Protein 3MWC (pdb70)

Sequence (388 aa):
LTESSARIDGVVSLYEIVIPMKIPFQISSGTCYTRRRSLVVEIREGDLFGYGESAPFEEPFYLGETLETTKVILKNHLLPMILGKEPLSIEEFNHLIKKNGIRGNHFARRCGVENAYWDLIAKKNKKISLKAMMIEKKMKNLGVKQEYLASNNYIESGAALGIPEDGRIETLIHQVEESLQEGYRRIIKIKIKPGWDVEPLQETRRAVGDHFPLWTDANSSFELDQWETFKAMDAAKCLFHEQPLHYEALLDLKELGERIETPICLDESLISSRVAEFVAKLGISNIWNIIKIQRVGGLLEAIKIYKIATDNGIKLWGGTMPESGLGARFLISLASFRRGFVFPADVAASEKWYGKGNDLVENTMTDGKIYVPDDEPGASFDMTLSHLEALGKKIWESQ

Structure (mmCIF, N/CA/C/O backbone):
data_3MWC
#
_entry.id   3MWC
#
_cell.length_a   138.171
_cell.length_b   53.233
_cell.length_c   59.386
_cell.angle_alpha   90.00
_cell.angle_beta   113.40
_cell.angle_gamma   90.00
#
_symmetry.space_group_name_H-M   'C 1 2 1'
#
loop_
_entity.id
_entity.type
_entity.pdbx_description
1 polymer 'Mandelate racemase/muconate lactonizing protein'
2 non-polymer 'MAGNESIUM ION'
3 non-polymer 'PHOSPHATE ION'
4 water water
#
loop_
_atom_site.group_PDB
_atom_site.id
_atom_site.type_symbol
_atom_site.label_atom_id
_atom_site.label_alt_id
_atom_site.label_comp_id
_atom_site.label_asym_id
_atom_site.label_entity_id
_atom_site.label_seq_id
_atom_site.pdbx_PDB_ins_code
_atom_site.Cartn_x
_atom_site.Cartn_y
_atom_site.Cartn_z
_atom_site.occupancy
_atom_site.B_iso_or_equiv
_atom_site.auth_seq_id
_atom_site.auth_comp_id
_atom_site.auth_asym_id
_atom_site.auth_atom_id
_atom_site.pdbx_PDB_model_num
ATOM 1 N N . LEU A 1 3 ? 21.540 -14.991 28.518 1.00 62.82 2 LEU A N 1
ATOM 2 C CA . LEU A 1 3 ? 21.098 -14.152 27.363 1.00 63.80 2 LEU A CA 1
ATOM 3 C C . LEU A 1 3 ? 19.626 -13.717 27.466 1.00 61.91 2 LEU A C 1
ATOM 4 O O . LEU A 1 3 ? 18.713 -14.536 27.337 1.00 61.24 2 LEU A O 1
ATOM 6 N N . THR A 1 4 ? 19.402 -12.424 27.687 1.00 57.30 3 THR A N 1
ATOM 7 C CA . THR A 1 4 ? 18.049 -11.890 27.728 1.00 57.22 3 THR A CA 1
ATOM 8 C C . THR A 1 4 ? 17.550 -11.625 26.311 1.00 55.67 3 THR A C 1
ATOM 9 O O . THR A 1 4 ? 18.311 -11.200 25.444 1.00 55.10 3 THR A O 1
ATOM 13 N N . GLU A 1 5 ? 16.269 -11.882 26.075 1.00 52.70 4 GLU A N 1
ATOM 14 C CA . GLU A 1 5 ? 15.693 -11.660 24.758 1.00 47.61 4 GLU A CA 1
ATOM 15 C C . GLU A 1 5 ? 14.628 -10.586 24.821 1.00 42.80 4 GLU A C 1
ATOM 16 O O . GLU A 1 5 ? 13.828 -10.434 23.896 1.00 42.35 4 GLU A O 1
ATOM 22 N N . SER A 1 6 ? 14.620 -9.832 25.913 1.00 35.73 5 SER A N 1
ATOM 23 C CA A SER A 1 6 ? 13.593 -8.823 26.129 0.50 35.65 5 SER A CA 1
ATOM 24 C CA B SER A 1 6 ? 13.594 -8.820 26.136 0.50 37.87 5 SER A CA 1
ATOM 25 C C . SER A 1 6 ? 14.150 -7.418 25.977 1.00 37.34 5 SER A C 1
ATOM 26 O O . SER A 1 6 ? 15.310 -7.158 26.307 1.00 43.87 5 SER A O 1
ATOM 31 N N . ALA A 1 7 ? 13.315 -6.520 25.477 1.00 34.57 6 ALA A N 1
ATOM 32 C CA . ALA A 1 7 ? 13.679 -5.128 25.320 1.00 42.21 6 ALA A CA 1
ATOM 33 C C . ALA A 1 7 ? 12.406 -4.303 25.177 1.00 43.49 6 ALA A C 1
ATOM 34 O O . ALA A 1 7 ? 11.390 -4.802 24.704 1.00 48.63 6 ALA A O 1
ATOM 36 N N . ARG A 1 8 ? 12.452 -3.046 25.602 1.00 40.85 7 ARG A N 1
ATOM 37 C CA . ARG A 1 8 ? 11.307 -2.160 25.446 1.00 40.38 7 ARG A CA 1
ATOM 38 C C . ARG A 1 8 ? 11.542 -1.263 24.242 1.00 43.49 7 ARG A C 1
ATOM 39 O O . ARG A 1 8 ? 12.633 -0.703 24.080 1.00 43.84 7 ARG A O 1
ATOM 47 N N . ILE A 1 9 ? 10.519 -1.145 23.398 1.00 38.56 8 ILE A N 1
ATOM 48 C CA . ILE A 1 9 ? 10.612 -0.389 22.163 1.00 37.88 8 ILE A CA 1
ATOM 49 C C . ILE A 1 9 ? 10.279 1.067 22.459 1.00 35.39 8 ILE A C 1
ATOM 50 O O . ILE A 1 9 ? 9.108 1.463 22.476 1.00 36.01 8 ILE A O 1
ATOM 55 N N . ASP A 1 10 ? 11.321 1.842 22.748 1.00 38.31 9 ASP A N 1
ATOM 56 C CA . ASP A 1 10 ? 11.143 3.224 23.177 1.00 37.79 9 ASP A CA 1
ATOM 57 C C . ASP A 1 10 ? 10.895 4.087 21.956 1.00 41.60 9 ASP A C 1
ATOM 58 O O . ASP A 1 10 ? 10.158 5.066 22.024 1.00 42.26 9 ASP A O 1
ATOM 63 N N . GLY A 1 11 ? 11.495 3.705 20.827 1.00 35.88 10 GLY A N 1
ATOM 64 C CA . GLY A 1 11 ? 11.383 4.516 19.622 1.00 38.63 10 GLY A CA 1
ATOM 65 C C . GLY A 1 11 ? 11.536 3.695 18.361 1.00 37.92 10 GLY A C 1
ATOM 66 O O . GLY A 1 11 ? 12.248 2.692 18.338 1.00 35.08 10 GLY A O 1
ATOM 67 N N . VAL A 1 12 ? 10.863 4.122 17.308 1.00 36.08 11 VAL A N 1
ATOM 68 C CA A VAL A 1 12 ? 10.982 3.438 16.028 0.50 36.94 11 VAL A CA 1
ATOM 69 C CA B VAL A 1 12 ? 10.939 3.432 16.023 0.50 37.47 11 VAL A CA 1
ATOM 70 C C . VAL A 1 12 ? 11.102 4.448 14.906 1.00 36.86 11 VAL A C 1
ATOM 71 O O . VAL A 1 12 ? 10.454 5.503 14.925 1.00 36.66 11 VAL A O 1
ATOM 78 N N . SER A 1 13 ? 11.957 4.136 13.936 1.00 33.59 12 SER A N 1
ATOM 79 C CA . SER A 1 13 ? 12.125 5.017 12.795 1.00 32.63 12 SER A CA 1
ATOM 80 C C . SER A 1 13 ? 12.219 4.190 11.531 1.00 36.93 12 SER A C 1
ATOM 81 O O . SER A 1 13 ? 12.540 3.007 11.576 1.00 30.00 12 SER A O 1
ATOM 84 N N . LEU A 1 14 ? 11.947 4.823 10.405 1.00 30.27 13 LEU A N 1
ATOM 85 C CA . LEU A 1 14 ? 12.020 4.160 9.128 1.00 33.01 13 LEU A CA 1
ATOM 86 C C . LEU A 1 14 ? 12.861 5.012 8.189 1.00 40.04 13 LEU A C 1
ATOM 87 O O . LEU A 1 14 ? 12.602 6.208 8.034 1.00 34.01 13 LEU A O 1
ATOM 92 N N . TYR A 1 15 ? 13.881 4.397 7.591 1.00 35.83 14 TYR A N 1
ATOM 93 C CA . TYR A 1 15 ? 14.714 5.067 6.605 1.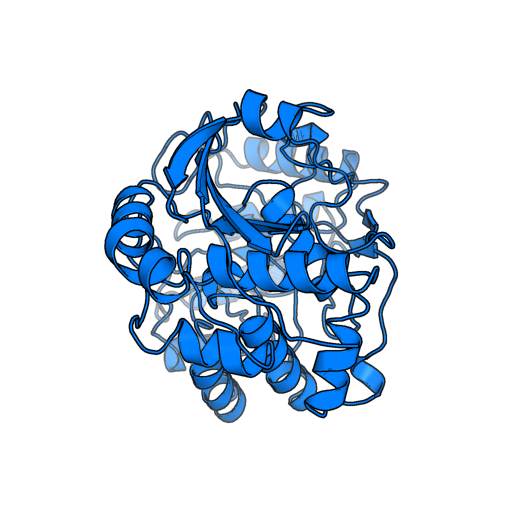00 34.02 14 TYR A CA 1
ATOM 94 C C . TYR A 1 15 ? 14.423 4.457 5.256 1.00 33.53 14 TYR A C 1
ATOM 95 O O . TYR A 1 15 ? 14.174 3.259 5.165 1.00 30.15 14 TYR A O 1
ATOM 104 N N . GLU A 1 16 ? 14.427 5.282 4.211 1.00 33.77 15 GLU A N 1
ATOM 105 C CA . GLU A 1 16 ? 14.509 4.756 2.851 1.00 34.53 15 GLU A CA 1
ATOM 106 C C . GLU A 1 16 ? 15.957 4.917 2.390 1.00 35.13 15 GLU A C 1
ATOM 107 O O . GLU A 1 16 ? 16.474 6.017 2.349 1.00 35.54 15 GLU A O 1
ATOM 113 N N . ILE A 1 17 ? 16.637 3.821 2.081 1.00 29.43 16 ILE A N 1
ATOM 114 C CA . ILE A 1 17 ? 17.997 3.939 1.578 1.00 27.64 16 ILE A CA 1
ATOM 115 C C . ILE A 1 17 ? 18.002 3.751 0.062 1.00 29.20 16 ILE A C 1
ATOM 116 O O . ILE A 1 17 ? 17.179 3.012 -0.499 1.00 35.45 16 ILE A O 1
ATOM 121 N N . VAL A 1 18 ? 18.945 4.418 -0.588 1.00 32.94 17 VAL A N 1
ATOM 122 C CA . VAL A 1 18 ? 19.112 4.348 -2.036 1.00 36.08 17 VAL A CA 1
ATOM 123 C C . VAL A 1 18 ? 20.594 4.204 -2.374 1.00 38.51 17 VAL A C 1
ATOM 124 O O . VAL A 1 18 ? 21.388 5.089 -2.079 1.00 37.11 17 VAL A O 1
ATOM 128 N N . ILE A 1 19 ? 20.964 3.093 -3.000 1.00 38.01 18 ILE A N 1
ATOM 129 C CA . ILE A 1 19 ? 22.358 2.837 -3.329 1.00 36.46 18 ILE A CA 1
ATOM 130 C C . ILE A 1 19 ? 22.537 2.573 -4.827 1.00 41.99 18 ILE A C 1
ATOM 131 O O . ILE A 1 19 ? 21.995 1.596 -5.356 1.00 42.01 18 ILE A O 1
ATOM 136 N N . PRO A 1 20 ? 23.297 3.441 -5.513 1.00 45.97 19 PRO A N 1
ATOM 137 C CA . PRO A 1 20 ? 23.568 3.284 -6.948 1.00 44.31 19 PRO A CA 1
ATOM 138 C C . PRO A 1 20 ? 24.300 1.968 -7.231 1.00 48.96 19 PRO A C 1
ATOM 139 O O . PRO A 1 20 ? 25.329 1.696 -6.612 1.00 44.41 19 PRO A O 1
ATOM 143 N N . MET A 1 21 ? 23.761 1.156 -8.139 1.00 49.53 20 MET A N 1
ATOM 144 C CA . MET A 1 21 ? 24.388 -0.107 -8.494 1.00 54.76 20 MET A CA 1
ATOM 145 C C . MET A 1 21 ? 25.530 0.202 -9.439 1.00 59.97 20 MET A C 1
ATOM 146 O O . MET A 1 21 ? 25.357 0.935 -10.422 1.00 59.39 20 MET A O 1
ATOM 151 N N . LYS A 1 22 ? 26.696 -0.355 -9.144 1.00 62.81 21 LYS A N 1
ATOM 152 C CA . LYS A 1 22 ? 27.820 -0.261 -10.049 1.00 68.23 21 LYS A CA 1
ATOM 153 C C . LYS A 1 22 ? 27.525 -1.157 -11.251 1.00 68.74 21 LYS A C 1
ATOM 154 O O . LYS A 1 22 ? 27.942 -0.872 -12.369 1.00 65.90 21 LYS A O 1
ATOM 160 N N . ILE A 1 23 ? 26.778 -2.230 -11.013 1.00 72.02 22 ILE A N 1
ATOM 161 C CA . ILE A 1 23 ? 26.419 -3.159 -12.077 1.00 78.78 22 ILE A CA 1
ATOM 162 C C . ILE A 1 23 ? 24.910 -3.259 -12.236 1.00 83.08 22 ILE A C 1
ATOM 163 O O . ILE A 1 23 ? 24.285 -4.155 -11.667 1.00 84.15 22 ILE A O 1
ATOM 168 N N . PRO A 1 24 ? 24.312 -2.337 -13.005 1.00 87.42 23 PRO A N 1
ATOM 169 C CA . PRO A 1 24 ? 22.888 -2.490 -13.260 1.00 90.93 23 PRO A CA 1
ATOM 170 C C . PRO A 1 24 ? 22.648 -3.873 -13.849 1.00 94.96 23 PRO A C 1
ATOM 171 O O . PRO A 1 24 ? 23.291 -4.239 -14.832 1.00 93.49 23 PRO A O 1
ATOM 175 N N . PHE A 1 25 ? 21.750 -4.645 -13.247 1.00 100.12 24 PHE A N 1
ATOM 176 C CA . PHE A 1 25 ? 21.490 -5.995 -13.738 1.00 105.68 24 PHE A CA 1
ATOM 177 C C . PHE A 1 25 ? 20.064 -6.178 -14.257 1.00 108.83 24 PHE A C 1
ATOM 178 O O . PHE A 1 25 ? 19.171 -5.377 -13.971 1.00 108.22 24 PHE A O 1
ATOM 186 N N . GLN A 1 26 ? 19.876 -7.238 -15.038 1.00 113.17 25 GLN A N 1
ATOM 187 C CA . GLN A 1 26 ? 18.580 -7.567 -15.618 1.00 116.65 25 GLN A CA 1
ATOM 188 C C . GLN A 1 26 ? 17.624 -8.109 -14.556 1.00 118.20 25 GLN A C 1
ATOM 189 O O . GLN A 1 26 ? 17.617 -9.306 -14.270 1.00 118.40 25 GLN A O 1
ATOM 195 N N . ILE A 1 27 ? 16.825 -7.222 -13.966 1.00 120.13 26 ILE A N 1
ATOM 196 C CA . ILE A 1 27 ? 15.830 -7.638 -12.979 1.00 120.61 26 ILE A CA 1
ATOM 197 C C . ILE A 1 27 ? 14.607 -8.237 -13.670 1.00 120.63 26 ILE A C 1
ATOM 198 O O . ILE A 1 27 ? 14.558 -8.324 -14.898 1.00 121.94 26 ILE A O 1
ATOM 203 N N . SER A 1 28 ? 13.621 -8.647 -12.881 1.00 119.06 27 SER A N 1
ATOM 204 C CA . SER A 1 28 ? 12.461 -9.346 -13.420 1.00 117.59 27 SER A CA 1
ATOM 205 C C . SER A 1 28 ? 11.438 -8.405 -14.070 1.00 116.91 27 SER A C 1
ATOM 206 O O . SER A 1 28 ? 10.463 -8.863 -14.666 1.00 116.22 27 SER A O 1
ATOM 209 N N . SER A 1 29 ? 11.662 -7.097 -13.960 1.00 116.79 28 SER A N 1
ATOM 210 C CA . SER A 1 29 ? 10.767 -6.113 -14.577 1.00 114.87 28 SER A CA 1
ATOM 211 C C . SER A 1 29 ? 11.522 -5.010 -15.329 1.00 114.38 28 SER A C 1
ATOM 212 O O . SER A 1 29 ? 11.043 -3.880 -15.430 1.00 113.39 28 SER A O 1
ATOM 215 N N . GLY A 1 30 ? 12.698 -5.345 -15.856 1.00 114.24 29 GLY A N 1
ATOM 216 C CA . GLY A 1 30 ? 13.466 -4.411 -16.682 1.00 113.93 29 GLY A CA 1
ATOM 217 C C . GLY A 1 30 ? 14.814 -3.991 -16.118 1.00 113.25 29 GLY A C 1
ATOM 218 O O . GLY A 1 30 ? 15.616 -4.828 -15.696 1.00 111.97 29 GLY A O 1
ATOM 219 N N . THR A 1 31 ? 15.065 -2.684 -16.123 1.00 112.28 30 THR A N 1
ATOM 220 C CA . THR A 1 31 ? 16.322 -2.130 -15.624 1.00 111.03 30 THR A CA 1
ATOM 221 C C . THR A 1 31 ? 16.372 -2.141 -14.099 1.00 109.12 30 THR A C 1
ATOM 222 O O . THR A 1 31 ? 15.436 -2.592 -13.435 1.00 109.35 30 THR A O 1
ATOM 226 N N . CYS A 1 32 ? 17.472 -1.635 -13.551 1.00 105.69 31 CYS A N 1
ATOM 227 C CA . CYS A 1 32 ? 17.666 -1.607 -12.109 1.00 101.89 31 CYS A CA 1
ATOM 228 C C . CYS A 1 32 ? 19.016 -0.984 -11.781 1.00 97.51 31 CYS A C 1
ATOM 229 O O . CYS A 1 32 ? 19.961 -1.682 -11.418 1.00 97.56 31 CYS A O 1
ATOM 232 N N . TYR A 1 33 ? 19.100 0.335 -11.919 1.00 93.71 32 TYR A N 1
ATOM 233 C CA . TYR A 1 33 ? 20.341 1.059 -11.664 1.00 89.80 32 TYR A CA 1
ATOM 234 C C . TYR A 1 33 ? 20.656 1.216 -10.171 1.00 82.91 32 TYR A C 1
ATOM 235 O O . TYR A 1 33 ? 21.810 1.423 -9.796 1.00 79.45 32 TYR A O 1
ATOM 244 N N . THR A 1 34 ? 19.636 1.115 -9.321 1.00 76.10 33 THR A N 1
ATOM 245 C CA . THR A 1 34 ? 19.808 1.443 -7.906 1.00 68.43 33 THR A CA 1
ATOM 246 C C . THR A 1 34 ? 19.062 0.511 -6.948 1.00 60.92 33 THR A C 1
ATOM 247 O O . THR A 1 34 ? 17.921 0.127 -7.204 1.00 59.11 33 THR A O 1
ATOM 251 N N . ARG A 1 35 ? 19.718 0.153 -5.844 1.00 57.38 34 ARG A N 1
ATOM 252 C CA A ARG A 1 35 ? 19.084 -0.614 -4.768 0.50 50.81 34 ARG A CA 1
ATOM 253 C CA B ARG A 1 35 ? 19.083 -0.613 -4.776 0.50 51.13 34 ARG A CA 1
ATOM 254 C C . ARG A 1 35 ? 18.310 0.338 -3.864 1.00 48.75 34 ARG A C 1
ATOM 255 O O . ARG A 1 35 ? 18.896 1.227 -3.242 1.00 46.00 34 ARG A O 1
ATOM 270 N N . ARG A 1 36 ? 16.996 0.147 -3.796 1.00 41.01 35 ARG A N 1
ATOM 271 C CA . ARG A 1 36 ? 16.118 0.997 -2.986 1.00 36.28 35 ARG A CA 1
ATOM 272 C C . ARG A 1 36 ? 15.433 0.140 -1.932 1.00 36.05 35 ARG A C 1
ATOM 273 O O . ARG A 1 36 ? 14.707 -0.797 -2.261 1.00 34.35 35 ARG A O 1
ATOM 281 N N . SER A 1 37 ? 15.671 0.453 -0.665 1.00 32.74 36 SER A N 1
ATOM 282 C CA . SER A 1 37 ? 15.279 -0.432 0.409 1.00 31.64 36 SER A CA 1
ATOM 283 C C . SER A 1 37 ? 14.799 0.343 1.598 1.00 31.30 36 SER A C 1
ATOM 284 O O . SER A 1 37 ? 15.007 1.544 1.688 1.00 33.43 36 SER A O 1
ATOM 287 N N . LEU A 1 38 ? 14.239 -0.374 2.562 1.00 33.20 37 LEU A N 1
ATOM 288 C CA . LEU A 1 38 ? 13.820 0.263 3.795 1.00 28.28 37 LEU A CA 1
ATOM 289 C C . LEU A 1 38 ? 14.614 -0.263 4.964 1.00 35.32 37 LEU A C 1
ATOM 290 O O . LEU A 1 38 ? 14.937 -1.453 5.027 1.00 33.46 37 LEU A O 1
ATOM 295 N N . VAL A 1 39 ? 14.928 0.629 5.896 1.00 27.27 38 VAL A N 1
ATOM 296 C CA . VAL A 1 39 ? 15.679 0.219 7.062 1.00 32.36 38 VAL A CA 1
ATOM 297 C C . VAL A 1 39 ? 14.882 0.606 8.297 1.00 32.73 38 VAL A C 1
ATOM 298 O O . VAL A 1 39 ? 14.539 1.775 8.494 1.00 29.84 38 VAL A O 1
ATOM 302 N N . VAL A 1 40 ? 14.560 -0.396 9.104 1.00 29.85 39 VAL A N 1
ATOM 303 C CA . VAL A 1 40 ? 13.815 -0.195 10.337 1.00 34.53 39 VAL A CA 1
ATOM 304 C C . VAL A 1 40 ? 14.783 -0.044 11.492 1.00 32.01 39 VAL A C 1
ATOM 305 O O . VAL A 1 40 ? 15.657 -0.896 11.714 1.00 30.38 39 VAL A O 1
ATOM 309 N N . GLU A 1 41 ? 14.625 1.055 12.223 1.00 29.53 40 GLU A N 1
ATOM 310 C CA . GLU A 1 41 ? 15.430 1.322 13.399 1.00 29.24 40 GLU A CA 1
ATOM 311 C C . GLU A 1 41 ? 14.568 1.222 14.646 1.00 27.19 40 GLU A C 1
ATOM 312 O O . GLU A 1 41 ? 13.553 1.900 14.751 1.00 30.15 40 GLU A O 1
ATOM 318 N N . ILE A 1 42 ? 14.976 0.364 15.581 1.00 28.71 41 ILE A N 1
ATOM 319 C CA . ILE A 1 42 ? 14.259 0.174 16.838 1.00 28.96 41 ILE A CA 1
ATOM 320 C C . ILE A 1 42 ? 15.188 0.673 17.947 1.00 29.63 41 ILE A C 1
ATOM 321 O O . ILE A 1 42 ? 16.373 0.330 17.954 1.00 34.21 41 ILE A O 1
ATOM 326 N N . ARG A 1 43 ? 14.670 1.483 18.865 1.00 29.81 42 ARG A N 1
ATOM 327 C CA . ARG A 1 43 ? 15.497 2.056 19.923 1.00 35.41 42 ARG A CA 1
ATOM 328 C C . ARG A 1 43 ? 15.085 1.582 21.308 1.00 35.36 42 ARG A C 1
ATOM 329 O O . ARG A 1 43 ? 13.922 1.678 21.652 1.00 37.94 42 ARG A O 1
ATOM 337 N N . GLU A 1 44 ? 16.030 1.037 22.076 1.00 35.68 43 GLU A N 1
ATOM 338 C CA . GLU A 1 44 ? 15.845 0.918 23.528 1.00 36.47 43 GLU A CA 1
ATOM 339 C C . GLU A 1 44 ? 16.897 1.749 24.256 1.00 36.34 43 GLU A C 1
ATOM 340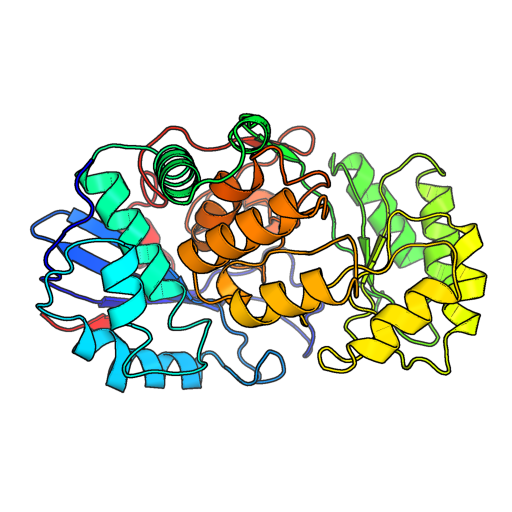 O O . GLU A 1 44 ? 18.088 1.470 24.161 1.00 39.93 43 GLU A O 1
ATOM 346 N N . GLY A 1 45 ? 16.447 2.750 25.003 1.00 41.47 44 GLY A N 1
ATOM 347 C CA . GLY A 1 45 ? 17.366 3.675 25.646 1.00 45.99 44 GLY A CA 1
ATOM 348 C C . GLY A 1 45 ? 18.311 4.299 24.636 1.00 41.36 44 GLY A C 1
ATOM 349 O O . GLY A 1 45 ? 17.895 5.083 23.787 1.00 43.17 44 GLY A O 1
ATOM 350 N N . ASP A 1 46 ? 19.587 3.944 24.739 1.00 42.42 45 ASP A N 1
ATOM 351 C CA . ASP A 1 46 ? 20.626 4.430 23.831 1.00 48.15 45 ASP A CA 1
ATOM 352 C C . ASP A 1 46 ? 21.059 3.370 22.818 1.00 50.10 45 ASP A C 1
ATOM 353 O O . ASP A 1 46 ? 21.980 3.602 22.031 1.00 51.64 45 ASP A O 1
ATOM 358 N N . LEU A 1 47 ? 20.426 2.199 22.856 1.00 46.25 46 LEU A N 1
ATOM 359 C CA . LEU A 1 47 ? 20.776 1.115 21.927 1.00 44.81 46 LEU A CA 1
ATOM 360 C C . LEU A 1 47 ? 19.867 1.140 20.696 1.00 40.50 46 LEU A C 1
ATOM 361 O O . LEU A 1 47 ? 18.697 1.527 20.785 1.00 39.96 46 LEU A O 1
ATOM 366 N N . PHE A 1 48 ? 20.407 0.735 19.548 1.00 37.08 47 PHE A N 1
ATOM 367 C CA . PHE A 1 48 ? 19.634 0.709 18.306 1.00 35.53 47 PHE A CA 1
ATOM 368 C C . PHE A 1 48 ? 19.819 -0.609 17.569 1.00 31.65 47 PHE A C 1
ATOM 369 O O . PHE A 1 48 ? 20.950 -1.054 17.373 1.00 35.14 47 PHE A O 1
ATOM 377 N N . GLY A 1 49 ? 18.705 -1.213 17.156 1.00 33.59 48 GLY A N 1
ATOM 378 C CA . GLY A 1 49 ? 18.734 -2.378 16.250 1.00 27.95 48 GLY A CA 1
ATOM 379 C C . GLY A 1 49 ? 18.267 -1.960 14.858 1.00 24.55 48 GLY A C 1
ATOM 380 O O . GLY A 1 49 ? 17.347 -1.176 14.727 1.00 36.10 48 GLY A O 1
ATOM 381 N N . TYR A 1 50 ? 18.882 -2.515 13.821 1.00 29.49 49 TYR A N 1
ATOM 382 C CA . TYR A 1 50 ? 18.503 -2.209 12.444 1.00 27.48 49 TYR A CA 1
ATOM 383 C C . TYR A 1 50 ? 18.189 -3.464 11.652 1.00 28.21 49 TYR A C 1
ATOM 384 O O . TYR A 1 50 ? 18.865 -4.492 11.797 1.00 28.96 49 TYR A O 1
ATOM 393 N N . GLY A 1 51 ? 17.166 -3.363 10.814 1.00 30.37 50 GLY A N 1
ATOM 394 C CA . GLY A 1 51 ? 16.756 -4.444 9.950 1.00 30.63 50 GLY A CA 1
ATOM 395 C C . GLY A 1 51 ? 16.352 -3.928 8.589 1.00 33.02 50 GLY A C 1
ATOM 396 O O . GLY A 1 51 ? 15.968 -2.768 8.440 1.00 27.97 50 GLY A O 1
ATOM 397 N N . GLU A 1 52 ? 16.418 -4.780 7.574 1.00 26.30 51 GLU A N 1
ATOM 398 C CA . GLU A 1 52 ? 16.076 -4.290 6.245 1.00 29.73 51 GLU A CA 1
ATOM 399 C C . GLU A 1 52 ? 14.802 -4.946 5.685 1.00 29.49 51 GLU A C 1
ATOM 400 O O . GLU A 1 52 ? 14.621 -6.160 5.788 1.00 30.68 51 GLU A O 1
ATOM 406 N N . SER A 1 53 ? 13.896 -4.153 5.120 1.00 28.23 52 SER A N 1
ATOM 407 C CA . SER A 1 53 ? 12.871 -4.747 4.259 1.00 28.16 52 SER A CA 1
ATOM 408 C C . SER A 1 53 ? 13.257 -4.396 2.828 1.00 31.05 52 SER A C 1
ATOM 409 O O . SER A 1 53 ? 13.479 -3.235 2.520 1.00 28.14 52 SER A O 1
ATOM 412 N N . ALA A 1 54 ? 13.319 -5.390 1.950 1.00 27.43 53 ALA A N 1
ATOM 413 C CA . ALA A 1 54 ? 13.757 -5.154 0.568 1.00 25.80 53 ALA A CA 1
ATOM 414 C C . ALA A 1 54 ? 12.755 -5.649 -0.466 1.00 32.83 53 ALA A C 1
ATOM 415 O O . ALA A 1 54 ? 13.053 -6.565 -1.221 1.00 35.23 53 ALA A O 1
ATOM 417 N N . PRO A 1 55 ? 11.537 -5.065 -0.490 1.00 31.20 54 PRO A N 1
ATOM 418 C CA . PRO A 1 55 ? 10.593 -5.497 -1.511 1.00 33.28 54 PRO A CA 1
ATOM 419 C C . PRO A 1 55 ? 10.992 -4.911 -2.864 1.00 32.68 54 PRO A C 1
ATOM 420 O O . PRO A 1 55 ? 11.824 -4.003 -2.919 1.00 32.14 54 PRO A O 1
ATOM 424 N N . PHE A 1 56 ? 10.427 -5.436 -3.947 1.00 37.23 55 PHE A N 1
ATOM 425 C CA . PHE A 1 56 ? 10.614 -4.831 -5.260 1.00 37.92 55 PHE A CA 1
ATOM 426 C C . PHE A 1 56 ? 9.675 -3.646 -5.423 1.00 39.10 55 PHE A C 1
ATOM 427 O O . PHE A 1 56 ? 8.762 -3.447 -4.616 1.00 33.20 55 PHE A O 1
ATOM 435 N N . GLU A 1 57 ? 9.896 -2.837 -6.452 1.00 37.37 56 GLU A N 1
ATOM 436 C CA . GLU A 1 57 ? 8.991 -1.715 -6.663 1.00 38.83 56 GLU A CA 1
ATOM 437 C C . GLU A 1 57 ? 7.730 -2.134 -7.406 1.00 38.47 56 GLU A C 1
ATOM 438 O O . GLU A 1 57 ? 6.699 -1.463 -7.316 1.00 41.29 56 GLU A O 1
ATOM 444 N N . GLU A 1 58 ? 7.815 -3.273 -8.092 1.00 40.05 57 GLU A N 1
ATOM 445 C CA . GLU A 1 58 ? 6.684 -3.872 -8.810 1.00 43.00 57 GLU A CA 1
ATOM 446 C C . GLU A 1 58 ? 6.195 -5.138 -8.101 1.00 42.50 57 GLU A C 1
ATOM 447 O O . GLU A 1 58 ? 6.982 -5.847 -7.486 1.00 42.21 57 GLU A O 1
ATOM 453 N N . PRO A 1 59 ? 4.895 -5.439 -8.206 1.00 44.87 58 PRO A N 1
ATOM 454 C CA . PRO A 1 59 ? 4.263 -6.488 -7.395 1.00 48.03 58 PRO A CA 1
ATOM 455 C C . PRO A 1 59 ? 4.398 -7.921 -7.913 1.00 48.78 58 PRO A C 1
ATOM 456 O O . PRO A 1 59 ? 3.494 -8.727 -7.709 1.00 51.00 58 PRO A O 1
ATOM 460 N N . PHE A 1 60 ? 5.514 -8.250 -8.551 1.00 49.01 59 PHE A N 1
ATOM 461 C CA . PHE A 1 60 ? 5.676 -9.584 -9.131 1.00 52.15 59 PHE A CA 1
ATOM 462 C C . PHE A 1 60 ? 6.191 -10.640 -8.137 1.00 52.54 59 PHE A C 1
ATOM 463 O O . PHE A 1 60 ? 6.307 -11.822 -8.480 1.00 55.32 59 PHE A O 1
ATOM 471 N N . TYR A 1 61 ? 6.504 -10.219 -6.916 1.00 53.37 60 TYR A N 1
ATOM 472 C CA . TYR A 1 61 ? 6.997 -11.150 -5.899 1.00 57.22 60 TYR A CA 1
ATOM 473 C C . TYR A 1 61 ? 6.151 -11.111 -4.625 1.00 57.67 60 TYR A C 1
ATOM 474 O O . TYR A 1 61 ? 6.337 -10.242 -3.760 1.00 55.83 60 TYR A O 1
ATOM 483 N N . LEU A 1 62 ? 5.235 -12.072 -4.520 1.00 59.11 61 LEU A N 1
ATOM 484 C CA . LEU A 1 62 ? 4.292 -12.171 -3.401 1.00 59.45 61 LEU A CA 1
ATOM 485 C C . LEU A 1 62 ? 3.274 -11.034 -3.355 1.00 54.48 61 LEU A C 1
ATOM 486 O O . LEU A 1 62 ? 2.402 -11.007 -2.482 1.00 58.25 61 LEU A O 1
ATOM 491 N N . GLY A 1 63 ? 3.393 -10.092 -4.284 1.00 49.34 62 GLY A N 1
ATOM 492 C CA . GLY A 1 63 ? 2.417 -9.012 -4.403 1.00 41.19 62 GLY A CA 1
ATOM 493 C C . GLY A 1 63 ? 2.785 -7.795 -3.583 1.00 39.48 62 GLY A C 1
ATOM 494 O O . GLY A 1 63 ? 2.090 -6.781 -3.607 1.00 39.38 62 GLY A O 1
ATOM 495 N N . GLU A 1 64 ? 3.879 -7.883 -2.842 1.00 36.66 63 GLU A N 1
ATOM 496 C CA . GLU A 1 64 ? 4.271 -6.751 -2.008 1.00 31.57 63 GLU A CA 1
ATOM 497 C C . GLU A 1 64 ? 5.202 -5.810 -2.765 1.00 32.22 63 GLU A C 1
ATOM 498 O O . GLU A 1 64 ? 6.073 -6.246 -3.510 1.00 35.93 63 GLU A O 1
ATOM 504 N N . THR A 1 65 ? 5.022 -4.515 -2.567 1.00 33.86 64 THR A N 1
ATOM 505 C CA . THR A 1 65 ? 5.903 -3.560 -3.195 1.00 35.65 64 THR A CA 1
ATOM 506 C C . THR A 1 65 ? 6.496 -2.654 -2.133 1.00 32.83 64 THR A C 1
ATOM 507 O O . THR A 1 65 ? 6.097 -2.696 -0.977 1.00 36.81 64 THR A O 1
ATOM 511 N N . LEU A 1 66 ? 7.481 -1.869 -2.536 1.00 34.88 65 LEU A N 1
ATOM 512 C CA . LEU A 1 66 ? 8.043 -0.841 -1.677 1.00 40.13 65 LEU A CA 1
ATOM 513 C C . LEU A 1 66 ? 6.928 0.033 -1.114 1.00 35.55 65 LEU A C 1
ATOM 514 O O . LEU A 1 66 ? 6.907 0.336 0.074 1.00 33.36 65 LEU A O 1
ATOM 519 N N . GLU A 1 67 ? 6.002 0.452 -1.967 1.00 36.34 66 GLU A N 1
ATOM 520 C CA . GLU A 1 67 ? 4.919 1.316 -1.497 1.00 35.07 66 GLU A CA 1
ATOM 521 C C . GLU A 1 67 ? 3.960 0.639 -0.505 1.00 36.26 66 GLU A C 1
ATOM 522 O O . GLU A 1 67 ? 3.652 1.208 0.543 1.00 33.12 66 GLU A O 1
ATOM 528 N N . THR A 1 68 ? 3.512 -0.576 -0.797 1.00 32.22 67 THR A N 1
ATOM 529 C CA . THR A 1 68 ? 2.597 -1.236 0.127 1.00 32.21 67 THR A CA 1
ATOM 530 C C . THR A 1 68 ? 3.340 -1.550 1.416 1.00 33.37 67 THR A C 1
ATOM 531 O O . THR A 1 68 ? 2.762 -1.498 2.509 1.00 31.62 67 THR A O 1
ATOM 535 N N . THR A 1 69 ? 4.627 -1.862 1.295 1.00 34.02 68 THR A N 1
ATOM 536 C CA . THR A 1 69 ? 5.438 -2.132 2.477 1.00 34.27 68 THR A CA 1
ATOM 537 C C . THR A 1 69 ? 5.532 -0.889 3.350 1.00 31.29 68 THR A C 1
ATOM 538 O O . THR A 1 69 ? 5.388 -0.971 4.570 1.00 28.43 68 THR A O 1
ATOM 542 N N . LYS A 1 70 ? 5.730 0.275 2.739 1.00 35.59 69 LYS A N 1
ATOM 543 C CA . LYS A 1 70 ? 5.684 1.524 3.521 1.00 35.11 69 LYS A CA 1
ATOM 544 C C . LYS A 1 70 ? 4.345 1.696 4.259 1.00 36.82 69 LYS A C 1
ATOM 545 O O . LYS A 1 70 ? 4.295 2.058 5.449 1.00 36.43 69 LYS A O 1
ATOM 551 N N . VAL A 1 71 ? 3.257 1.450 3.551 1.00 34.63 70 VAL A N 1
ATOM 552 C CA . VAL A 1 71 ? 1.923 1.615 4.127 1.00 33.39 70 VAL A CA 1
ATOM 553 C C . VAL A 1 71 ? 1.751 0.725 5.352 1.00 37.80 70 VAL A C 1
ATOM 554 O O . VAL A 1 71 ? 1.389 1.186 6.449 1.00 35.71 70 VAL A O 1
ATOM 558 N N . ILE A 1 72 ? 2.031 -0.556 5.159 1.00 34.40 71 ILE A N 1
ATOM 559 C CA . ILE A 1 72 ? 1.906 -1.528 6.214 1.00 34.92 71 ILE A CA 1
ATOM 560 C C . ILE A 1 72 ? 2.748 -1.156 7.421 1.00 40.27 71 ILE A C 1
ATOM 561 O O . ILE A 1 72 ? 2.307 -1.332 8.562 1.00 39.44 71 ILE A O 1
ATOM 566 N N . LEU A 1 73 ? 3.959 -0.653 7.166 1.00 36.44 72 LEU A N 1
ATOM 567 C CA . LEU A 1 73 ? 4.914 -0.382 8.223 1.00 32.07 72 LEU A CA 1
ATOM 568 C C . LEU A 1 73 ? 4.511 0.846 9.004 1.00 36.04 72 LEU A C 1
ATOM 569 O O . LEU A 1 73 ? 4.453 0.806 10.240 1.00 36.40 72 LEU A O 1
ATOM 574 N N . LYS A 1 74 ? 4.235 1.933 8.274 1.00 38.14 73 LYS A N 1
ATOM 575 C CA . LYS A 1 74 ? 3.854 3.219 8.865 1.00 40.68 73 LYS A CA 1
ATOM 576 C C . LYS A 1 74 ? 2.529 3.194 9.605 1.00 40.69 73 LYS A C 1
ATOM 577 O O . LYS A 1 74 ? 2.397 3.804 10.666 1.00 42.34 73 LYS A O 1
ATOM 583 N N . ASN A 1 75 ? 1.526 2.608 8.983 1.00 33.88 74 ASN A N 1
ATOM 584 C CA . ASN A 1 75 ? 0.168 2.642 9.468 1.00 33.00 74 ASN A CA 1
ATOM 585 C C . ASN A 1 75 ? -0.236 1.488 10.342 1.00 37.25 74 ASN A C 1
ATOM 586 O O . ASN A 1 75 ? -1.210 1.553 11.003 1.00 36.07 74 ASN A O 1
ATOM 591 N N . HIS A 1 76 ? 0.506 0.412 10.318 1.00 34.84 75 HIS A N 1
ATOM 592 C CA . HIS A 1 76 ? 0.147 -0.701 11.152 1.00 36.37 75 HIS A CA 1
ATOM 593 C C . HIS A 1 76 ? 1.239 -1.280 12.015 1.00 38.64 75 HIS A C 1
ATOM 594 O O . HIS A 1 76 ? 1.142 -1.261 13.192 1.00 37.24 75 HIS A O 1
ATOM 601 N N . LEU A 1 77 ? 2.254 -1.850 11.400 1.00 39.71 76 LEU A N 1
ATOM 602 C CA . LEU A 1 77 ? 3.273 -2.546 12.153 1.00 38.19 76 LEU A CA 1
ATOM 603 C C . LEU A 1 77 ? 4.146 -1.738 13.099 1.00 34.95 76 LEU A C 1
ATOM 604 O O . LEU A 1 77 ? 4.264 -2.112 14.227 1.00 39.50 76 LEU A O 1
ATOM 609 N N . LEU A 1 78 ? 4.697 -0.617 12.660 1.00 35.10 77 LEU A N 1
ATOM 610 C CA . LEU A 1 78 ? 5.567 0.201 13.518 1.00 33.73 77 LEU A CA 1
ATOM 611 C C . LEU A 1 78 ? 4.850 0.843 14.712 1.00 35.16 77 LEU A C 1
ATOM 612 O O . LEU A 1 78 ? 5.395 0.850 15.804 1.00 31.53 77 LEU A O 1
ATOM 617 N N . PRO A 1 79 ? 3.638 1.392 14.504 1.00 38.36 78 PRO A N 1
ATOM 618 C CA . PRO A 1 79 ? 2.822 1.857 15.639 1.00 39.13 78 PRO A CA 1
ATOM 619 C C . PRO A 1 79 ? 2.472 0.731 16.611 1.00 41.85 78 PRO A C 1
ATOM 620 O O . PRO A 1 79 ? 2.508 0.934 17.820 1.00 38.81 78 PRO A O 1
ATOM 624 N N . MET A 1 80 ? 2.129 -0.446 16.094 1.00 37.36 79 MET A N 1
ATOM 625 C CA . MET A 1 80 ? 1.805 -1.573 16.981 1.00 44.61 79 MET A CA 1
ATOM 626 C C . MET A 1 80 ? 2.930 -1.927 17.969 1.00 44.07 79 MET A C 1
ATOM 627 O O . MET A 1 80 ? 2.665 -2.199 19.139 1.00 46.21 79 MET A O 1
ATOM 632 N N . ILE A 1 81 ? 4.181 -1.922 17.513 1.00 40.77 80 ILE A N 1
ATOM 633 C CA . ILE A 1 81 ? 5.298 -2.316 18.392 1.00 40.64 80 ILE A CA 1
ATOM 634 C C . ILE A 1 81 ? 5.794 -1.194 19.338 1.00 36.70 80 ILE A C 1
ATOM 635 O O . ILE A 1 81 ? 6.463 -1.466 20.331 1.00 36.94 80 ILE A O 1
ATOM 640 N N . LEU A 1 82 ? 5.451 0.054 19.040 1.00 34.62 81 LEU A N 1
ATOM 641 C CA . LEU A 1 82 ? 5.950 1.176 19.837 1.00 34.18 81 LEU A CA 1
ATOM 642 C C . LEU A 1 82 ? 5.501 1.031 21.292 1.00 34.62 81 LEU A C 1
ATOM 643 O O . LEU A 1 82 ? 4.317 0.816 21.570 1.00 38.81 81 LEU A O 1
ATOM 648 N N . GLY A 1 83 ? 6.456 1.114 22.208 1.00 40.31 82 GLY A N 1
ATOM 649 C CA . GLY A 1 83 ? 6.168 1.060 23.639 1.00 42.20 82 GLY A CA 1
ATOM 650 C C . GLY A 1 83 ? 6.055 -0.349 24.172 1.00 45.58 82 GLY A C 1
ATOM 651 O O . GLY A 1 83 ? 5.987 -0.555 25.384 1.00 48.06 82 GLY A O 1
ATOM 652 N N . LYS A 1 84 ? 6.028 -1.331 23.277 1.00 41.43 83 LYS A N 1
ATOM 653 C CA . LYS A 1 84 ? 5.890 -2.713 23.714 1.00 40.44 83 LYS A CA 1
ATOM 654 C C . LYS A 1 84 ? 7.158 -3.213 24.394 1.00 41.96 83 LYS A C 1
ATOM 655 O O . LYS A 1 84 ? 8.261 -2.743 24.109 1.00 44.42 83 LYS A O 1
ATOM 661 N N . GLU A 1 85 ? 7.009 -4.178 25.292 1.00 41.92 84 GLU A N 1
ATOM 662 C CA . GLU A 1 85 ? 8.176 -4.814 25.888 1.00 42.11 84 GLU A CA 1
ATOM 663 C C . GLU A 1 85 ? 8.098 -6.329 25.815 1.00 40.15 84 GLU A C 1
ATOM 664 O O . GLU A 1 85 ? 7.838 -7.006 26.815 1.00 40.52 84 GLU A O 1
ATOM 670 N N . PRO A 1 86 ? 8.353 -6.872 24.622 1.00 37.88 85 PRO A N 1
ATOM 671 C CA . PRO A 1 86 ? 8.320 -8.312 24.415 1.00 35.44 85 PRO A CA 1
ATOM 672 C C . PRO A 1 86 ? 9.299 -9.060 25.308 1.00 33.17 85 PRO A C 1
ATOM 673 O O . PRO A 1 86 ? 10.412 -8.598 25.537 1.00 38.32 85 PRO A O 1
ATOM 677 N N . LEU A 1 87 ? 8.892 -10.239 25.762 1.00 38.12 86 LEU A N 1
ATOM 678 C CA . LEU A 1 87 ? 9.708 -11.058 26.654 1.00 41.00 86 LEU A CA 1
ATOM 679 C C . LEU A 1 87 ? 10.724 -11.936 25.928 1.00 40.27 86 LEU A C 1
ATOM 680 O O . LEU A 1 87 ? 11.669 -12.426 26.532 1.00 39.28 86 LEU A O 1
ATOM 685 N N . SER A 1 88 ? 10.520 -12.152 24.633 1.00 40.56 87 SER A N 1
ATOM 686 C CA . SER A 1 88 ? 11.407 -13.013 23.868 1.00 36.09 87 SER A CA 1
ATOM 687 C C . SER A 1 88 ? 11.266 -12.735 22.383 1.00 36.98 87 SER A C 1
ATOM 688 O O . SER A 1 88 ? 10.382 -11.988 21.956 1.00 33.16 87 SER A O 1
ATOM 691 N N . ILE A 1 89 ? 12.169 -13.332 21.618 1.00 40.00 88 ILE A N 1
ATOM 692 C CA . ILE A 1 89 ? 12.133 -13.290 20.164 1.00 38.37 88 ILE A CA 1
ATOM 693 C C . ILE A 1 89 ? 10.876 -13.984 19.652 1.00 38.12 88 ILE A C 1
ATOM 694 O O . ILE A 1 89 ? 10.234 -13.516 18.713 1.00 35.11 88 ILE A O 1
ATOM 699 N N . GLU A 1 90 ? 10.520 -15.098 20.281 1.00 33.42 89 GLU A N 1
ATOM 700 C CA . GLU A 1 90 ? 9.311 -15.810 19.918 1.00 35.88 89 GLU A CA 1
ATOM 701 C C . GLU A 1 90 ? 8.071 -14.974 20.228 1.00 36.24 89 GLU A C 1
ATOM 702 O O . GLU A 1 90 ? 7.134 -14.956 19.448 1.00 32.99 89 GLU A O 1
ATOM 708 N N . GLU A 1 91 ? 8.061 -14.249 21.352 1.00 31.40 90 GLU A N 1
ATOM 709 C CA . GLU A 1 91 ? 6.905 -13.427 21.657 1.00 30.87 90 GLU A CA 1
ATOM 710 C C . GLU A 1 91 ? 6.811 -12.224 20.710 1.00 28.57 90 GLU A C 1
ATOM 711 O O . GLU A 1 91 ? 5.726 -11.845 20.299 1.00 32.61 90 GLU A O 1
ATOM 717 N N . PHE A 1 92 ? 7.946 -11.632 20.368 1.00 31.66 91 PHE A N 1
ATOM 718 C CA . PHE A 1 92 ? 7.944 -10.546 19.387 1.00 30.24 91 PHE A CA 1
ATOM 719 C C . PHE A 1 92 ? 7.458 -11.040 18.014 1.00 27.45 91 PHE A C 1
ATOM 720 O O . PHE A 1 92 ? 6.712 -10.343 17.325 1.00 34.30 91 PHE A O 1
ATOM 728 N N . ASN A 1 93 ? 7.869 -12.240 17.619 1.00 29.16 92 ASN A N 1
ATOM 729 C CA . ASN A 1 93 ? 7.328 -12.825 16.399 1.00 34.63 92 ASN A CA 1
ATOM 730 C C . ASN A 1 93 ? 5.814 -12.959 16.447 1.00 39.84 92 ASN A C 1
ATOM 731 O O . ASN A 1 93 ? 5.122 -12.635 15.484 1.00 34.38 92 ASN A O 1
ATOM 736 N N . HIS A 1 94 ? 5.285 -13.427 17.571 1.00 35.29 93 HIS A N 1
ATOM 737 C CA . HIS A 1 94 ? 3.840 -13.526 17.680 1.00 36.37 93 HIS A CA 1
ATOM 738 C C . HIS A 1 94 ? 3.211 -12.144 17.577 1.00 37.83 93 HIS A C 1
ATOM 739 O O . HIS A 1 94 ? 2.217 -11.967 16.887 1.00 38.46 93 HIS A O 1
ATOM 746 N N . LEU A 1 95 ? 3.807 -11.165 18.255 1.00 39.07 94 LEU A N 1
ATOM 747 C CA . LEU A 1 95 ? 3.297 -9.804 18.265 1.00 35.21 94 LEU A CA 1
ATOM 748 C C . LEU A 1 95 ? 3.130 -9.217 16.858 1.00 39.38 94 LEU A C 1
ATOM 749 O O . LEU A 1 95 ? 2.111 -8.594 16.557 1.00 39.91 94 LEU A O 1
ATOM 754 N N . ILE A 1 96 ? 4.134 -9.413 16.006 1.00 36.52 95 ILE A N 1
ATOM 755 C CA . ILE A 1 96 ? 4.169 -8.775 14.677 1.00 39.36 95 ILE A CA 1
ATOM 756 C C . ILE A 1 96 ? 3.275 -9.493 13.671 1.00 45.19 95 ILE A C 1
ATOM 757 O O . ILE A 1 96 ? 2.904 -8.921 12.654 1.00 45.74 95 ILE A O 1
ATOM 762 N N . LYS A 1 97 ? 2.965 -10.733 13.941 1.00 44.55 96 LYS A N 1
ATOM 763 C CA A LYS A 1 97 ? 2.106 -11.478 13.085 0.50 51.92 96 LYS A CA 1
ATOM 764 C CA B LYS A 1 97 ? 2.066 -11.534 13.101 0.50 51.29 96 LYS A CA 1
ATOM 765 C C . LYS A 1 97 ? 0.680 -11.242 13.491 1.00 55.66 96 LYS A C 1
ATOM 766 O O . LYS A 1 97 ? -0.190 -11.617 12.761 1.00 56.71 96 LYS A O 1
ATOM 777 N N . ASN A 1 98 ? 0.431 -10.662 14.649 1.00 58.62 97 ASN A N 1
ATOM 778 C CA . ASN A 1 98 ? -0.912 -10.736 15.129 1.00 64.12 97 ASN A CA 1
ATOM 779 C C . ASN A 1 98 ? -1.809 -9.848 14.323 1.00 65.68 97 ASN A C 1
ATOM 780 O O . ASN A 1 98 ? -2.779 -10.277 13.721 1.00 61.44 97 ASN A O 1
ATOM 785 N N . GLY A 1 99 ? -1.367 -8.621 14.193 1.00 64.46 98 GLY A N 1
ATOM 786 C CA . GLY A 1 99 ? -2.137 -7.612 13.532 1.00 69.35 98 GLY A CA 1
ATOM 787 C C . GLY A 1 99 ? -1.851 -7.581 12.052 1.00 69.53 98 GLY A C 1
ATOM 788 O O . GLY A 1 99 ? -2.359 -6.731 11.336 1.00 71.18 98 GLY A O 1
ATOM 789 N N . ILE A 1 100 ? -0.990 -8.468 11.596 1.00 63.93 99 ILE A N 1
ATOM 790 C CA . ILE A 1 100 ? -0.645 -8.432 10.207 1.00 56.77 99 ILE A CA 1
ATOM 791 C C . ILE A 1 100 ? -0.326 -9.746 9.578 1.00 53.30 99 ILE A C 1
ATOM 792 O O . ILE A 1 100 ? 0.764 -10.209 9.745 1.00 50.24 99 ILE A O 1
ATOM 797 N N . ARG A 1 101 ? -1.233 -10.310 8.806 1.00 47.64 100 ARG A N 1
ATOM 798 C CA . ARG A 1 101 ? -0.926 -11.478 8.010 1.00 49.39 100 ARG A CA 1
ATOM 799 C C . ARG A 1 101 ? -0.261 -11.125 6.664 1.00 41.52 100 ARG A C 1
ATOM 800 O O . ARG A 1 101 ? -0.286 -10.000 6.285 1.00 45.25 100 ARG A O 1
ATOM 808 N N . GLY A 1 102 ? 0.369 -12.071 5.984 1.00 42.06 101 GLY A N 1
ATOM 809 C CA . GLY A 1 102 ? 1.133 -11.797 4.753 1.00 37.59 101 GLY A CA 1
ATOM 810 C C . GLY A 1 102 ? 2.218 -10.757 4.994 1.00 40.85 101 GLY A C 1
ATOM 811 O O . GLY A 1 102 ? 2.775 -10.684 6.088 1.00 34.36 101 GLY A O 1
ATOM 812 N N . ASN A 1 103 ? 2.522 -9.953 3.977 1.00 35.60 102 ASN A N 1
ATOM 813 C CA . ASN A 1 103 ? 3.450 -8.835 4.136 1.00 34.92 102 ASN A CA 1
ATOM 814 C C . ASN A 1 103 ? 4.776 -9.224 4.774 1.00 33.97 102 ASN A C 1
ATOM 815 O O . ASN A 1 103 ? 5.228 -8.590 5.732 1.00 32.72 102 ASN A O 1
ATOM 820 N N . HIS A 1 104 ? 5.392 -10.266 4.241 1.00 30.17 103 HIS A N 1
ATOM 821 C CA . HIS A 1 104 ? 6.616 -10.821 4.791 1.00 32.84 103 HIS A CA 1
ATOM 822 C C . HIS A 1 104 ? 7.839 -9.897 4.753 1.00 36.51 103 HIS A C 1
ATOM 823 O O . HIS A 1 104 ? 8.689 -9.969 5.648 1.00 31.91 103 HIS A O 1
ATOM 830 N N . PHE A 1 105 ? 7.929 -9.026 3.746 1.00 32.97 104 PHE A N 1
ATOM 831 C CA . PHE A 1 105 ? 9.046 -8.074 3.696 1.00 33.44 104 PHE A CA 1
ATOM 832 C C . PHE A 1 105 ? 8.959 -7.076 4.856 1.00 27.04 104 PHE A C 1
ATOM 833 O O . PHE A 1 105 ? 9.967 -6.732 5.471 1.00 30.34 104 PHE A O 1
ATOM 841 N N . ALA A 1 106 ? 7.759 -6.577 5.128 1.00 30.95 105 ALA A N 1
ATOM 842 C CA . ALA A 1 106 ? 7.580 -5.626 6.236 1.00 32.48 105 ALA A CA 1
ATOM 843 C C . ALA A 1 106 ? 7.918 -6.301 7.570 1.00 34.64 105 ALA A C 1
ATOM 844 O O . ALA A 1 106 ? 8.656 -5.767 8.408 1.00 31.60 105 ALA A O 1
ATOM 846 N N . ARG A 1 107 ? 7.380 -7.493 7.754 1.00 30.70 106 ARG A N 1
ATOM 847 C CA A ARG A 1 107 ? 7.610 -8.232 8.987 0.50 32.45 106 ARG A CA 1
ATOM 848 C CA B ARG A 1 107 ? 7.604 -8.268 8.973 0.50 32.83 106 ARG A CA 1
ATOM 849 C C . ARG A 1 107 ? 9.082 -8.584 9.138 1.00 31.81 106 ARG A C 1
ATOM 850 O O . ARG A 1 107 ? 9.629 -8.519 10.237 1.00 31.45 106 ARG A O 1
ATOM 865 N N . CYS A 1 108 ? 9.732 -8.944 8.039 1.00 27.18 107 CYS A N 1
ATOM 866 C CA . CYS A 1 108 ? 11.136 -9.294 8.111 1.00 23.68 107 CYS A CA 1
ATOM 867 C C . CYS A 1 108 ? 12.017 -8.131 8.590 1.00 28.25 107 CYS A C 1
ATOM 868 O O . CYS A 1 108 ? 12.932 -8.322 9.405 1.00 27.94 107 CYS A O 1
ATOM 871 N N . GLY A 1 109 ? 11.776 -6.934 8.066 1.00 28.90 108 GLY A N 1
ATOM 872 C CA . GLY A 1 109 ? 12.631 -5.797 8.442 1.00 28.19 108 GLY A CA 1
ATOM 873 C C . GLY A 1 109 ? 12.515 -5.514 9.939 1.00 25.33 108 GLY A C 1
ATOM 874 O O . GLY A 1 109 ? 13.501 -5.196 10.601 1.00 27.46 108 GLY A O 1
ATOM 875 N N . VAL A 1 110 ? 11.298 -5.603 10.455 1.00 26.70 109 VAL A N 1
ATOM 876 C CA . VAL A 1 110 ? 11.027 -5.368 11.878 1.00 26.08 109 VAL A CA 1
ATOM 877 C C . VAL A 1 110 ? 11.563 -6.510 12.732 1.00 30.76 109 VAL A C 1
ATOM 878 O O . VAL A 1 110 ? 12.186 -6.297 13.764 1.00 28.12 109 VAL A O 1
ATOM 882 N N . GLU A 1 111 ? 11.346 -7.733 12.282 1.00 27.93 110 GLU A N 1
ATOM 883 C CA . GLU A 1 111 ? 11.794 -8.886 13.065 1.00 27.45 110 GLU A CA 1
ATOM 884 C C . GLU A 1 111 ? 13.320 -8.906 13.175 1.00 24.46 110 GLU A C 1
ATOM 885 O O . GLU A 1 111 ? 13.869 -9.103 14.265 1.00 30.74 110 GLU A O 1
ATOM 891 N N . ASN A 1 112 ? 14.007 -8.684 12.058 1.00 23.16 111 ASN A N 1
ATOM 892 C CA . ASN A 1 112 ? 15.474 -8.678 12.008 1.00 21.93 111 ASN A CA 1
ATOM 893 C C . ASN A 1 112 ? 16.033 -7.536 12.871 1.00 24.90 111 ASN A C 1
ATOM 894 O O . ASN A 1 112 ? 17.037 -7.702 13.534 1.00 25.28 111 ASN A O 1
ATOM 899 N N . ALA A 1 113 ? 15.396 -6.371 12.822 1.00 27.56 112 ALA A N 1
ATOM 900 C CA . ALA A 1 113 ? 15.887 -5.239 13.628 1.00 25.12 112 ALA A CA 1
ATOM 901 C C . ALA A 1 113 ? 15.870 -5.644 15.107 1.00 31.35 112 ALA A C 1
ATOM 902 O O . ALA A 1 113 ? 16.750 -5.236 15.882 1.00 33.27 112 ALA A O 1
ATOM 904 N N . TYR A 1 114 ? 14.876 -6.444 15.497 1.00 29.57 113 TYR A N 1
ATOM 905 C CA . TYR A 1 114 ? 14.778 -6.873 16.905 1.00 29.70 113 TYR A CA 1
ATOM 906 C C . TYR A 1 114 ? 15.919 -7.820 17.265 1.00 30.02 113 TYR A C 1
ATOM 907 O O . TYR A 1 114 ? 16.488 -7.715 18.349 1.00 29.72 113 TYR A O 1
ATOM 916 N N . TRP A 1 115 ? 16.274 -8.737 16.367 1.00 30.22 114 TRP A N 1
ATOM 917 C CA . TRP A 1 115 ? 17.441 -9.586 16.611 1.00 29.45 114 TRP A CA 1
ATOM 918 C C . TRP A 1 115 ? 18.693 -8.719 16.769 1.00 36.74 114 TRP A C 1
ATOM 919 O O . TRP A 1 115 ? 19.521 -8.975 17.647 1.00 33.40 114 TRP A O 1
ATOM 930 N N . ASP A 1 116 ? 18.838 -7.700 15.916 1.00 31.02 115 ASP A N 1
ATOM 931 C CA . ASP A 1 116 ? 20.024 -6.839 15.951 1.00 28.80 115 ASP A CA 1
ATOM 932 C C . ASP A 1 116 ? 20.072 -6.140 17.302 1.00 29.14 115 ASP A C 1
ATOM 933 O O . ASP A 1 116 ? 21.124 -6.067 17.929 1.00 34.66 115 ASP A O 1
ATOM 938 N N . LEU A 1 117 ? 18.931 -5.629 17.747 1.00 30.60 116 LEU A N 1
ATOM 939 C CA . LEU A 1 117 ? 18.887 -4.887 19.015 1.00 37.16 116 LEU A CA 1
ATOM 940 C C . LEU A 1 117 ? 19.275 -5.805 20.180 1.00 37.64 116 LEU A C 1
ATOM 941 O O . LEU A 1 117 ? 20.103 -5.447 21.030 1.00 36.05 116 LEU A O 1
ATOM 946 N N . ILE A 1 118 ? 18.722 -7.009 20.184 1.00 32.41 117 ILE A N 1
ATOM 947 C CA . ILE A 1 118 ? 18.982 -7.975 21.259 1.00 36.50 117 ILE A CA 1
ATOM 948 C C . ILE A 1 118 ? 20.430 -8.465 21.245 1.00 35.69 117 ILE A C 1
ATOM 949 O O . ILE A 1 118 ? 21.047 -8.657 22.296 1.00 33.39 117 ILE A O 1
ATOM 954 N N . ALA A 1 119 ? 20.981 -8.634 20.047 1.00 30.67 118 ALA A N 1
ATOM 955 C CA . ALA A 1 119 ? 22.358 -9.059 19.890 1.00 32.59 118 ALA A CA 1
ATOM 956 C C . ALA A 1 119 ? 23.325 -8.031 20.471 1.00 33.26 118 ALA A C 1
ATOM 957 O O . ALA A 1 119 ? 24.291 -8.378 21.155 1.00 37.97 118 ALA A O 1
ATOM 959 N N . LYS A 1 120 ? 23.055 -6.762 20.210 1.00 33.85 119 LYS A N 1
ATOM 960 C CA . LYS A 1 120 ? 23.924 -5.699 20.663 1.00 40.85 119 LYS A CA 1
ATOM 961 C C . LYS A 1 120 ? 23.804 -5.500 22.158 1.00 40.99 119 LYS A C 1
ATOM 962 O O . LYS A 1 120 ? 24.809 -5.378 22.855 1.00 42.62 119 LYS A O 1
ATOM 968 N N . LYS A 1 121 ? 22.570 -5.472 22.642 1.00 36.47 120 LYS A N 1
ATOM 969 C CA . LYS A 1 121 ? 22.304 -5.320 24.067 1.00 43.87 120 LYS A CA 1
ATOM 970 C C . LYS A 1 121 ? 23.031 -6.406 24.858 1.00 45.29 120 LYS A C 1
ATOM 971 O O . LYS A 1 121 ? 23.511 -6.169 25.969 1.00 47.28 120 LYS A O 1
ATOM 977 N N . ASN A 1 122 ? 23.118 -7.599 24.281 1.00 42.33 121 ASN A N 1
ATOM 978 C CA . ASN A 1 122 ? 23.823 -8.708 24.922 1.00 41.72 121 ASN A CA 1
ATOM 979 C C . ASN A 1 122 ? 25.300 -8.842 24.542 1.00 41.99 121 ASN A C 1
ATOM 980 O O . ASN A 1 122 ? 26.015 -9.717 25.055 1.00 42.07 121 ASN A O 1
ATOM 985 N N . LYS A 1 123 ? 25.767 -7.975 23.649 1.00 39.20 122 LYS A N 1
ATOM 986 C CA A LYS A 1 123 ? 27.141 -8.051 23.165 0.50 40.44 122 LYS A CA 1
ATOM 987 C CA B LYS A 1 123 ? 27.144 -8.050 23.162 0.50 39.98 122 LYS A CA 1
ATOM 988 C C . LYS A 1 123 ? 27.473 -9.453 22.653 1.00 43.78 122 LYS A C 1
ATOM 989 O O . LYS A 1 123 ? 28.483 -10.045 23.036 1.00 40.48 122 LYS A O 1
ATOM 1000 N N . ILE A 1 124 ? 26.616 -9.988 21.788 1.00 39.98 123 ILE A N 1
ATOM 1001 C CA . ILE A 1 124 ? 26.832 -11.325 21.263 1.00 37.74 123 ILE A CA 1
ATOM 1002 C C . ILE A 1 124 ? 26.588 -11.363 19.754 1.00 39.93 123 ILE A C 1
ATOM 1003 O O . ILE A 1 124 ? 25.851 -10.536 19.210 1.00 39.12 123 ILE A O 1
ATOM 1008 N N . SER A 1 125 ? 27.222 -12.311 19.081 1.00 36.60 124 SER A N 1
ATOM 1009 C CA . SER A 1 125 ? 27.122 -12.389 17.623 1.00 37.74 124 SER A CA 1
ATOM 1010 C C . SER A 1 125 ? 25.770 -12.967 17.190 1.00 38.67 124 SER A C 1
ATOM 1011 O O . SER A 1 125 ? 25.157 -13.774 17.898 1.00 35.71 124 SER A O 1
ATOM 1014 N N . LEU A 1 126 ? 25.292 -12.543 16.026 1.00 34.59 125 LEU A N 1
ATOM 1015 C CA . LEU A 1 126 ? 24.067 -13.106 15.498 1.00 32.92 125 LEU A CA 1
ATOM 1016 C C . LEU A 1 126 ? 24.227 -14.605 15.481 1.00 31.87 125 LEU A C 1
ATOM 1017 O O . LEU A 1 126 ? 23.334 -15.342 15.887 1.00 29.61 125 LEU A O 1
ATOM 1022 N N . LYS A 1 127 ? 25.369 -15.062 14.990 1.00 36.68 126 LYS A N 1
ATOM 1023 C CA . LYS A 1 127 ? 25.563 -16.484 14.828 1.00 37.97 126 LYS A CA 1
ATOM 1024 C C . LYS A 1 127 ? 25.332 -17.175 16.170 1.00 42.72 126 LYS A C 1
ATOM 1025 O O . LYS A 1 127 ? 24.664 -18.211 16.242 1.00 39.62 126 LYS A O 1
ATOM 1031 N N . ALA A 1 128 ? 25.843 -16.574 17.240 1.00 39.50 127 ALA A N 1
ATOM 1032 C CA . ALA A 1 128 ? 25.701 -17.171 18.569 1.00 43.67 127 ALA A CA 1
ATOM 1033 C C . ALA A 1 128 ? 24.249 -17.238 19.029 1.00 40.82 127 ALA A C 1
ATOM 1034 O O . ALA A 1 128 ? 23.850 -18.223 19.646 1.00 40.41 127 ALA A O 1
ATOM 1036 N N . MET A 1 129 ? 23.463 -16.198 18.731 1.00 39.57 128 MET A N 1
ATOM 1037 C CA A MET A 1 129 ? 22.059 -16.187 19.113 0.50 39.20 128 MET A CA 1
ATOM 1038 C CA B MET A 1 129 ? 22.041 -16.149 19.096 0.50 39.80 128 MET A CA 1
ATOM 1039 C C . MET A 1 129 ? 21.279 -17.228 18.334 1.00 38.32 128 MET A C 1
ATOM 1040 O O . MET A 1 129 ? 20.385 -17.885 18.873 1.00 38.71 128 MET A O 1
ATOM 1049 N N . ILE A 1 130 ? 21.632 -17.388 17.068 1.00 35.17 129 ILE A N 1
ATOM 1050 C CA . ILE A 1 130 ? 20.955 -18.348 16.216 1.00 34.03 129 ILE A CA 1
ATOM 1051 C C . ILE A 1 130 ? 21.224 -19.771 16.715 1.00 36.11 129 ILE A C 1
ATOM 1052 O O . ILE A 1 130 ? 20.314 -20.582 16.832 1.00 37.69 129 ILE A O 1
ATOM 1057 N N . GLU A 1 131 ? 22.478 -20.065 17.013 1.00 38.15 130 GLU A N 1
ATOM 1058 C CA . GLU A 1 131 ? 22.818 -21.388 17.526 1.00 44.70 130 GLU A CA 1
ATOM 1059 C C . GLU A 1 131 ? 22.039 -21.695 18.806 1.00 44.31 130 GLU A C 1
ATOM 1060 O O . GLU A 1 131 ? 21.513 -22.793 18.967 1.00 41.36 130 GLU A O 1
ATOM 1066 N N . LYS A 1 132 ? 21.956 -20.726 19.715 1.00 40.90 131 LYS A N 1
ATOM 1067 C CA . LYS A 1 132 ? 21.221 -20.937 20.962 1.00 44.34 131 LYS A CA 1
ATOM 1068 C C . LYS A 1 132 ? 19.736 -21.186 20.690 1.00 45.32 131 LYS A C 1
ATOM 1069 O O . LYS A 1 132 ? 19.148 -22.110 21.241 1.00 45.87 131 LYS A O 1
ATOM 1075 N N . LYS A 1 133 ? 19.135 -20.363 19.836 1.00 41.38 132 LYS A N 1
ATOM 1076 C CA . LYS A 1 133 ? 17.734 -20.541 19.480 1.00 41.89 132 LYS A CA 1
ATOM 1077 C C . LYS A 1 133 ? 17.504 -21.917 18.867 1.00 43.30 132 LYS A C 1
ATOM 1078 O O . LYS A 1 133 ? 16.566 -22.623 19.255 1.00 39.79 132 LYS A O 1
ATOM 1084 N N . MET A 1 134 ? 18.353 -22.272 17.905 1.00 39.63 133 MET A N 1
ATOM 1085 C CA . MET A 1 134 ? 18.344 -23.596 17.264 1.00 39.81 133 MET A CA 1
ATOM 1086 C C . MET A 1 134 ? 18.322 -24.679 18.352 1.00 45.44 133 MET A C 1
ATOM 1087 O O . MET A 1 134 ? 17.542 -25.637 18.304 1.00 40.51 133 MET A O 1
ATOM 1092 N N . LYS A 1 135 ? 19.207 -24.516 19.327 1.00 44.29 134 LYS A N 1
ATOM 1093 C CA . LYS A 1 135 ? 19.354 -25.497 20.392 1.00 49.66 134 LYS A CA 1
ATOM 1094 C C . LYS A 1 135 ? 18.091 -25.567 21.234 1.00 43.38 134 LYS A C 1
ATOM 1095 O O . LYS A 1 135 ? 17.612 -26.655 21.554 1.00 46.03 134 LYS A O 1
ATOM 1101 N N . ASN A 1 136 ? 17.558 -24.405 21.597 1.00 45.35 135 ASN A N 1
ATOM 1102 C CA . ASN A 1 136 ? 16.313 -24.344 22.368 1.00 48.98 135 ASN A CA 1
ATOM 1103 C C . ASN A 1 136 ? 15.135 -24.963 21.640 1.00 50.23 135 ASN A C 1
ATOM 1104 O O . ASN A 1 136 ? 14.197 -25.452 22.270 1.00 44.16 135 ASN A O 1
ATOM 1109 N N . LEU A 1 137 ? 15.178 -24.928 20.312 1.00 43.87 136 LEU A N 1
ATOM 1110 C CA . LEU A 1 137 ? 14.083 -25.448 19.518 1.00 43.35 136 LEU A CA 1
ATOM 1111 C C . LEU A 1 137 ? 14.222 -26.944 19.295 1.00 39.32 136 LEU A C 1
ATOM 1112 O O . LEU A 1 137 ? 13.321 -27.587 18.763 1.00 44.40 136 LEU A O 1
ATOM 1117 N N . GLY A 1 138 ? 15.353 -27.498 19.705 1.00 42.54 137 GLY A N 1
ATOM 1118 C CA . GLY A 1 138 ? 15.572 -28.932 19.613 1.00 42.78 137 GLY A CA 1
ATOM 1119 C C . GLY A 1 138 ? 16.166 -29.381 18.294 1.00 43.58 137 GLY A C 1
ATOM 1120 O O . GLY A 1 138 ? 16.057 -30.553 17.915 1.00 40.88 137 GLY A O 1
ATOM 1121 N N . VAL A 1 139 ? 16.800 -28.458 17.579 1.00 42.63 138 VAL A N 1
ATOM 1122 C CA . VAL A 1 139 ? 17.584 -28.834 16.404 1.00 39.42 138 VAL A CA 1
ATOM 1123 C C . VAL A 1 139 ? 18.631 -29.894 16.752 1.00 38.25 138 VAL A C 1
ATOM 1124 O O . VAL A 1 139 ? 19.329 -29.774 17.751 1.00 38.06 138 VAL A O 1
ATOM 1128 N N . LYS A 1 140 ? 18.755 -30.922 15.916 1.00 42.21 139 LYS A N 1
ATOM 1129 C CA . LYS A 1 140 ? 19.687 -32.016 16.187 1.00 43.59 139 LYS A CA 1
ATOM 1130 C C . LYS A 1 140 ? 21.131 -31.554 16.348 1.00 46.54 139 LYS A C 1
ATOM 1131 O O . LYS A 1 140 ? 21.620 -30.711 15.586 1.00 41.11 139 LYS A O 1
ATOM 1137 N N . GLN A 1 141 ? 21.817 -32.134 17.332 1.00 45.64 140 GLN A N 1
ATOM 1138 C CA . GLN A 1 141 ? 23.197 -31.754 17.654 1.00 48.25 140 GLN A CA 1
ATOM 1139 C C . GLN A 1 141 ? 24.114 -31.630 16.435 1.00 46.48 140 GLN A C 1
ATOM 1140 O O . GLN A 1 141 ? 24.918 -30.697 16.342 1.00 49.68 140 GLN A O 1
ATOM 1146 N N . GLU A 1 142 ? 24.008 -32.575 15.509 1.00 42.10 141 GLU A N 1
ATOM 1147 C CA . GLU A 1 142 ? 24.847 -32.554 14.319 1.00 45.15 141 GLU A CA 1
ATOM 1148 C C . GLU A 1 142 ? 24.689 -31.251 13.517 1.00 43.40 141 GLU A C 1
ATOM 1149 O O . GLU A 1 142 ? 25.622 -30.820 12.827 1.00 39.54 141 GLU A O 1
ATOM 1155 N N . TYR A 1 143 ? 23.514 -30.631 13.607 1.00 40.83 142 TYR A N 1
ATOM 1156 C CA . TYR A 1 143 ? 23.195 -29.459 12.765 1.00 38.69 142 TYR A CA 1
ATOM 1157 C C . TYR A 1 143 ? 23.356 -28.136 13.480 1.00 42.70 142 TYR A C 1
ATOM 1158 O O . TYR A 1 143 ? 23.027 -27.056 12.937 1.00 37.84 142 TYR A O 1
ATOM 1167 N N . LEU A 1 144 ? 23.871 -28.214 14.701 1.00 40.97 143 LEU A N 1
ATOM 1168 C CA . LEU A 1 144 ? 24.317 -27.023 15.399 1.00 42.38 143 LEU A CA 1
ATOM 1169 C C . LEU A 1 144 ? 25.771 -26.711 15.023 1.00 38.64 143 LEU A C 1
ATOM 1170 O O . LEU A 1 144 ? 26.285 -25.638 15.336 1.00 41.95 143 LEU A O 1
ATOM 1175 N N . ALA A 1 145 ? 26.421 -27.651 14.340 1.00 41.84 144 ALA A N 1
ATOM 1176 C CA . ALA A 1 145 ? 27.782 -27.456 13.849 1.00 44.88 144 ALA A CA 1
ATOM 1177 C C . ALA A 1 145 ? 27.774 -26.445 12.707 1.00 47.68 144 ALA A C 1
ATOM 1178 O O . ALA A 1 145 ? 26.761 -26.285 12.019 1.00 40.91 144 ALA A O 1
ATOM 1180 N N . SER A 1 146 ? 28.893 -25.747 12.528 1.00 46.90 145 SER A N 1
ATOM 1181 C CA . SER A 1 146 ? 28.980 -24.696 11.517 1.00 46.04 145 SER A CA 1
ATOM 1182 C C . SER A 1 146 ? 30.417 -24.465 11.059 1.00 46.67 145 SER A C 1
ATOM 1183 O O . SER A 1 146 ? 31.365 -24.968 11.661 1.00 44.63 145 SER A O 1
ATOM 1186 N N . ASN A 1 147 ? 30.552 -23.712 9.973 1.00 45.40 146 ASN A N 1
ATOM 1187 C CA . ASN A 1 147 ? 31.825 -23.189 9.515 1.00 41.09 146 ASN A CA 1
ATOM 1188 C C . ASN A 1 147 ? 31.854 -21.713 9.867 1.00 36.42 146 ASN A C 1
ATOM 1189 O O . ASN A 1 147 ? 30.827 -21.142 10.214 1.00 39.04 146 ASN A O 1
ATOM 1194 N N . ASN A 1 148 ? 33.013 -21.075 9.772 1.00 37.26 147 ASN A N 1
ATOM 1195 C CA . ASN A 1 148 ? 33.076 -19.640 10.048 1.00 38.91 147 ASN A CA 1
ATOM 1196 C C . ASN A 1 148 ? 32.979 -18.783 8.766 1.00 38.30 147 ASN A C 1
ATOM 1197 O O . ASN A 1 148 ? 33.336 -17.613 8.744 1.00 34.33 147 ASN A O 1
ATOM 1202 N N . TYR A 1 149 ? 32.461 -19.381 7.706 1.00 34.83 148 TYR A N 1
ATOM 1203 C CA . TYR A 1 149 ? 32.280 -18.662 6.447 1.00 35.30 148 TYR A CA 1
ATOM 1204 C C . TYR A 1 149 ? 31.157 -19.336 5.690 1.00 34.16 148 TYR A C 1
ATOM 1205 O O . TYR A 1 149 ? 30.783 -20.463 6.005 1.00 31.23 148 TYR A O 1
ATOM 1214 N N . ILE A 1 150 ? 30.609 -18.631 4.708 1.00 32.43 149 ILE A N 1
ATOM 1215 C CA . ILE A 1 150 ? 29.748 -19.256 3.722 1.00 31.53 149 ILE A CA 1
ATOM 1216 C C . ILE A 1 150 ? 30.445 -19.218 2.369 1.00 26.69 149 ILE A C 1
ATOM 1217 O O . ILE A 1 150 ? 31.328 -18.412 2.148 1.00 27.32 149 ILE A O 1
ATOM 1222 N N . GLU A 1 151 ? 30.100 -20.153 1.493 1.00 24.34 150 GLU A N 1
ATOM 1223 C CA . GLU A 1 151 ? 30.623 -20.152 0.157 1.00 27.25 150 GLU A CA 1
ATOM 1224 C C . GLU A 1 151 ? 29.670 -19.341 -0.658 1.00 20.24 150 GLU A C 1
ATOM 1225 O O . GLU A 1 151 ? 28.460 -19.280 -0.346 1.00 26.43 150 GLU A O 1
ATOM 1231 N N . SER A 1 152 ? 30.185 -18.726 -1.718 1.00 29.16 151 SER A N 1
ATOM 1232 C CA . SER A 1 152 ? 29.402 -17.789 -2.505 1.00 28.73 151 SER A CA 1
ATOM 1233 C C . SER A 1 152 ? 29.272 -18.246 -3.965 1.00 28.66 151 SER A C 1
ATOM 1234 O O . SER A 1 152 ? 30.250 -18.669 -4.580 1.00 30.41 151 SER A O 1
ATOM 1237 N N . GLY A 1 153 ? 28.061 -18.209 -4.500 1.00 27.74 152 GLY A N 1
ATOM 1238 C CA . GLY A 1 153 ? 27.855 -18.646 -5.883 1.00 27.31 152 GLY A CA 1
ATOM 1239 C C . GLY A 1 153 ? 27.379 -17.491 -6.749 1.00 33.03 152 GLY A C 1
ATOM 1240 O O . GLY A 1 153 ? 26.764 -16.547 -6.266 1.00 32.01 152 GLY A O 1
ATOM 1241 N N . ALA A 1 154 ? 27.678 -17.573 -8.037 1.00 27.75 153 ALA A N 1
ATOM 1242 C CA . ALA A 1 154 ? 27.226 -16.585 -9.007 1.00 33.71 153 ALA A CA 1
ATOM 1243 C C . ALA A 1 154 ? 25.838 -16.902 -9.531 1.00 32.29 153 ALA A C 1
ATOM 1244 O O . ALA A 1 154 ? 25.477 -18.064 -9.704 1.00 32.22 153 ALA A O 1
ATOM 1246 N N . ALA A 1 155 ? 25.060 -15.867 -9.825 1.00 32.91 154 ALA A N 1
ATOM 1247 C CA . ALA A 1 155 ? 23.794 -16.073 -10.511 1.00 28.85 154 ALA A CA 1
ATOM 1248 C C . ALA A 1 155 ? 23.815 -15.332 -11.849 1.00 37.96 154 ALA A C 1
ATOM 1249 O O . ALA A 1 155 ? 23.982 -14.107 -11.885 1.00 32.58 154 ALA A O 1
ATOM 1251 N N . LEU A 1 156 ? 23.647 -16.078 -12.935 1.00 35.61 155 LEU A N 1
ATOM 1252 C CA . LEU A 1 156 ? 23.716 -15.488 -14.275 1.00 35.69 155 LEU A CA 1
ATOM 1253 C C . LEU A 1 156 ? 22.348 -15.433 -14.958 1.00 38.23 155 LEU A C 1
ATOM 1254 O O . LEU A 1 156 ? 21.560 -16.383 -14.902 1.00 35.24 155 LEU A O 1
ATOM 1259 N N . GLY A 1 157 ? 22.059 -14.299 -15.591 1.00 36.22 156 GLY A N 1
ATOM 1260 C CA . GLY A 1 157 ? 20.778 -14.111 -16.236 1.00 36.40 156 GLY A CA 1
ATOM 1261 C C . GLY A 1 157 ? 20.761 -14.650 -17.653 1.00 39.01 156 GLY A C 1
ATOM 1262 O O . GLY A 1 157 ? 21.713 -15.286 -18.103 1.00 37.57 156 GLY A O 1
ATOM 1263 N N . ILE A 1 158 ? 19.667 -14.394 -18.354 1.00 39.95 157 ILE A N 1
ATOM 1264 C CA . ILE A 1 158 ? 19.566 -14.736 -19.763 1.00 42.24 157 ILE A CA 1
ATOM 1265 C C . ILE A 1 158 ? 20.029 -13.499 -20.533 1.00 43.42 157 ILE A C 1
ATOM 1266 O O . ILE A 1 158 ? 19.517 -12.397 -20.316 1.00 46.44 157 ILE A O 1
ATOM 1271 N N . PRO A 1 159 ? 21.024 -13.670 -21.418 1.00 46.38 158 PRO A N 1
ATOM 1272 C CA . PRO A 1 159 ? 21.617 -12.528 -22.114 1.00 47.56 158 PRO A CA 1
ATOM 1273 C C . PRO A 1 159 ? 20.641 -11.877 -23.087 1.00 46.66 158 PRO A C 1
ATOM 1274 O O . PRO A 1 159 ? 19.977 -12.563 -23.865 1.00 44.47 158 PRO A O 1
ATOM 1278 N N . GLU A 1 160 ? 20.572 -10.554 -23.047 1.00 50.79 159 GLU A N 1
ATOM 1279 C CA . GLU A 1 160 ? 19.610 -9.821 -23.870 1.00 56.17 159 GLU A CA 1
ATOM 1280 C C . GLU A 1 160 ? 19.793 -10.016 -25.378 1.00 53.35 159 GLU A C 1
ATOM 1281 O O . GLU A 1 160 ? 18.851 -9.833 -26.143 1.00 54.67 159 GLU A O 1
ATOM 1287 N N . ASP A 1 161 ? 20.991 -10.391 -25.810 1.00 55.19 160 ASP A N 1
ATOM 1288 C CA . ASP A 1 161 ? 21.233 -10.591 -27.242 1.00 57.23 160 ASP A CA 1
ATOM 1289 C C . ASP A 1 161 ? 20.961 -12.032 -27.667 1.00 56.94 160 ASP A C 1
ATOM 1290 O O . ASP A 1 161 ? 21.128 -12.399 -28.833 1.00 51.81 160 ASP A O 1
ATOM 1295 N N . GLY A 1 162 ? 20.540 -12.851 -26.711 1.00 53.36 161 GLY A N 1
ATOM 1296 C CA . GLY A 1 162 ? 20.235 -14.248 -26.992 1.00 51.19 161 GLY A CA 1
ATOM 1297 C C . GLY A 1 162 ? 21.410 -15.079 -27.481 1.00 51.39 161 GLY A C 1
ATOM 1298 O O . GLY A 1 162 ? 21.223 -16.162 -28.048 1.00 49.00 161 GLY A O 1
ATOM 1299 N N . ARG A 1 163 ? 22.625 -14.590 -27.256 1.00 49.08 162 ARG A N 1
ATOM 1300 C CA . ARG A 1 163 ? 23.814 -15.299 -27.715 1.00 49.99 162 ARG A CA 1
ATOM 1301 C C . ARG A 1 163 ? 24.412 -16.146 -26.601 1.00 47.13 162 ARG A C 1
ATOM 1302 O O . ARG A 1 163 ? 24.612 -15.667 -25.488 1.00 43.21 162 ARG A O 1
ATOM 1310 N N . ILE A 1 164 ? 24.687 -17.409 -26.907 1.00 47.23 163 ILE A N 1
ATOM 1311 C CA . ILE A 1 164 ? 25.256 -18.333 -25.938 1.00 48.40 163 ILE A CA 1
ATOM 1312 C C . ILE A 1 164 ? 26.625 -17.858 -25.466 1.00 49.66 163 ILE A C 1
ATOM 1313 O O . ILE A 1 164 ? 27.010 -18.064 -24.306 1.00 46.49 163 ILE A O 1
ATOM 1318 N N . GLU A 1 165 ? 27.366 -17.229 -26.373 1.00 46.42 164 GLU A N 1
ATOM 1319 C CA . GLU A 1 165 ? 28.714 -16.766 -26.066 1.00 44.23 164 GLU A CA 1
ATOM 1320 C C . GLU A 1 165 ? 28.695 -15.626 -25.041 1.00 39.78 164 GLU A C 1
ATOM 1321 O O . GLU A 1 165 ? 29.662 -15.432 -24.297 1.00 43.37 164 GLU A O 1
ATOM 1327 N N . THR A 1 166 ? 27.602 -14.873 -24.994 1.00 35.80 165 THR A N 1
ATOM 1328 C CA . THR A 1 166 ? 27.529 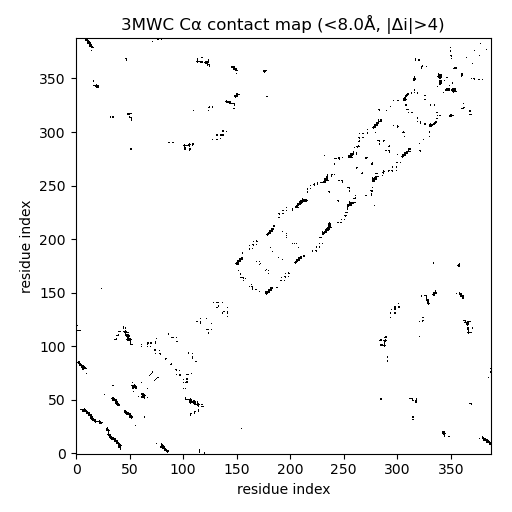-13.762 -24.045 1.00 39.23 165 THR A CA 1
ATOM 1329 C C . THR A 1 166 ? 27.383 -14.339 -22.641 1.00 40.38 165 THR A C 1
ATOM 1330 O O . THR A 1 166 ? 27.948 -13.811 -21.671 1.00 39.32 165 THR A O 1
ATOM 1334 N N . LEU A 1 167 ? 26.628 -15.430 -22.549 1.00 37.41 166 LEU A N 1
ATOM 1335 C CA . LEU A 1 167 ? 26.446 -16.139 -21.289 1.00 44.86 166 LEU A CA 1
ATOM 1336 C C . LEU A 1 167 ? 27.764 -16.780 -20.902 1.00 45.85 166 LEU A C 1
ATOM 1337 O O . LEU A 1 167 ? 28.171 -16.734 -19.741 1.00 43.23 166 LEU A O 1
ATOM 1342 N N . ILE A 1 168 ? 28.443 -17.366 -21.885 1.00 44.08 167 ILE A N 1
ATOM 1343 C CA . ILE A 1 168 ? 29.668 -18.102 -21.613 1.00 42.48 167 ILE A CA 1
ATOM 1344 C C . ILE A 1 168 ? 30.799 -17.164 -21.172 1.00 41.89 167 ILE A C 1
ATOM 1345 O O . ILE A 1 168 ? 31.611 -17.521 -20.326 1.00 40.01 167 ILE A O 1
ATOM 1350 N N . HIS A 1 169 ? 30.840 -15.960 -21.733 1.00 40.75 168 HIS A N 1
ATOM 1351 C CA . HIS A 1 169 ? 31.813 -14.956 -21.289 1.00 42.76 168 HIS A CA 1
ATOM 1352 C C . HIS A 1 169 ? 31.594 -14.654 -19.807 1.00 42.30 168 HIS A C 1
ATOM 1353 O O . HIS A 1 169 ? 32.542 -14.431 -19.048 1.00 41.99 168 HIS A O 1
ATOM 1360 N N . GLN A 1 170 ? 30.337 -14.677 -19.386 1.00 37.96 169 GLN A N 1
ATOM 1361 C CA . GLN A 1 170 ? 30.023 -14.394 -17.995 1.00 33.90 169 GLN A CA 1
ATOM 1362 C C . GLN A 1 170 ? 30.363 -15.575 -17.084 1.00 38.63 169 GLN A C 1
ATOM 1363 O O . GLN A 1 170 ? 30.661 -15.392 -15.912 1.00 29.14 169 GLN A O 1
ATOM 1369 N N . VAL A 1 171 ? 30.307 -16.782 -17.631 1.00 34.06 170 VAL A N 1
ATOM 1370 C CA . VAL A 1 171 ? 30.668 -17.973 -16.873 1.00 37.56 170 VAL A CA 1
ATOM 1371 C C . VAL A 1 171 ? 32.167 -17.947 -16.603 1.00 41.91 170 VAL A C 1
ATOM 1372 O O . VAL A 1 171 ? 32.641 -18.315 -15.520 1.00 36.04 170 VAL A O 1
ATOM 1376 N N . GLU A 1 172 ? 32.912 -17.493 -17.601 1.00 39.64 171 GLU A N 1
ATOM 1377 C CA . GLU A 1 172 ? 34.358 -17.423 -17.486 1.00 36.64 171 GLU A CA 1
ATOM 1378 C C . GLU A 1 172 ? 34.739 -16.364 -16.462 1.00 37.60 171 GLU A C 1
ATOM 1379 O O . GLU A 1 172 ? 35.614 -16.591 -15.624 1.00 36.27 171 GLU A O 1
ATOM 1385 N N . GLU A 1 173 ? 34.051 -15.225 -16.499 1.00 36.86 172 GLU A N 1
ATOM 1386 C CA . GLU A 1 173 ? 34.348 -14.152 -15.551 1.00 37.08 172 GLU A CA 1
ATOM 1387 C C . GLU A 1 173 ? 34.052 -14.590 -14.124 1.00 37.16 172 GLU A C 1
ATOM 1388 O O . GLU A 1 173 ? 34.756 -14.201 -13.197 1.00 34.76 172 GLU A O 1
ATOM 1394 N N . SER A 1 174 ? 33.004 -15.396 -13.962 1.00 34.62 173 SER A N 1
ATOM 1395 C CA . SER A 1 174 ? 32.595 -15.871 -12.639 1.00 38.92 173 SER A CA 1
ATOM 1396 C C . SER A 1 174 ? 33.657 -16.798 -12.055 1.00 34.27 173 SER A C 1
ATOM 1397 O O . SER A 1 174 ? 33.918 -16.768 -10.852 1.00 29.73 173 SER A O 1
ATOM 1400 N N . LEU A 1 175 ? 34.236 -17.645 -12.901 1.00 34.28 174 LEU A N 1
ATOM 1401 C CA . LEU A 1 175 ? 35.298 -18.562 -12.448 1.00 36.24 174 LEU A CA 1
ATOM 1402 C C . LEU A 1 175 ? 36.548 -17.794 -12.046 1.00 34.36 174 LEU A C 1
ATOM 1403 O O . LEU A 1 175 ? 37.151 -18.059 -11.009 1.00 40.46 174 LEU A O 1
ATOM 1408 N N . GLN A 1 176 ? 36.912 -16.809 -12.852 1.00 39.10 175 GLN A N 1
ATOM 1409 C CA . GLN A 1 176 ? 38.079 -15.979 -12.585 1.00 38.63 175 GLN A CA 1
ATOM 1410 C C . GLN A 1 176 ? 37.888 -15.170 -11.315 1.00 35.76 175 GLN A C 1
ATOM 1411 O O . GLN A 1 176 ? 38.866 -14.850 -10.626 1.00 34.85 175 GLN A O 1
ATOM 1417 N N . GLU A 1 177 ? 36.631 -14.840 -11.009 1.00 32.81 176 GLU A N 1
ATOM 1418 C CA . GLU A 1 177 ? 36.302 -14.021 -9.836 1.00 31.69 176 GLU A CA 1
ATOM 1419 C C . GLU A 1 177 ? 36.302 -14.818 -8.543 1.00 32.78 176 GLU A C 1
ATOM 1420 O O . GLU A 1 177 ? 36.306 -14.252 -7.456 1.00 34.25 176 GLU A O 1
ATOM 1426 N N . GLY A 1 178 ? 36.335 -16.137 -8.672 1.00 32.42 177 GLY A N 1
ATOM 1427 C CA . GLY A 1 178 ? 36.476 -17.027 -7.522 1.00 30.09 177 GLY A CA 1
ATOM 1428 C C . GLY A 1 178 ? 35.180 -17.648 -7.022 1.00 33.14 177 GLY A C 1
ATOM 1429 O O . GLY A 1 178 ? 35.180 -18.367 -6.025 1.00 31.72 177 GLY A O 1
ATOM 1430 N N . TYR A 1 179 ? 34.063 -17.373 -7.690 1.00 33.50 178 TYR A N 1
ATOM 1431 C CA . TYR A 1 179 ? 32.783 -17.918 -7.237 1.00 30.31 178 TYR A CA 1
ATOM 1432 C C . TYR A 1 179 ? 32.881 -19.449 -7.218 1.00 32.27 178 TYR A C 1
ATOM 1433 O O . TYR A 1 179 ? 33.517 -20.038 -8.093 1.00 30.85 178 TYR A O 1
ATOM 1442 N N . ARG A 1 180 ? 32.273 -20.073 -6.215 1.00 35.37 179 ARG A N 1
ATOM 1443 C CA . ARG A 1 180 ? 32.377 -21.523 -6.016 1.00 34.48 179 ARG A CA 1
ATOM 1444 C C . ARG A 1 180 ? 31.214 -22.313 -6.624 1.00 32.66 179 ARG A C 1
ATOM 1445 O O . ARG A 1 180 ? 31.146 -23.534 -6.506 1.00 32.09 179 ARG A O 1
ATOM 1453 N N . ARG A 1 181 ? 30.299 -21.606 -7.277 1.00 32.78 180 ARG A N 1
ATOM 1454 C CA . ARG A 1 181 ? 29.121 -22.219 -7.871 1.00 32.96 180 ARG A CA 1
ATOM 1455 C C . ARG A 1 181 ? 28.521 -21.248 -8.866 1.00 36.20 180 ARG A C 1
ATOM 1456 O O . ARG A 1 181 ? 28.652 -20.034 -8.710 1.00 33.19 180 ARG A O 1
ATOM 1464 N N . ILE A 1 182 ? 27.908 -21.792 -9.907 1.00 33.19 181 ILE A N 1
ATOM 1465 C CA A ILE A 1 182 ? 27.159 -21.004 -10.881 0.50 34.18 181 ILE A CA 1
ATOM 1466 C CA B ILE A 1 182 ? 27.151 -20.987 -10.852 0.50 34.38 181 ILE A CA 1
ATOM 1467 C C . ILE A 1 182 ? 25.728 -21.509 -10.977 1.00 35.20 181 ILE A C 1
ATOM 1468 O O . ILE A 1 182 ? 25.494 -22.718 -10.994 1.00 29.10 181 ILE A O 1
ATOM 1477 N N . LYS A 1 183 ? 24.768 -20.596 -11.045 1.00 29.13 182 LYS A N 1
ATOM 1478 C CA . LYS A 1 183 ? 23.420 -20.990 -11.436 1.00 29.50 182 LYS A CA 1
ATOM 1479 C C . LYS A 1 183 ? 23.012 -20.121 -12.629 1.00 32.83 182 LYS A C 1
ATOM 1480 O O . LYS A 1 183 ? 23.386 -18.965 -12.688 1.00 31.57 182 LYS A O 1
ATOM 1486 N N . ILE A 1 184 ? 22.307 -20.681 -13.605 1.00 28.81 183 ILE A N 1
ATOM 1487 C CA . ILE A 1 184 ? 21.924 -19.872 -14.770 1.00 33.69 183 ILE A CA 1
ATOM 1488 C C . ILE A 1 184 ? 20.413 -19.787 -14.951 1.00 34.97 183 ILE A C 1
ATOM 1489 O O . ILE A 1 184 ? 19.693 -20.755 -14.731 1.00 36.11 183 ILE A O 1
ATOM 1494 N N . LYS A 1 185 ? 19.931 -18.621 -15.354 1.00 36.88 184 LYS A N 1
ATOM 1495 C CA . LYS A 1 185 ? 18.510 -18.467 -15.604 1.00 37.77 184 LYS A CA 1
ATOM 1496 C C . LYS A 1 185 ? 18.092 -19.257 -16.841 1.00 38.36 184 LYS A C 1
ATOM 1497 O O . LYS A 1 185 ? 18.829 -19.348 -17.830 1.00 34.62 184 LYS A O 1
ATOM 1503 N N . ILE A 1 186 ? 16.922 -19.876 -16.761 1.00 33.13 185 ILE A N 1
ATOM 1504 C CA . ILE A 1 186 ? 16.347 -20.539 -17.914 1.00 40.02 185 ILE A CA 1
ATOM 1505 C C . ILE A 1 186 ? 14.865 -20.198 -18.017 1.00 38.40 185 ILE A C 1
ATOM 1506 O O . ILE A 1 186 ? 14.274 -19.638 -17.093 1.00 39.86 185 ILE A O 1
ATOM 1511 N N . LYS A 1 187 ? 14.287 -20.518 -19.165 1.00 37.18 186 LYS A N 1
ATOM 1512 C CA . LYS A 1 187 ? 12.876 -20.325 -19.420 1.00 40.50 186 LYS A CA 1
ATOM 1513 C C . LYS A 1 187 ? 12.676 -21.113 -20.689 1.00 39.64 186 LYS A C 1
ATOM 1514 O O . LYS A 1 187 ? 13.658 -21.437 -21.355 1.00 36.66 186 LYS A O 1
ATOM 1520 N N . PRO A 1 188 ? 11.419 -21.431 -21.038 1.00 43.85 187 PRO A N 1
ATOM 1521 C CA . PRO A 1 188 ? 11.251 -22.287 -22.206 1.00 45.21 187 PRO A CA 1
ATOM 1522 C C . PRO A 1 188 ? 11.842 -21.658 -23.468 1.00 44.29 187 PRO A C 1
ATOM 1523 O O . PRO A 1 188 ? 11.576 -20.493 -23.769 1.00 43.96 187 PRO A O 1
ATOM 1527 N N . GLY A 1 189 ? 12.658 -22.426 -24.182 1.00 48.27 188 GLY A N 1
ATOM 1528 C CA . GLY A 1 189 ? 13.330 -21.921 -25.378 1.00 50.56 188 GLY A CA 1
ATOM 1529 C C . GLY A 1 189 ? 14.754 -21.468 -25.107 1.00 51.74 188 GLY A C 1
ATOM 1530 O O . GLY A 1 189 ? 15.551 -21.331 -26.027 1.00 53.78 188 GLY A O 1
ATOM 1531 N N . TRP A 1 190 ? 15.100 -21.236 -23.856 1.00 50.83 189 TRP A N 1
ATOM 1532 C CA . TRP A 1 190 ? 16.451 -20.904 -23.458 1.00 46.46 189 TRP A CA 1
ATOM 1533 C C . TRP A 1 190 ? 16.779 -21.838 -22.335 1.00 44.93 189 TRP A C 1
ATOM 1534 O O . TRP A 1 190 ? 16.734 -21.467 -21.209 1.00 43.93 189 TRP A O 1
ATOM 1545 N N . ASP A 1 191 ? 17.012 -23.091 -22.656 1.00 47.21 190 ASP A N 1
ATOM 1546 C CA . ASP A 1 191 ? 17.164 -24.087 -21.626 1.00 47.90 190 ASP A CA 1
ATOM 1547 C C . ASP A 1 191 ? 18.229 -25.138 -21.832 1.00 46.27 190 ASP A C 1
ATOM 1548 O O . ASP A 1 191 ? 19.248 -25.082 -21.222 1.00 42.92 190 ASP A O 1
ATOM 1553 N N . VAL A 1 192 ? 17.996 -26.080 -22.722 1.00 45.48 191 VAL A N 1
ATOM 1554 C CA . VAL A 1 192 ? 18.952 -27.149 -22.919 1.00 46.54 191 VAL A CA 1
ATOM 1555 C C . VAL A 1 192 ? 20.295 -26.657 -23.428 1.00 46.71 191 VAL A C 1
ATOM 1556 O O . VAL A 1 192 ? 21.327 -27.049 -22.952 1.00 40.91 191 VAL A O 1
ATOM 1560 N N . GLU A 1 193 ? 20.248 -25.775 -24.401 1.00 49.94 192 GLU A N 1
ATOM 1561 C CA . GLU A 1 193 ? 21.477 -25.302 -25.016 1.00 54.78 192 GLU A CA 1
ATOM 1562 C C . GLU A 1 193 ? 22.364 -24.524 -24.039 1.00 52.66 192 GLU A C 1
ATOM 1563 O O . GLU A 1 193 ? 23.514 -24.900 -23.818 1.00 53.12 192 GLU A O 1
ATOM 1569 N N . PRO A 1 194 ? 21.836 -23.442 -23.443 1.00 47.51 193 PRO A N 1
ATOM 1570 C CA . PRO A 1 194 ? 22.695 -22.696 -22.525 1.00 44.72 193 PRO A CA 1
ATOM 1571 C C . PRO A 1 194 ? 23.267 -23.598 -21.437 1.00 40.29 193 PRO A C 1
ATOM 1572 O O . PRO A 1 194 ? 24.425 -23.462 -21.076 1.00 41.09 193 PRO A O 1
ATOM 1576 N N . LEU A 1 195 ? 22.467 -24.519 -20.916 1.00 42.63 194 LEU A N 1
ATOM 1577 C CA . LEU A 1 195 ? 22.944 -25.370 -19.822 1.00 41.82 194 LEU A CA 1
ATOM 1578 C C . LEU A 1 195 ? 24.052 -26.292 -20.326 1.00 46.77 194 LEU A C 1
ATOM 1579 O O . LEU A 1 195 ? 24.990 -26.629 -19.598 1.00 43.14 194 LEU A O 1
ATOM 1584 N N . GLN A 1 196 ? 23.944 -26.691 -21.586 1.00 48.30 195 GLN A N 1
ATOM 1585 C CA . GLN A 1 196 ? 24.942 -27.567 -22.166 1.00 48.69 195 GLN A CA 1
ATOM 1586 C C . GLN A 1 196 ? 26.261 -26.852 -22.357 1.00 41.33 195 GLN A C 1
ATOM 1587 O O . GLN A 1 196 ? 27.305 -27.379 -22.014 1.00 39.81 195 GLN A O 1
ATOM 1593 N N . GLU A 1 197 ? 26.204 -25.654 -22.925 1.00 46.58 196 GLU A N 1
ATOM 1594 C CA . GLU A 1 197 ? 27.399 -24.863 -23.156 1.00 46.84 196 GLU A CA 1
ATOM 1595 C C . GLU A 1 197 ? 28.004 -24.409 -21.835 1.00 46.93 196 GLU A C 1
ATOM 1596 O O . GLU A 1 197 ? 29.218 -24.226 -21.734 1.00 43.00 196 GLU A O 1
ATOM 1602 N N . THR A 1 198 ? 27.168 -24.234 -20.815 1.00 44.44 197 THR A N 1
ATOM 1603 C CA . THR A 1 198 ? 27.689 -23.832 -19.513 1.00 38.51 197 THR A CA 1
ATOM 1604 C C . THR A 1 198 ? 28.399 -25.002 -18.841 1.00 38.90 197 THR A C 1
ATOM 1605 O O . THR A 1 198 ? 29.514 -24.864 -18.343 1.00 37.94 197 THR A O 1
ATOM 1609 N N . ARG A 1 199 ? 27.767 -26.163 -18.846 1.00 39.15 198 ARG A N 1
ATOM 1610 C CA . ARG A 1 199 ? 28.356 -27.325 -18.184 1.00 37.77 198 ARG A CA 1
ATOM 1611 C C . ARG A 1 199 ? 29.770 -27.608 -18.675 1.00 44.03 198 ARG A C 1
ATOM 1612 O O . ARG A 1 199 ? 30.646 -28.004 -17.902 1.00 44.60 198 ARG A O 1
ATOM 1620 N N . ARG A 1 200 ? 29.988 -27.437 -19.969 1.00 41.28 199 ARG A N 1
ATOM 1621 C CA . ARG A 1 200 ? 31.283 -27.787 -20.531 1.00 52.20 199 ARG A CA 1
ATOM 1622 C C . ARG A 1 200 ? 32.307 -26.671 -20.335 1.00 49.33 199 ARG A C 1
ATOM 1623 O O . ARG A 1 200 ? 33.502 -26.929 -20.231 1.00 48.65 199 ARG A O 1
ATOM 1631 N N . ALA A 1 201 ? 31.838 -25.432 -20.266 1.00 45.43 200 ALA A N 1
ATOM 1632 C CA . ALA A 1 201 ? 32.740 -24.335 -19.963 1.00 45.56 200 ALA A CA 1
ATOM 1633 C C . ALA A 1 201 ? 33.315 -24.501 -18.558 1.00 44.93 200 ALA A C 1
ATOM 1634 O O . ALA A 1 201 ? 34.404 -24.015 -18.269 1.00 47.05 200 ALA A O 1
ATOM 1636 N N . VAL A 1 202 ? 32.593 -25.203 -17.687 1.00 41.92 201 VAL A N 1
ATOM 1637 C CA . VAL A 1 202 ? 33.022 -25.342 -16.298 1.00 40.11 201 VAL A CA 1
ATOM 1638 C C . VAL A 1 202 ? 33.425 -26.764 -15.921 1.00 39.70 201 VAL A C 1
ATOM 1639 O O . VAL A 1 202 ? 34.027 -26.975 -14.874 1.00 44.28 201 VAL A O 1
ATOM 1643 N N . GLY A 1 203 ? 33.091 -27.734 -16.768 1.00 43.03 202 GLY A N 1
ATOM 1644 C CA . GLY A 1 203 ? 33.355 -29.144 -16.464 1.00 46.32 202 GLY A CA 1
ATOM 1645 C C . GLY A 1 203 ? 32.282 -29.791 -15.605 1.00 50.52 202 GLY A C 1
ATOM 1646 O O . GLY A 1 203 ? 31.620 -29.120 -14.815 1.00 46.59 202 GLY A O 1
ATOM 1647 N N . ASP A 1 204 ? 32.112 -31.103 -15.746 1.00 51.73 203 ASP A N 1
ATOM 1648 C CA . ASP A 1 204 ? 31.068 -31.827 -15.006 1.00 53.02 203 ASP A CA 1
ATOM 1649 C C . ASP A 1 204 ? 31.158 -31.595 -13.509 1.00 49.65 203 ASP A C 1
ATOM 1650 O O . ASP A 1 204 ? 30.161 -31.658 -12.794 1.00 41.73 203 ASP A O 1
ATOM 1655 N N . HIS A 1 205 ? 32.370 -31.334 -13.048 1.00 47.31 204 HIS A N 1
ATOM 1656 C CA . HIS A 1 205 ? 32.668 -31.255 -11.634 1.00 49.78 204 HIS A CA 1
ATOM 1657 C C . HIS A 1 205 ? 32.092 -30.010 -10.969 1.00 44.66 204 HIS A C 1
ATOM 1658 O O . HIS A 1 205 ? 31.868 -29.983 -9.762 1.00 45.90 204 HIS A O 1
ATOM 1665 N N . PHE A 1 206 ? 31.889 -28.955 -11.740 1.00 44.76 205 PHE A N 1
ATOM 1666 C CA . PHE A 1 206 ? 31.638 -27.659 -11.109 1.00 38.58 205 PHE A CA 1
ATOM 1667 C C . PHE A 1 206 ? 30.183 -27.518 -10.646 1.00 33.32 205 PHE A C 1
ATOM 1668 O O . PHE A 1 206 ? 29.265 -27.829 -11.399 1.00 36.91 205 PHE A O 1
ATOM 1676 N N . PRO A 1 207 ? 29.972 -27.081 -9.394 1.00 35.05 206 PRO A N 1
ATOM 1677 C CA . PRO A 1 207 ? 28.619 -26.921 -8.865 1.00 37.27 206 PRO A CA 1
ATOM 1678 C C . PRO A 1 207 ? 27.785 -26.017 -9.775 1.00 39.23 206 PRO A C 1
ATOM 1679 O O . PRO A 1 207 ? 28.126 -24.852 -9.981 1.00 35.24 206 PRO A O 1
ATOM 1683 N N . LEU A 1 208 ? 26.701 -26.564 -10.317 1.00 37.25 207 LEU A N 1
ATOM 1684 C CA . LEU A 1 208 ? 25.897 -25.857 -11.301 1.00 36.18 207 LEU A CA 1
ATOM 1685 C C . LEU A 1 208 ? 24.425 -26.217 -11.141 1.00 38.47 207 LEU A C 1
ATOM 1686 O O . LEU A 1 208 ? 24.072 -27.394 -10.968 1.00 35.66 207 LEU A O 1
ATOM 1691 N N . TRP A 1 209 ? 23.565 -25.200 -11.181 1.00 28.47 208 TRP A N 1
ATOM 1692 C CA . TRP A 1 209 ? 22.123 -25.447 -11.255 1.00 30.03 208 TRP A CA 1
ATOM 1693 C C . TRP A 1 209 ? 21.392 -24.417 -12.109 1.00 32.68 208 TRP A C 1
ATOM 1694 O O . TRP A 1 209 ? 21.982 -23.408 -12.506 1.00 32.10 208 TRP A O 1
ATOM 1705 N N . THR A 1 210 ? 20.125 -24.702 -12.408 1.00 33.52 209 THR A N 1
ATOM 1706 C CA . THR A 1 210 ? 19.262 -23.800 -13.166 1.00 35.31 209 THR A CA 1
ATOM 1707 C C . THR A 1 210 ? 18.293 -23.085 -12.232 1.00 37.05 209 THR A C 1
ATOM 1708 O O . THR A 1 210 ? 18.021 -23.557 -11.132 1.00 31.15 209 THR A O 1
ATOM 1712 N N . ASP A 1 211 ? 17.796 -21.935 -12.671 1.00 32.06 210 ASP A N 1
ATOM 1713 C CA . ASP A 1 211 ? 16.712 -21.242 -11.980 1.00 34.02 210 ASP A CA 1
ATOM 1714 C C . ASP A 1 211 ? 15.705 -20.809 -13.017 1.00 35.48 210 ASP A C 1
ATOM 1715 O O . ASP A 1 211 ? 15.929 -19.825 -13.717 1.00 38.37 210 ASP A O 1
ATOM 1720 N N . ALA A 1 212 ? 14.598 -21.537 -13.110 1.00 37.52 211 ALA A N 1
ATOM 1721 C CA . ALA A 1 212 ? 13.601 -21.291 -14.146 1.00 38.27 211 ALA A CA 1
ATOM 1722 C C . ALA A 1 212 ? 12.602 -20.194 -13.767 1.00 43.60 211 ALA A C 1
ATOM 1723 O O . ALA A 1 212 ? 11.823 -19.751 -14.613 1.00 39.30 211 ALA A O 1
ATOM 1725 N N . ASN A 1 213 ? 12.627 -19.765 -12.503 1.00 39.37 212 ASN A N 1
ATOM 1726 C CA . ASN A 1 213 ? 11.641 -18.808 -11.988 1.00 40.01 212 ASN A CA 1
ATOM 1727 C C . ASN A 1 213 ? 10.201 -19.190 -12.357 1.00 40.63 212 ASN A C 1
ATOM 1728 O O . ASN A 1 213 ? 9.451 -18.379 -12.890 1.00 38.91 212 ASN A O 1
ATOM 1733 N N . SER A 1 214 ? 9.831 -20.440 -12.081 1.00 40.75 213 SER A N 1
ATOM 1734 C CA . SER A 1 214 ? 8.464 -20.942 -12.299 1.00 39.17 213 SER A CA 1
ATOM 1735 C C . SER A 1 214 ? 7.937 -20.847 -13.735 1.00 44.24 213 SER A C 1
ATOM 1736 O O . SER A 1 214 ? 6.731 -20.947 -13.951 1.00 38.03 213 SER A O 1
ATOM 1739 N N . SER A 1 215 ? 8.827 -20.672 -14.706 1.00 40.46 214 SER A N 1
ATOM 1740 C CA . SER A 1 215 ? 8.415 -20.401 -16.085 1.00 38.83 214 SER A CA 1
ATOM 1741 C C . SER A 1 215 ? 8.007 -21.644 -16.883 1.00 41.40 214 SER A C 1
ATOM 1742 O O . SER A 1 215 ? 7.595 -21.528 -18.036 1.00 44.27 214 SER A O 1
ATOM 1745 N N . PHE A 1 216 ? 8.140 -22.835 -16.304 1.00 38.98 215 PHE A N 1
ATOM 1746 C CA . PHE A 1 216 ? 7.699 -24.048 -17.016 1.00 39.85 215 PHE A CA 1
ATOM 1747 C C . PHE A 1 216 ? 6.445 -24.645 -16.379 1.00 42.59 215 PHE A C 1
ATOM 1748 O O . PHE A 1 216 ? 6.127 -24.348 -15.227 1.00 41.56 215 PHE A O 1
ATOM 1756 N N . GLU A 1 217 ? 5.751 -25.498 -17.128 1.00 38.81 216 GLU A N 1
ATOM 1757 C CA . GLU A 1 217 ? 4.697 -26.353 -16.580 1.00 42.28 216 GLU A CA 1
ATOM 1758 C C . GLU A 1 217 ? 5.166 -27.809 -16.661 1.00 42.95 216 GLU A C 1
ATOM 1759 O O . GLU A 1 217 ? 6.126 -28.115 -17.383 1.00 42.48 216 GLU A O 1
ATOM 1765 N N . LEU A 1 218 ? 4.466 -28.697 -15.956 1.00 36.22 217 LEU A N 1
ATOM 1766 C CA . LEU A 1 218 ? 4.806 -30.113 -15.901 1.00 38.08 217 LEU A CA 1
ATOM 1767 C C . LEU A 1 218 ? 4.785 -30.796 -17.268 1.00 44.00 217 LEU A C 1
ATOM 1768 O O . LEU A 1 218 ? 5.498 -31.765 -17.492 1.00 41.23 217 LEU A O 1
ATOM 1773 N N . ASP A 1 219 ? 3.946 -30.317 -18.173 1.00 46.65 218 ASP A N 1
ATOM 1774 C CA . ASP A 1 219 ? 3.802 -31.003 -19.449 1.00 52.77 218 ASP A CA 1
ATOM 1775 C C . ASP A 1 219 ? 4.984 -30.679 -20.363 1.00 54.48 218 ASP A C 1
ATOM 1776 O O . ASP A 1 219 ? 5.075 -31.181 -21.478 1.00 56.13 218 ASP A O 1
ATOM 1781 N N . GLN A 1 220 ? 5.891 -29.838 -19.868 1.00 55.30 219 GLN A N 1
ATOM 1782 C CA . GLN A 1 220 ? 7.133 -29.534 -20.572 1.00 48.68 219 GLN A CA 1
ATOM 1783 C C . GLN A 1 220 ? 8.258 -30.365 -19.987 1.00 45.17 219 GLN A C 1
ATOM 1784 O O . GLN A 1 220 ? 9.435 -30.082 -20.195 1.00 44.59 219 GLN A O 1
ATOM 1790 N N . TRP A 1 221 ? 7.887 -31.407 -19.260 1.00 41.98 220 TRP A N 1
ATOM 1791 C CA . TRP A 1 221 ? 8.867 -32.200 -18.522 1.00 44.32 220 TRP A CA 1
ATOM 1792 C C . TRP A 1 221 ? 9.974 -32.776 -19.408 1.00 47.28 220 TRP A C 1
ATOM 1793 O O . TRP A 1 221 ? 11.121 -32.921 -18.974 1.00 41.31 220 TRP A O 1
ATOM 1804 N N . GLU A 1 222 ? 9.642 -33.113 -20.646 1.00 45.93 221 GLU A N 1
ATOM 1805 C CA . GLU A 1 222 ? 10.651 -33.678 -21.528 1.00 49.42 221 GLU A CA 1
ATOM 1806 C C . GLU A 1 222 ? 11.849 -32.738 -21.700 1.00 50.71 221 GLU A C 1
ATOM 1807 O O . GLU A 1 222 ? 12.982 -33.194 -21.855 1.00 47.77 221 GLU A O 1
ATOM 1813 N N . THR A 1 223 ? 11.605 -31.431 -21.674 1.00 48.64 222 THR A N 1
ATOM 1814 C CA . THR A 1 223 ? 12.715 -30.482 -21.720 1.00 47.55 222 THR A CA 1
ATOM 1815 C C . THR A 1 223 ? 13.664 -30.729 -20.542 1.00 47.60 222 THR A C 1
ATOM 1816 O O . THR A 1 223 ? 14.890 -30.700 -20.707 1.00 46.05 222 THR A O 1
ATOM 1820 N N . PHE A 1 224 ? 13.109 -30.987 -19.357 1.00 44.97 223 PHE A N 1
ATOM 1821 C CA . PHE A 1 224 ? 13.952 -31.322 -18.215 1.00 43.49 223 PHE A CA 1
ATOM 1822 C C . PHE A 1 224 ? 14.673 -32.640 -18.438 1.00 46.28 223 PHE A C 1
ATOM 1823 O O . PHE A 1 224 ? 15.857 -32.763 -18.121 1.00 41.47 223 PHE A O 1
ATOM 1831 N N . LYS A 1 225 ? 13.974 -33.611 -19.020 1.00 43.87 224 LYS A N 1
ATOM 1832 C CA . LYS A 1 225 ? 14.610 -34.884 -19.369 1.00 47.37 224 LYS A CA 1
ATOM 1833 C C . LYS A 1 225 ? 15.903 -34.665 -20.160 1.00 39.00 224 LYS A C 1
ATOM 1834 O O . LYS A 1 225 ? 16.914 -35.327 -19.929 1.00 40.82 224 LYS A O 1
ATOM 1840 N N . ALA A 1 226 ? 15.853 -33.738 -21.106 1.00 42.19 225 ALA A N 1
ATOM 1841 C CA . ALA A 1 226 ? 16.976 -33.512 -21.998 1.00 46.81 225 ALA A CA 1
ATOM 1842 C C . ALA A 1 226 ? 18.107 -32.826 -21.238 1.00 49.89 225 ALA A C 1
ATOM 1843 O O . ALA A 1 226 ? 19.291 -33.066 -21.508 1.00 50.15 225 ALA A O 1
ATOM 1845 N N . MET A 1 227 ? 17.737 -31.992 -20.269 1.00 43.80 226 MET A N 1
ATOM 1846 C CA . MET A 1 227 ? 18.731 -31.301 -19.444 1.00 48.50 226 MET A CA 1
ATOM 1847 C C . MET A 1 227 ? 19.422 -32.230 -18.437 1.00 46.62 226 MET A C 1
ATOM 1848 O O . MET A 1 227 ? 20.351 -31.812 -17.744 1.00 46.27 226 MET A O 1
ATOM 1853 N N . ASP A 1 228 ? 18.978 -33.486 -18.360 1.00 47.07 227 ASP A N 1
ATOM 1854 C CA . ASP A 1 228 ? 19.589 -34.449 -17.434 1.00 48.96 227 ASP A CA 1
ATOM 1855 C C . ASP A 1 228 ? 21.030 -34.770 -17.806 1.00 49.32 227 ASP A C 1
ATOM 1856 O O . ASP A 1 228 ? 21.821 -35.187 -16.957 1.00 49.56 227 ASP A O 1
ATOM 1861 N N . ALA A 1 229 ? 21.355 -34.592 -19.083 1.00 48.79 228 ALA A N 1
ATOM 1862 C CA . ALA A 1 229 ? 22.702 -34.861 -19.582 1.00 50.76 228 ALA A CA 1
ATOM 1863 C C . ALA A 1 229 ? 23.737 -33.889 -18.999 1.00 48.88 228 ALA A C 1
ATOM 1864 O O . ALA A 1 229 ? 24.901 -34.248 -18.832 1.00 45.71 228 ALA A O 1
ATOM 1866 N N . ALA A 1 230 ? 23.310 -32.671 -18.667 1.00 45.77 229 ALA A N 1
ATOM 1867 C CA . ALA A 1 230 ? 24.223 -31.684 -18.088 1.00 43.53 229 ALA A CA 1
ATOM 1868 C C . ALA A 1 230 ? 24.557 -32.012 -16.625 1.00 45.42 229 ALA A C 1
ATOM 1869 O O . ALA A 1 230 ? 25.454 -31.411 -16.036 1.00 45.02 229 ALA A O 1
ATOM 1871 N N . LYS A 1 231 ? 23.836 -32.979 -16.062 1.00 40.49 230 LYS A N 1
ATOM 1872 C CA . LYS A 1 231 ? 24.070 -33.466 -14.695 1.00 35.37 230 LYS A CA 1
ATOM 1873 C C . LYS A 1 231 ? 24.258 -32.359 -13.652 1.00 36.75 230 LYS A C 1
ATOM 1874 O O . LYS A 1 231 ? 25.230 -32.372 -12.903 1.00 35.31 230 LYS A O 1
ATOM 1880 N N . CYS A 1 232 ? 23.339 -31.404 -13.577 1.00 38.23 231 CYS A N 1
ATOM 1881 C CA . CYS A 1 232 ? 23.548 -30.364 -12.594 1.00 42.69 231 CYS A CA 1
ATOM 1882 C C . CYS A 1 232 ? 23.001 -30.811 -11.246 1.00 37.28 231 CYS A C 1
ATOM 1883 O O . CYS A 1 232 ? 22.420 -31.903 -11.133 1.00 33.38 231 CYS A O 1
ATOM 1886 N N . LEU A 1 233 ? 23.224 -29.999 -10.218 1.00 35.29 232 LEU A N 1
ATOM 1887 C CA . LEU A 1 233 ? 22.905 -30.389 -8.848 1.00 36.42 232 LEU A CA 1
ATOM 1888 C C . LEU A 1 233 ? 21.403 -30.473 -8.626 1.00 37.66 232 LEU A C 1
ATOM 1889 O O . LEU A 1 233 ? 20.916 -31.337 -7.889 1.00 31.74 232 LEU A O 1
ATOM 1894 N N . PHE A 1 234 ? 20.664 -29.563 -9.257 1.00 29.20 233 PHE A N 1
ATOM 1895 C CA . PHE A 1 234 ? 19.211 -29.535 -9.105 1.00 28.21 233 PHE A CA 1
ATOM 1896 C C . PHE A 1 234 ? 18.599 -28.481 -10.028 1.00 27.50 233 PHE A C 1
ATOM 1897 O O . PHE A 1 234 ? 19.330 -27.720 -10.663 1.00 29.79 233 PHE A O 1
ATOM 1905 N N . HIS A 1 235 ? 17.288 -28.459 -10.137 1.00 28.80 234 HIS A N 1
ATOM 1906 C CA . HIS A 1 235 ? 16.621 -27.409 -10.854 1.00 34.84 234 HIS A CA 1
ATOM 1907 C C . HIS A 1 235 ? 15.812 -26.611 -9.852 1.00 31.94 234 HIS A C 1
ATOM 1908 O O . HIS A 1 235 ? 14.939 -27.120 -9.231 1.00 30.07 234 HIS A O 1
ATOM 1915 N N . GLU A 1 236 ? 16.118 -25.334 -9.763 1.00 34.87 235 GLU A N 1
ATOM 1916 C CA . GLU A 1 236 ? 15.500 -24.447 -8.813 1.00 34.99 235 GLU A CA 1
ATOM 1917 C C . GLU A 1 236 ? 14.174 -23.934 -9.313 1.00 32.93 235 GLU A C 1
ATOM 1918 O O . GLU A 1 236 ? 14.109 -23.341 -10.350 1.00 33.63 235 GLU A O 1
ATOM 1924 N N . GLN A 1 237 ? 13.123 -24.228 -8.566 1.00 32.98 236 GLN A N 1
ATOM 1925 C CA . GLN A 1 237 ? 11.780 -23.691 -8.793 1.00 31.45 236 GLN A CA 1
ATOM 1926 C C . GLN A 1 237 ? 11.335 -23.703 -10.247 1.00 32.14 236 GLN A C 1
ATOM 1927 O O . GLN A 1 237 ? 11.121 -22.687 -10.805 1.00 30.90 236 GLN A O 1
ATOM 1933 N N . PRO A 1 238 ? 11.261 -24.865 -10.858 1.00 30.74 237 PRO A N 1
ATOM 1934 C CA . PRO A 1 238 ? 10.970 -24.938 -12.304 1.00 33.41 237 PRO A CA 1
ATOM 1935 C C . PRO A 1 238 ? 9.502 -24.622 -12.661 1.00 36.95 237 PRO A C 1
ATOM 1936 O O . PRO A 1 238 ? 9.197 -24.129 -13.775 1.00 36.62 237 PRO A O 1
ATOM 1940 N N . LEU A 1 239 ? 8.601 -24.911 -11.730 1.00 31.13 238 LEU A N 1
ATOM 1941 C CA . LEU A 1 239 ? 7.161 -24.724 -11.928 1.00 37.08 238 LEU A CA 1
ATOM 1942 C C . LEU A 1 239 ? 6.559 -23.680 -10.995 1.00 33.45 238 LEU A C 1
ATOM 1943 O O . LEU A 1 239 ? 7.243 -23.155 -10.112 1.00 38.29 238 LEU A O 1
ATOM 1948 N N . HIS A 1 240 ? 5.265 -23.406 -11.181 1.00 33.42 239 HIS A N 1
ATOM 1949 C CA . HIS A 1 240 ? 4.532 -22.430 -10.384 1.00 34.21 239 HIS A CA 1
ATOM 1950 C C . HIS A 1 240 ? 4.703 -22.758 -8.913 1.00 32.49 239 HIS A C 1
ATOM 1951 O O . HIS A 1 240 ? 4.704 -23.929 -8.546 1.00 33.35 239 HIS A O 1
ATOM 1958 N N . TYR A 1 241 ? 4.834 -21.733 -8.067 1.00 30.51 240 TYR A N 1
ATOM 1959 C CA . TYR A 1 241 ? 5.088 -21.971 -6.629 1.00 35.78 240 TYR A CA 1
ATOM 1960 C C . TYR A 1 241 ? 3.994 -22.734 -5.877 1.00 36.37 240 TYR A C 1
ATOM 1961 O O . TYR A 1 241 ? 4.249 -23.347 -4.812 1.00 38.23 240 TYR A O 1
ATOM 1970 N N . GLU A 1 242 ? 2.783 -22.715 -6.422 1.00 31.58 241 GLU A N 1
ATOM 1971 C CA . GLU A 1 242 ? 1.674 -23.403 -5.794 1.00 31.95 241 GLU A CA 1
ATOM 1972 C C . GLU A 1 242 ? 1.419 -24.794 -6.378 1.00 37.03 241 GLU A C 1
ATOM 1973 O O . GLU A 1 242 ? 0.505 -25.478 -5.927 1.00 33.04 241 GLU A O 1
ATOM 1979 N N . ALA A 1 243 ? 2.208 -25.205 -7.372 1.00 33.54 242 ALA A N 1
ATOM 1980 C CA . ALA A 1 243 ? 1.996 -26.512 -8.041 1.00 29.15 242 ALA A CA 1
ATOM 1981 C C . ALA A 1 243 ? 2.804 -27.597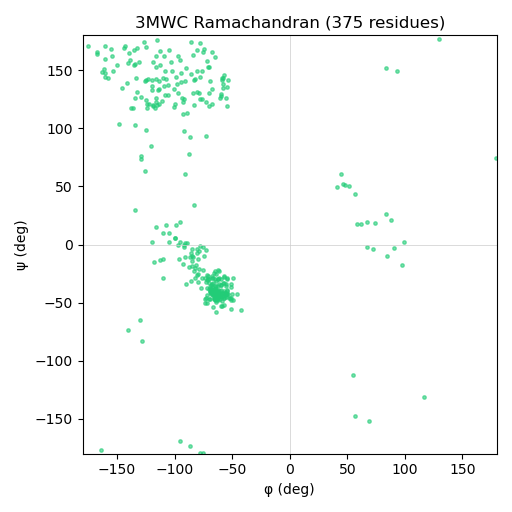 -7.355 1.00 30.72 242 ALA A C 1
ATOM 1982 O O . ALA A 1 243 ? 3.651 -28.253 -7.960 1.00 33.23 242 ALA A O 1
ATOM 1984 N N . LEU A 1 244 ? 2.515 -27.804 -6.076 1.00 29.65 243 LEU A N 1
ATOM 1985 C CA . LEU A 1 244 ? 3.333 -28.676 -5.254 1.00 30.55 243 LEU A CA 1
ATOM 1986 C C . LEU A 1 244 ? 3.404 -30.118 -5.723 1.00 31.20 243 LEU A C 1
ATOM 1987 O O . LEU A 1 244 ? 4.479 -30.706 -5.766 1.00 35.55 243 LEU A O 1
ATOM 1992 N N . LEU A 1 245 ? 2.265 -30.711 -6.045 1.00 28.98 244 LEU A N 1
ATOM 1993 C CA . LEU A 1 245 ? 2.292 -32.104 -6.492 1.00 35.06 244 LEU A CA 1
ATOM 1994 C C . LEU A 1 245 ? 2.927 -32.263 -7.867 1.00 33.76 244 LEU A C 1
ATOM 1995 O O . LEU A 1 245 ? 3.582 -33.276 -8.147 1.00 32.55 244 LEU A O 1
ATOM 2000 N N . ASP A 1 246 ? 2.739 -31.262 -8.723 1.00 33.58 245 ASP A N 1
ATOM 2001 C CA . ASP A 1 246 ? 3.403 -31.228 -10.022 1.00 35.79 245 ASP A CA 1
ATOM 2002 C C . ASP A 1 246 ? 4.918 -31.175 -9.863 1.00 34.76 245 ASP A C 1
ATOM 2003 O O . ASP A 1 246 ? 5.654 -31.736 -10.680 1.00 29.87 245 ASP A O 1
ATOM 2008 N N . LEU A 1 247 ? 5.394 -30.473 -8.832 1.00 32.23 246 LEU A N 1
ATOM 2009 C CA . LEU A 1 247 ? 6.824 -30.391 -8.596 1.00 29.67 246 LEU A CA 1
ATOM 2010 C C . LEU A 1 247 ? 7.373 -31.739 -8.136 1.00 36.70 246 LEU A C 1
ATOM 2011 O O . LEU A 1 247 ? 8.457 -32.143 -8.554 1.00 37.71 246 LEU A O 1
ATOM 2016 N N . LYS A 1 248 ? 6.620 -32.427 -7.279 1.00 35.57 247 LYS A N 1
ATOM 2017 C CA . LYS A 1 248 ? 6.983 -33.774 -6.851 1.00 42.50 247 LYS A CA 1
ATOM 2018 C C . LYS A 1 248 ? 6.995 -34.712 -8.061 1.00 39.80 247 LYS A C 1
ATOM 2019 O O . LYS A 1 248 ? 7.920 -35.500 -8.237 1.00 35.90 247 LYS A O 1
ATOM 2025 N N . GLU A 1 249 ? 5.967 -34.608 -8.898 1.00 40.93 248 GLU A N 1
ATOM 2026 C CA . GLU A 1 249 ? 5.861 -35.463 -10.082 1.00 44.46 248 GLU A CA 1
ATOM 2027 C C . GLU A 1 249 ? 6.979 -35.230 -11.104 1.00 43.82 248 GLU A C 1
ATOM 2028 O O . GLU A 1 249 ? 7.558 -36.177 -11.619 1.00 44.49 248 GLU A O 1
ATOM 2034 N N . LEU A 1 250 ? 7.280 -33.972 -11.405 1.00 40.07 249 LEU A N 1
ATOM 2035 C CA . LEU A 1 250 ? 8.435 -33.685 -12.242 1.00 37.84 249 LEU A CA 1
ATOM 2036 C C . LEU A 1 250 ? 9.670 -34.412 -11.691 1.00 39.18 249 LEU A C 1
ATOM 2037 O O . LEU A 1 250 ? 10.414 -35.061 -12.430 1.00 36.44 249 LEU A O 1
ATOM 2042 N N . GLY A 1 251 ? 9.884 -34.303 -10.387 1.00 38.03 250 GLY A N 1
ATOM 2043 C CA . GLY A 1 251 ? 11.019 -34.944 -9.765 1.00 37.28 250 GLY A CA 1
ATOM 2044 C C . GLY A 1 251 ? 11.063 -36.437 -10.059 1.00 44.58 250 GLY A C 1
ATOM 2045 O O . GLY A 1 251 ? 12.137 -37.046 -10.107 1.00 38.71 250 GLY A O 1
ATOM 2046 N N . GLU A 1 252 ? 9.897 -37.043 -10.249 1.00 44.70 251 GLU A N 1
ATOM 2047 C CA . GLU A 1 252 ? 9.857 -38.493 -10.444 1.00 43.99 251 GLU A CA 1
ATOM 2048 C C . GLU A 1 252 ? 10.133 -38.860 -11.889 1.00 40.50 251 GLU A C 1
ATOM 2049 O O . GLU A 1 252 ? 10.572 -39.969 -12.174 1.00 47.12 251 GLU A O 1
ATOM 2055 N N . ARG A 1 253 ? 9.904 -37.915 -12.795 1.00 38.29 252 ARG A N 1
ATOM 2056 C CA . ARG A 1 253 ? 10.126 -38.153 -14.225 1.00 40.74 252 ARG A CA 1
ATOM 2057 C C . 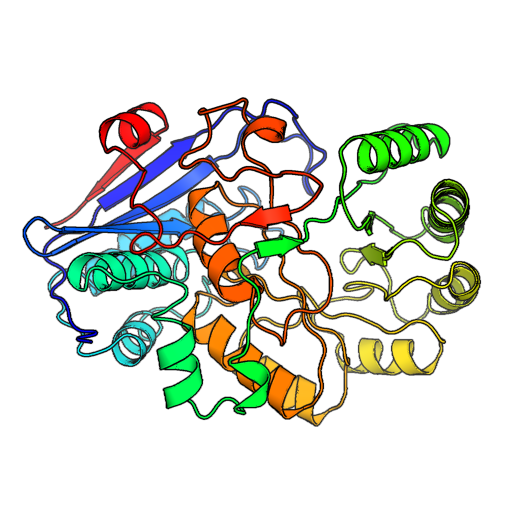ARG A 1 253 ? 11.569 -37.941 -14.699 1.00 44.83 252 ARG A C 1
ATOM 2058 O O . ARG A 1 253 ? 11.908 -38.334 -15.816 1.00 43.87 252 ARG A O 1
ATOM 2066 N N . ILE A 1 254 ? 12.407 -37.299 -13.881 1.00 39.58 253 ILE A N 1
ATOM 2067 C CA . ILE A 1 254 ? 13.793 -37.027 -14.279 1.00 37.07 253 ILE A CA 1
ATOM 2068 C C . ILE A 1 254 ? 14.816 -37.526 -13.240 1.00 37.37 253 ILE A C 1
ATOM 2069 O O . ILE A 1 254 ? 14.440 -38.009 -12.172 1.00 45.18 253 ILE A O 1
ATOM 2074 N N . GLU A 1 255 ? 16.109 -37.427 -13.565 1.00 37.58 254 GLU A N 1
ATOM 2075 C CA . GLU A 1 255 ? 17.182 -37.818 -12.637 1.00 39.36 254 GLU A CA 1
ATOM 2076 C C . GLU A 1 255 ? 17.622 -36.641 -11.767 1.00 40.21 254 GLU A C 1
ATOM 2077 O O . GLU A 1 255 ? 17.990 -36.816 -10.611 1.00 41.66 254 GLU A O 1
ATOM 2083 N N . THR A 1 256 ? 17.580 -35.443 -12.334 1.00 36.47 255 THR A N 1
ATOM 2084 C CA . THR A 1 256 ? 18.044 -34.237 -11.632 1.00 37.87 255 THR A CA 1
ATOM 2085 C C . THR A 1 256 ? 17.017 -33.785 -10.585 1.00 35.64 255 THR A C 1
ATOM 2086 O O . THR A 1 256 ? 15.843 -33.610 -10.909 1.00 36.80 255 THR A O 1
ATOM 2090 N N . PRO A 1 257 ? 17.438 -33.621 -9.310 1.00 39.91 256 PRO A N 1
ATOM 2091 C CA . PRO A 1 257 ? 16.467 -33.256 -8.270 1.00 40.28 256 PRO A CA 1
ATOM 2092 C C . PRO A 1 257 ? 15.843 -31.874 -8.477 1.00 36.22 256 PRO A C 1
ATOM 2093 O O . PRO A 1 257 ? 16.387 -31.050 -9.224 1.00 35.33 256 PRO A O 1
ATOM 2097 N N . ILE A 1 258 ? 14.706 -31.638 -7.822 1.00 35.76 257 ILE A N 1
ATOM 2098 C CA . ILE A 1 258 ? 13.994 -30.357 -7.901 1.00 33.34 257 ILE A CA 1
ATOM 2099 C C . ILE A 1 258 ? 14.208 -29.595 -6.604 1.00 31.95 257 ILE A C 1
ATOM 2100 O O . ILE A 1 258 ? 14.165 -30.168 -5.515 1.00 33.74 257 ILE A O 1
ATOM 2105 N N . CYS A 1 259 ? 14.457 -28.303 -6.719 1.00 33.54 258 CYS A N 1
ATOM 2106 C CA . CYS A 1 259 ? 14.668 -27.496 -5.531 1.00 31.44 258 CYS A CA 1
ATOM 2107 C C . CYS A 1 259 ? 13.524 -26.503 -5.406 1.00 29.66 258 CYS A C 1
ATOM 2108 O O . CYS A 1 259 ? 13.090 -25.925 -6.405 1.00 32.30 258 CYS A O 1
ATOM 2111 N N . LEU A 1 260 ? 13.058 -26.285 -4.175 1.00 30.59 259 LEU A N 1
ATOM 2112 C CA . LEU A 1 260 ? 12.009 -25.307 -3.914 1.00 33.11 259 LEU A CA 1
ATOM 2113 C C . LEU A 1 260 ? 12.580 -23.979 -3.438 1.00 31.17 259 LEU A C 1
ATOM 2114 O O . LEU A 1 260 ? 13.492 -23.943 -2.627 1.00 32.99 259 LEU A O 1
ATOM 2119 N N . ASP A 1 261 ? 12.031 -22.881 -3.943 1.00 27.59 260 ASP A N 1
ATOM 2120 C CA . ASP A 1 261 ? 12.399 -21.560 -3.456 1.00 26.26 260 ASP A CA 1
ATOM 2121 C C . ASP A 1 261 ? 11.098 -20.859 -3.118 1.00 32.06 260 ASP A C 1
ATOM 2122 O O . ASP A 1 261 ? 10.664 -20.860 -1.959 1.00 27.61 260 ASP A O 1
ATOM 2127 N N . GLU A 1 262 ? 10.465 -20.282 -4.140 1.00 29.19 261 GLU A N 1
ATOM 2128 C CA . GLU A 1 262 ? 9.199 -19.570 -3.978 1.00 30.63 261 GLU A CA 1
ATOM 2129 C C . GLU A 1 262 ? 8.103 -20.327 -3.235 1.00 31.69 261 GLU A C 1
ATOM 2130 O O . GLU A 1 262 ? 7.316 -19.710 -2.533 1.00 30.67 261 GLU A O 1
ATOM 2136 N N . SER A 1 263 ? 8.034 -21.652 -3.379 1.00 28.48 262 SER A N 1
ATOM 2137 C CA . SER A 1 263 ? 7.023 -22.435 -2.656 1.00 31.56 262 SER A CA 1
ATOM 2138 C C . SER A 1 263 ? 7.143 -22.374 -1.127 1.00 29.67 262 SER A C 1
ATOM 2139 O O . SER A 1 263 ? 6.146 -22.515 -0.411 1.00 28.39 262 SER A O 1
ATOM 2142 N N . LEU A 1 264 ? 8.357 -22.190 -0.620 1.00 30.61 263 LEU A N 1
ATOM 2143 C CA . LEU A 1 264 ? 8.583 -22.328 0.817 1.00 30.90 263 LEU A CA 1
ATOM 2144 C C . LEU A 1 264 ? 8.325 -21.005 1.516 1.00 29.58 263 LEU A C 1
ATOM 2145 O O . LEU A 1 264 ? 9.253 -20.315 1.891 1.00 29.79 263 LEU A O 1
ATOM 2150 N N . ILE A 1 265 ? 7.061 -20.663 1.716 1.00 30.68 264 ILE A N 1
ATOM 2151 C CA . ILE A 1 265 ? 6.746 -19.306 2.164 1.00 31.54 264 ILE A CA 1
ATOM 2152 C C . ILE A 1 265 ? 6.681 -19.153 3.681 1.00 34.33 264 ILE A C 1
ATOM 2153 O O . ILE A 1 265 ? 6.642 -18.033 4.189 1.00 35.66 264 ILE A O 1
ATOM 2158 N N . SER A 1 266 ? 6.699 -20.275 4.401 1.00 30.77 265 SER A N 1
ATOM 2159 C CA . SER A 1 266 ? 6.524 -20.243 5.856 1.00 28.57 265 SER A CA 1
ATOM 2160 C C . SER A 1 266 ? 6.906 -21.592 6.395 1.00 33.93 265 SER A C 1
ATOM 2161 O O . SER A 1 266 ? 7.005 -22.567 5.641 1.00 30.48 265 SER A O 1
ATOM 2164 N N . SER A 1 267 ? 7.095 -21.664 7.700 1.00 30.54 266 SER A N 1
ATOM 2165 C CA . SER A 1 267 ? 7.391 -22.947 8.319 1.00 32.37 266 SER A CA 1
ATOM 2166 C C . SER A 1 267 ? 6.182 -23.884 8.309 1.00 35.16 266 SER A C 1
ATOM 2167 O O . SER A 1 267 ? 6.341 -25.104 8.255 1.00 37.21 266 SER A O 1
ATOM 2170 N N . ARG A 1 268 ? 4.969 -23.337 8.352 1.00 37.84 267 ARG A N 1
ATOM 2171 C CA . ARG A 1 268 ? 3.787 -24.205 8.280 1.00 38.59 267 ARG A CA 1
ATOM 2172 C C . ARG A 1 268 ? 3.721 -24.914 6.947 1.00 37.32 267 ARG A C 1
ATOM 2173 O O . ARG A 1 268 ? 3.370 -26.089 6.864 1.00 39.10 267 ARG A O 1
ATOM 2181 N N . VAL A 1 269 ? 4.071 -24.195 5.894 1.00 35.44 268 VAL A N 1
ATOM 2182 C CA . VAL A 1 269 ? 4.095 -24.810 4.588 1.00 34.22 268 VAL A CA 1
ATOM 2183 C C . VAL A 1 269 ? 5.242 -25.813 4.520 1.00 38.13 268 VAL A C 1
ATOM 2184 O O . VAL A 1 269 ? 5.081 -26.914 4.010 1.00 36.53 268 VAL A O 1
ATOM 2188 N N . ALA A 1 270 ? 6.387 -25.445 5.084 1.00 35.35 269 ALA A N 1
ATOM 2189 C CA . ALA A 1 270 ? 7.535 -26.340 5.112 1.00 37.96 269 ALA A CA 1
ATOM 2190 C C . ALA A 1 270 ? 7.183 -27.691 5.747 1.00 36.04 269 ALA A C 1
ATOM 2191 O O . ALA A 1 270 ? 7.587 -28.748 5.253 1.00 38.63 269 ALA A O 1
ATOM 2193 N N . GLU A 1 271 ? 6.437 -27.645 6.848 1.00 38.04 270 GLU A N 1
ATOM 2194 C CA . GLU A 1 271 ? 6.019 -28.864 7.552 1.00 39.50 270 GLU A CA 1
ATOM 2195 C C . GLU A 1 271 ? 5.384 -29.861 6.613 1.00 37.34 270 GLU A C 1
ATOM 2196 O O . GLU A 1 271 ? 5.793 -31.018 6.554 1.00 36.56 270 GLU A O 1
ATOM 2202 N N . PHE A 1 272 ? 4.355 -29.439 5.894 1.00 37.84 271 PHE A N 1
ATOM 2203 C CA . PHE A 1 272 ? 3.654 -30.411 5.059 1.00 36.15 271 PHE A CA 1
ATOM 2204 C C . PHE A 1 272 ? 4.365 -30.707 3.745 1.00 39.21 271 PHE A C 1
ATOM 2205 O O . PHE A 1 272 ? 4.224 -31.799 3.197 1.00 36.13 271 PHE A O 1
ATOM 2213 N N . VAL A 1 273 ? 5.175 -29.763 3.268 1.00 33.66 272 VAL A N 1
ATOM 2214 C CA . VAL A 1 273 ? 6.036 -30.042 2.133 1.00 34.86 272 VAL A CA 1
ATOM 2215 C C . VAL A 1 273 ? 7.068 -31.106 2.474 1.00 37.45 272 VAL A C 1
ATOM 2216 O O . VAL A 1 273 ? 7.412 -31.929 1.625 1.00 36.65 272 VAL A O 1
ATOM 2220 N N . ALA A 1 274 ? 7.560 -31.096 3.716 1.00 33.79 273 ALA A N 1
ATOM 2221 C CA . ALA A 1 274 ? 8.479 -32.146 4.155 1.00 30.98 273 ALA A CA 1
ATOM 2222 C C . ALA A 1 274 ? 7.753 -33.490 4.281 1.00 35.99 273 ALA A C 1
ATOM 2223 O O . ALA A 1 274 ? 8.253 -34.524 3.849 1.00 38.06 273 ALA A O 1
ATOM 2225 N N . LYS A 1 275 ? 6.593 -33.464 4.918 1.00 34.05 274 LYS A N 1
ATOM 2226 C CA . LYS A 1 275 ? 5.761 -34.653 5.075 1.00 37.26 274 LYS A CA 1
ATOM 2227 C C . LYS A 1 275 ? 5.452 -35.318 3.725 1.00 40.07 274 LYS A C 1
ATOM 2228 O O . LYS A 1 275 ? 5.519 -36.550 3.584 1.00 35.08 274 LYS A O 1
ATOM 2234 N N . LEU A 1 276 ? 5.140 -34.505 2.720 1.00 33.23 275 LEU A N 1
ATOM 2235 C CA . LEU A 1 276 ? 4.751 -35.039 1.410 1.00 38.76 275 LEU A CA 1
ATOM 2236 C C . LEU A 1 276 ? 5.912 -35.464 0.518 1.00 35.47 275 LEU A C 1
ATOM 2237 O O . LEU A 1 276 ? 5.694 -36.031 -0.548 1.00 35.47 275 LEU A O 1
ATOM 2242 N N . GLY A 1 277 ? 7.139 -35.176 0.938 1.00 31.19 276 GLY A N 1
ATOM 2243 C CA . GLY A 1 277 ? 8.313 -35.457 0.114 1.00 34.99 276 GLY A CA 1
ATOM 2244 C C . GLY A 1 277 ? 8.263 -34.800 -1.256 1.00 33.86 276 GLY A C 1
ATOM 2245 O O . GLY A 1 277 ? 8.593 -35.410 -2.273 1.00 30.56 276 GLY A O 1
ATOM 2246 N N . ILE A 1 278 ? 7.849 -33.540 -1.282 1.00 34.78 277 ILE A N 1
ATOM 2247 C CA . ILE A 1 278 ? 7.817 -32.783 -2.524 1.00 35.61 277 ILE A CA 1
ATOM 2248 C C . ILE A 1 278 ? 9.213 -32.560 -3.117 1.00 34.72 277 ILE A C 1
ATOM 2249 O O . ILE A 1 278 ? 9.422 -32.671 -4.335 1.00 37.39 277 ILE A O 1
ATOM 2254 N N . SER A 1 279 ? 10.165 -32.232 -2.258 1.00 33.63 278 SER A N 1
ATOM 2255 C CA . SER A 1 279 ? 11.514 -31.897 -2.692 1.00 34.11 278 SER A CA 1
ATOM 2256 C C . SER A 1 279 ? 12.534 -32.082 -1.582 1.00 34.98 278 SER A C 1
ATOM 2257 O O . SER A 1 279 ? 12.256 -31.790 -0.415 1.00 39.73 278 SER A O 1
ATOM 2260 N N . ASN A 1 280 ? 13.728 -32.539 -1.950 1.00 37.02 279 ASN A N 1
ATOM 2261 C CA . ASN A 1 280 ? 14.774 -32.784 -0.966 1.00 40.04 279 ASN A CA 1
ATOM 2262 C C . ASN A 1 280 ? 15.813 -31.679 -0.871 1.00 33.96 279 ASN A C 1
ATOM 2263 O O . ASN A 1 280 ? 16.830 -31.842 -0.174 1.00 27.61 279 ASN A O 1
ATOM 2268 N N . ILE A 1 281 ? 15.588 -30.585 -1.603 1.00 30.66 280 ILE A N 1
ATOM 2269 C CA . ILE A 1 281 ? 16.535 -29.463 -1.630 1.00 32.86 280 ILE A CA 1
ATOM 2270 C C . ILE A 1 281 ? 15.751 -28.152 -1.578 1.00 29.34 280 ILE A C 1
ATOM 2271 O O . ILE A 1 281 ? 14.965 -27.865 -2.484 1.00 31.29 280 ILE A O 1
ATOM 2276 N N . TRP A 1 282 ? 15.976 -27.374 -0.512 1.00 31.35 281 TRP A N 1
ATOM 2277 C CA . TRP A 1 282 ? 15.223 -26.158 -0.224 1.00 35.82 281 TRP A CA 1
ATOM 2278 C C . TRP A 1 282 ? 16.122 -24.938 -0.192 1.00 31.16 281 TRP A C 1
ATOM 2279 O O . TRP A 1 282 ? 17.203 -24.978 0.375 1.00 30.97 281 TRP A O 1
ATOM 2290 N N . ASN A 1 283 ? 15.659 -23.856 -0.802 1.00 31.38 282 ASN A N 1
ATOM 2291 C CA . ASN A 1 283 ? 16.314 -22.575 -0.662 1.00 30.72 282 ASN A CA 1
ATOM 2292 C C . ASN A 1 283 ? 15.669 -21.772 0.453 1.00 21.71 282 ASN A C 1
ATOM 2293 O O . ASN A 1 283 ? 14.430 -21.780 0.633 1.00 27.79 282 ASN A O 1
ATOM 2298 N N . ILE A 1 284 ? 16.510 -21.097 1.227 1.00 33.09 283 ILE A N 1
ATOM 2299 C CA A ILE A 1 284 ? 16.037 -20.275 2.328 0.50 26.84 283 ILE A CA 1
ATOM 2300 C CA B ILE A 1 284 ? 16.040 -20.278 2.334 0.50 27.34 283 ILE A CA 1
ATOM 2301 C C . ILE A 1 284 ? 16.341 -18.802 2.091 1.00 25.59 283 ILE A C 1
ATOM 2302 O O . ILE A 1 284 ? 17.496 -18.417 1.960 1.00 28.65 283 ILE A O 1
ATOM 2311 N N . LYS A 1 285 ? 15.294 -17.997 2.009 1.00 25.32 284 LYS A N 1
ATOM 2312 C CA . LYS A 1 285 ? 15.444 -16.529 1.927 1.00 25.84 284 LYS A CA 1
ATOM 2313 C C . LYS A 1 285 ? 14.670 -15.998 3.097 1.00 25.32 284 LYS A C 1
ATOM 2314 O O . LYS A 1 285 ? 13.465 -16.225 3.221 1.00 23.81 284 LYS A O 1
ATOM 2320 N N . ILE A 1 286 ? 15.381 -15.279 3.951 1.00 29.41 285 ILE A N 1
ATOM 2321 C CA . ILE A 1 286 ? 14.828 -14.753 5.161 1.00 23.93 285 ILE A CA 1
ATOM 2322 C C . ILE A 1 286 ? 13.688 -13.788 4.879 1.00 23.92 285 ILE A C 1
ATOM 2323 O O . ILE A 1 286 ? 12.646 -13.823 5.549 1.00 24.52 285 ILE A O 1
ATOM 2328 N N . GLN A 1 287 ? 13.866 -12.926 3.877 1.00 28.27 286 GLN A N 1
ATOM 2329 C CA . GLN A 1 287 ? 12.796 -12.007 3.515 1.00 28.78 286 GLN A CA 1
ATOM 2330 C C . GLN A 1 287 ? 11.538 -12.757 3.076 1.00 24.98 286 GLN A C 1
ATOM 2331 O O . GLN A 1 287 ? 10.404 -12.346 3.374 1.00 26.03 286 GLN A O 1
ATOM 2337 N N . ARG A 1 288 ? 11.724 -13.839 2.321 1.00 33.36 287 ARG A N 1
ATOM 2338 C CA . ARG A 1 288 ? 10.565 -14.545 1.779 1.00 28.14 287 ARG A CA 1
ATOM 2339 C C . ARG A 1 288 ? 9.714 -15.094 2.919 1.00 25.80 287 ARG A C 1
ATOM 2340 O O . ARG A 1 288 ? 8.479 -15.068 2.860 1.00 27.21 287 ARG A O 1
ATOM 2348 N N . VAL A 1 289 ? 10.375 -15.589 3.963 1.00 26.96 288 VAL A N 1
ATOM 2349 C CA . VAL A 1 289 ? 9.658 -16.253 5.058 1.00 30.90 288 VAL A CA 1
ATOM 2350 C C . VAL A 1 289 ? 9.267 -15.326 6.201 1.00 35.62 288 VAL A C 1
ATOM 2351 O O . VAL A 1 289 ? 8.611 -15.749 7.155 1.00 32.27 288 VAL A O 1
ATOM 2355 N N . GLY A 1 290 ? 9.631 -14.050 6.080 1.00 32.82 289 GLY A N 1
ATOM 2356 C CA . GLY A 1 290 ? 9.224 -13.051 7.065 1.00 33.66 289 GLY A CA 1
ATOM 2357 C C . GLY A 1 290 ? 10.091 -12.956 8.309 1.00 32.83 289 GLY A C 1
ATOM 2358 O O . GLY A 1 290 ? 9.619 -12.528 9.360 1.00 36.48 289 GLY A O 1
ATOM 2359 N N . GLY A 1 291 ? 11.362 -13.335 8.205 1.00 33.05 290 GLY A N 1
ATOM 2360 C CA . GLY A 1 291 ? 12.296 -13.146 9.320 1.00 27.62 290 GLY A CA 1
ATOM 2361 C C . GLY A 1 291 ? 13.106 -14.358 9.741 1.00 31.75 290 GLY A C 1
ATOM 2362 O O . GLY A 1 291 ? 12.926 -15.470 9.226 1.00 25.64 290 GLY A O 1
ATOM 2363 N N . LEU A 1 292 ? 13.989 -14.140 10.707 1.00 30.17 291 LEU A N 1
ATOM 2364 C CA . LEU A 1 292 ? 15.023 -15.103 11.033 1.00 30.57 291 LEU A CA 1
ATOM 2365 C C . LEU A 1 292 ? 14.504 -16.302 11.843 1.00 32.57 291 LEU A C 1
ATOM 2366 O O . LEU A 1 292 ? 14.937 -17.440 11.621 1.00 31.03 291 LEU A O 1
ATOM 2371 N N . LEU A 1 293 ? 13.570 -16.060 12.756 1.00 31.33 292 LEU A N 1
ATOM 2372 C CA . LEU A 1 293 ? 13.017 -17.160 13.551 1.00 37.30 292 LEU A CA 1
ATOM 2373 C C . LEU A 1 293 ? 12.298 -18.161 12.650 1.00 36.67 292 LEU A C 1
ATOM 2374 O O . LEU A 1 293 ? 12.430 -19.388 12.798 1.00 32.87 292 LEU A O 1
ATOM 2379 N N . GLU A 1 294 ? 11.521 -17.623 11.716 1.00 36.05 293 GLU A N 1
ATOM 2380 C CA . GLU A 1 294 ? 10.813 -18.450 10.761 1.00 32.14 293 GLU A CA 1
ATOM 2381 C C . GLU A 1 294 ? 11.828 -19.244 9.950 1.00 29.45 293 GLU A C 1
ATOM 2382 O O . GLU A 1 294 ? 11.672 -20.468 9.775 1.00 31.54 293 GLU A O 1
ATOM 2388 N N . ALA A 1 295 ? 12.889 -18.574 9.492 1.00 25.99 294 ALA A N 1
ATOM 2389 C CA . ALA A 1 295 ? 13.956 -19.252 8.781 1.00 23.85 294 ALA A CA 1
ATOM 2390 C C . ALA A 1 295 ? 14.542 -20.386 9.627 1.00 29.72 294 ALA A C 1
ATOM 2391 O O . ALA A 1 295 ? 14.814 -21.468 9.117 1.00 26.24 294 ALA A O 1
ATOM 2393 N N . ILE A 1 296 ? 14.767 -20.121 10.906 1.00 24.47 295 ILE A N 1
ATOM 2394 C CA . ILE A 1 296 ? 15.302 -21.139 11.805 1.00 31.37 295 ILE A CA 1
ATOM 2395 C C . ILE A 1 296 ? 14.337 -22.325 12.014 1.00 27.09 295 ILE A C 1
ATOM 2396 O O . ILE A 1 296 ? 14.782 -23.477 12.132 1.00 31.64 295 ILE A O 1
ATOM 2401 N N . LYS A 1 297 ? 13.053 -22.073 12.076 1.00 29.46 296 LYS A N 1
ATOM 2402 C CA . LYS A 1 297 ? 12.060 -23.129 12.203 1.00 30.31 296 LYS A CA 1
ATOM 2403 C C . LYS A 1 297 ? 12.060 -24.004 10.968 1.00 34.44 296 LYS A C 1
ATOM 2404 O O . LYS A 1 297 ? 11.909 -25.178 11.039 1.00 29.83 296 LYS A O 1
ATOM 2410 N N . ILE A 1 298 ? 12.234 -23.375 9.825 1.00 29.66 297 ILE A N 1
ATOM 2411 C CA . ILE A 1 298 ? 12.360 -24.107 8.566 1.00 24.92 297 ILE A CA 1
ATOM 2412 C C . ILE A 1 298 ? 13.653 -24.934 8.537 1.00 29.59 297 ILE A C 1
ATOM 2413 O O . ILE A 1 298 ? 13.658 -26.107 8.099 1.00 30.63 297 ILE A O 1
ATOM 2418 N N . TYR A 1 299 ? 14.752 -24.336 8.989 1.00 31.31 298 TYR A N 1
ATOM 2419 C CA . TYR A 1 299 ? 16.013 -25.066 9.158 1.00 30.17 298 TYR A CA 1
ATOM 2420 C C . TYR A 1 299 ? 15.827 -26.362 9.970 1.00 36.73 298 TYR A C 1
ATOM 2421 O O . TYR A 1 299 ? 16.340 -27.421 9.588 1.00 32.04 298 TYR A O 1
ATOM 2430 N N . LYS A 1 300 ? 15.107 -26.276 11.089 1.00 36.54 299 LYS A N 1
ATOM 2431 C CA . LYS A 1 300 ? 14.872 -27.461 11.907 1.00 38.26 299 LYS A CA 1
ATOM 2432 C C . LYS A 1 300 ? 14.092 -28.515 11.140 1.00 31.83 299 LYS A C 1
ATOM 2433 O O . LYS A 1 300 ? 14.408 -29.703 11.202 1.00 34.35 299 LYS A O 1
ATOM 2439 N N . ILE A 1 301 ? 13.070 -28.085 10.410 1.00 34.81 300 ILE A N 1
ATOM 2440 C CA . ILE A 1 301 ? 12.238 -29.040 9.676 1.00 32.44 300 ILE A CA 1
ATOM 2441 C C . ILE A 1 301 ? 13.067 -29.740 8.613 1.00 41.46 300 ILE A C 1
ATOM 2442 O O . ILE A 1 301 ? 13.023 -30.974 8.491 1.00 34.06 300 ILE A O 1
ATOM 2447 N N . ALA A 1 302 ? 13.829 -28.962 7.843 1.00 32.17 301 ALA A N 1
ATOM 2448 C CA . ALA A 1 302 ? 14.699 -29.548 6.826 1.00 34.97 301 ALA A CA 1
ATOM 2449 C C . ALA A 1 302 ? 15.680 -30.551 7.429 1.00 35.55 301 ALA A C 1
ATOM 2450 O O . ALA A 1 302 ? 15.794 -31.684 6.967 1.00 38.21 301 ALA A O 1
ATOM 2452 N N . THR A 1 303 ? 16.409 -30.129 8.456 1.00 34.93 302 THR A N 1
ATOM 2453 C CA . THR A 1 303 ? 17.482 -30.963 8.967 1.00 36.73 302 THR A CA 1
ATOM 2454 C C . THR A 1 303 ? 16.907 -32.184 9.699 1.00 40.03 302 THR A C 1
ATOM 2455 O O . THR A 1 303 ? 17.544 -33.238 9.747 1.00 41.88 302 THR A O 1
ATOM 2459 N N . ASP A 1 304 ? 15.700 -32.044 10.246 1.00 39.90 303 ASP A N 1
ATOM 2460 C CA . ASP A 1 304 ? 14.991 -33.184 10.817 1.00 36.69 303 ASP A CA 1
ATOM 2461 C C . ASP A 1 304 ? 14.711 -34.219 9.746 1.00 41.37 303 ASP A C 1
ATOM 2462 O O . ASP A 1 304 ? 14.620 -35.410 10.038 1.00 39.65 303 ASP A O 1
ATOM 2467 N N . ASN A 1 305 ? 14.551 -33.767 8.505 1.00 36.60 304 ASN A N 1
ATOM 2468 C CA . ASN A 1 305 ? 14.144 -34.678 7.434 1.00 38.74 304 ASN A CA 1
ATOM 2469 C C . ASN A 1 305 ? 15.201 -35.005 6.375 1.00 34.05 304 ASN A C 1
ATOM 2470 O O . ASN A 1 305 ? 14.895 -35.601 5.344 1.00 37.79 304 ASN A O 1
ATOM 2475 N N . GLY A 1 306 ? 16.440 -34.606 6.623 1.00 35.42 305 GLY A N 1
ATOM 2476 C CA . GLY A 1 306 ? 17.534 -34.928 5.718 1.00 39.78 305 GLY A CA 1
ATOM 2477 C C . GLY A 1 306 ? 17.450 -34.082 4.468 1.00 41.46 305 GLY A C 1
ATOM 2478 O O . GLY A 1 306 ? 18.028 -34.428 3.441 1.00 45.37 305 GLY A O 1
ATOM 2479 N N . ILE A 1 307 ? 16.704 -32.982 4.556 1.00 29.43 306 ILE A N 1
ATOM 2480 C CA . ILE A 1 307 ? 16.559 -32.067 3.404 1.00 34.66 306 ILE A CA 1
ATOM 2481 C C . ILE A 1 307 ? 17.734 -31.084 3.332 1.00 31.84 306 ILE A C 1
ATOM 2482 O O . ILE A 1 307 ? 18.076 -30.449 4.323 1.00 30.87 306 ILE A O 1
ATOM 2487 N N . LYS A 1 308 ? 18.333 -30.965 2.146 1.00 25.06 307 LYS A N 1
ATOM 2488 C CA . LYS A 1 308 ? 19.539 -30.191 1.959 1.00 30.38 307 LYS A CA 1
ATOM 2489 C C . LYS A 1 308 ? 19.108 -28.736 1.793 1.00 28.48 307 LYS A C 1
ATOM 2490 O O . LYS A 1 308 ? 18.082 -28.471 1.181 1.00 28.53 307 LYS A O 1
ATOM 2496 N N . LEU A 1 309 ? 19.876 -27.812 2.366 1.00 29.92 308 LEU A N 1
ATOM 2497 C CA . LEU A 1 309 ? 19.563 -26.388 2.282 1.00 27.92 308 LEU A CA 1
ATOM 2498 C C . LEU A 1 309 ? 20.647 -25.563 1.589 1.00 28.04 308 LEU A C 1
ATOM 2499 O O . LEU A 1 309 ? 21.811 -25.931 1.555 1.00 30.51 308 LEU A O 1
ATOM 2504 N N . TRP A 1 310 ? 20.261 -24.408 1.054 1.00 27.28 309 TRP A N 1
ATOM 2505 C CA . TRP A 1 310 ? 21.241 -23.425 0.668 1.00 25.35 309 TRP A CA 1
ATOM 2506 C C . TRP A 1 310 ? 20.565 -22.046 0.837 1.00 25.79 309 TRP A C 1
ATOM 2507 O O . TRP A 1 310 ? 19.330 -21.951 0.851 1.00 26.71 309 TRP A O 1
ATOM 2518 N N . GLY A 1 311 ? 21.364 -21.007 1.045 1.00 29.18 310 GLY A N 1
ATOM 2519 C CA . GLY A 1 311 ? 20.799 -19.685 1.335 1.00 27.20 310 GLY A CA 1
ATOM 2520 C C . GLY A 1 311 ? 20.751 -18.795 0.103 1.00 32.60 310 GLY A C 1
ATOM 2521 O O . GLY A 1 311 ? 21.639 -18.844 -0.743 1.00 33.94 310 GLY A O 1
ATOM 2522 N N . GLY A 1 312 ? 19.712 -17.977 0.005 1.00 36.17 311 GLY A N 1
ATOM 2523 C CA . GLY A 1 312 ? 19.597 -17.022 -1.082 1.00 36.37 311 GLY A CA 1
ATOM 2524 C C . GLY A 1 312 ? 19.216 -15.671 -0.515 1.00 41.19 311 GLY A C 1
ATOM 2525 O O . GLY A 1 312 ? 18.876 -15.559 0.667 1.00 35.02 311 GLY A O 1
ATOM 2526 N N . THR A 1 313 ? 19.286 -14.647 -1.360 1.00 40.49 312 THR A N 1
ATOM 2527 C CA . THR A 1 313 ? 18.884 -13.288 -0.991 1.00 42.72 312 THR A CA 1
ATOM 2528 C C . THR A 1 313 ? 18.139 -12.655 -2.168 1.00 42.04 312 THR A C 1
ATOM 2529 O O . THR A 1 313 ? 18.229 -13.143 -3.295 1.00 42.46 312 THR A O 1
ATOM 2533 N N . MET A 1 314 ? 17.434 -11.555 -1.913 1.00 37.59 313 MET A N 1
ATOM 2534 C CA . MET A 1 314 ? 16.552 -10.948 -2.911 1.00 46.36 313 MET A CA 1
ATOM 2535 C C . MET A 1 314 ? 17.220 -10.375 -4.177 1.00 48.93 313 MET A C 1
ATOM 2536 O O . MET A 1 314 ? 16.723 -10.588 -5.277 1.00 52.12 313 MET A O 1
ATOM 2541 N N . PRO A 1 315 ? 18.303 -9.632 -4.068 1.00 50.25 314 PRO A N 1
ATOM 2542 C CA . PRO A 1 315 ? 19.074 -9.376 -2.866 1.00 45.36 314 PRO A CA 1
ATOM 2543 C C . PRO A 1 315 ? 18.742 -8.094 -2.167 1.00 45.46 314 PRO A C 1
ATOM 2544 O O . PRO A 1 315 ? 18.118 -7.245 -2.730 1.00 40.68 314 PRO A O 1
ATOM 2548 N N . GLU A 1 316 ? 19.140 -8.010 -0.915 1.00 33.39 315 GLU A N 1
ATOM 2549 C CA . GLU A 1 316 ? 19.009 -6.835 -0.114 1.00 37.86 315 GLU A CA 1
ATOM 2550 C C . GLU A 1 316 ? 20.312 -6.064 -0.186 1.00 40.98 315 GLU A C 1
ATOM 2551 O O . GLU A 1 316 ? 21.155 -6.369 -0.987 1.00 41.36 315 GLU A O 1
ATOM 2557 N N . SER A 1 317 ? 20.465 -5.064 0.661 1.00 32.50 316 SER A N 1
ATOM 2558 C CA . SER A 1 317 ? 21.751 -4.432 0.891 1.00 35.62 316 SER A CA 1
ATOM 2559 C C . SER A 1 317 ? 22.562 -5.343 1.809 1.00 33.02 316 SER A C 1
ATOM 2560 O O . SER A 1 317 ? 22.087 -6.340 2.266 1.00 36.62 316 SER A O 1
ATOM 2563 N N . GLY A 1 318 ? 23.807 -4.998 2.016 1.00 30.02 317 GLY A N 1
ATOM 2564 C CA . GLY A 1 318 ? 24.666 -5.723 2.923 1.00 33.71 317 GLY A CA 1
ATOM 2565 C C . GLY A 1 318 ? 24.028 -5.965 4.274 1.00 32.44 317 GLY A C 1
ATOM 2566 O O . GLY A 1 318 ? 24.332 -6.965 4.922 1.00 33.10 317 GLY A O 1
ATOM 2567 N N . LEU A 1 319 ? 23.132 -5.075 4.699 1.00 30.24 318 LEU A N 1
ATOM 2568 C CA . LEU A 1 319 ? 22.512 -5.234 6.017 1.00 31.72 318 LEU A CA 1
ATOM 2569 C C . LEU A 1 319 ? 21.608 -6.465 6.081 1.00 32.71 318 LEU A C 1
ATOM 2570 O O . LEU A 1 319 ? 21.759 -7.314 6.961 1.00 29.69 318 LEU A O 1
ATOM 2575 N N . GLY A 1 320 ? 20.663 -6.558 5.153 1.00 33.41 319 GLY A N 1
ATOM 2576 C CA . GLY A 1 320 ? 19.813 -7.747 5.060 1.00 26.69 319 GLY A CA 1
ATOM 2577 C C . GLY A 1 320 ? 20.628 -9.022 4.909 1.00 32.17 319 GLY A C 1
ATOM 2578 O O . GLY A 1 320 ? 20.330 -10.043 5.541 1.00 33.11 319 GLY A O 1
ATOM 2579 N N . ALA A 1 321 ? 21.658 -8.970 4.066 1.00 30.85 320 ALA A N 1
ATOM 2580 C CA . ALA A 1 321 ? 22.571 -10.106 3.881 1.00 29.41 320 ALA A CA 1
ATOM 2581 C C . ALA A 1 321 ? 23.224 -10.622 5.175 1.00 32.38 320 ALA A C 1
ATOM 2582 O O . ALA A 1 321 ? 23.470 -11.818 5.296 1.00 34.15 320 ALA A O 1
ATOM 2584 N N . ARG A 1 322 ? 23.522 -9.736 6.125 1.00 29.37 321 ARG A N 1
ATOM 2585 C CA . ARG A 1 322 ? 24.100 -10.146 7.428 1.00 32.76 321 ARG A CA 1
ATOM 2586 C C . ARG A 1 322 ? 23.279 -11.217 8.123 1.00 30.24 321 ARG A C 1
ATOM 2587 O O . ARG A 1 322 ? 23.818 -12.168 8.704 1.00 31.82 321 ARG A O 1
ATOM 2595 N N . PHE A 1 323 ? 21.967 -11.054 8.087 1.00 31.07 322 PHE A N 1
ATOM 2596 C CA . PHE A 1 323 ? 21.092 -12.034 8.713 1.00 27.38 322 PHE A CA 1
ATOM 2597 C C . PHE A 1 323 ? 21.248 -13.395 8.076 1.00 33.51 322 PHE A C 1
ATOM 2598 O O . PHE A 1 323 ? 21.403 -14.392 8.789 1.00 32.50 322 PHE A O 1
ATOM 2606 N N . LEU A 1 324 ? 21.305 -13.437 6.747 1.00 24.74 323 LEU A N 1
ATOM 2607 C CA . LEU A 1 324 ? 21.541 -14.705 6.056 1.00 29.46 323 LEU A CA 1
ATOM 2608 C C . LEU A 1 324 ? 22.957 -15.264 6.277 1.00 28.47 323 LEU A C 1
ATOM 2609 O O . LEU A 1 324 ? 23.135 -16.487 6.457 1.00 29.68 323 LEU A O 1
ATOM 2614 N N . ILE A 1 325 ? 23.963 -14.386 6.296 1.00 23.37 324 ILE A N 1
ATOM 2615 C CA . ILE A 1 325 ? 25.345 -14.835 6.401 1.00 26.44 324 ILE A CA 1
ATOM 2616 C C . ILE A 1 325 ? 25.575 -15.642 7.693 1.00 30.97 324 ILE A C 1
ATOM 2617 O O . ILE A 1 325 ? 26.203 -16.676 7.653 1.00 29.73 324 ILE A O 1
ATOM 2622 N N . SER A 1 326 ? 25.072 -15.169 8.827 1.00 29.69 325 SER A N 1
ATOM 2623 C CA . SER A 1 326 ? 25.244 -15.921 10.072 1.00 35.87 325 SER A CA 1
ATOM 2624 C C . SER A 1 326 ? 24.515 -17.269 10.000 1.00 35.69 325 SER A C 1
ATOM 2625 O O . SER A 1 326 ? 25.095 -18.320 10.275 1.00 41.93 325 SER A O 1
ATOM 2628 N N . LEU A 1 327 ? 23.251 -17.216 9.594 1.00 33.13 326 LEU A N 1
ATOM 2629 C CA . LEU A 1 327 ? 22.408 -18.412 9.450 1.00 28.78 326 LEU A CA 1
ATOM 2630 C C . LEU A 1 327 ? 23.008 -19.440 8.504 1.00 33.34 326 LEU A C 1
ATOM 2631 O O . LEU A 1 327 ? 23.027 -20.634 8.807 1.00 31.15 326 LEU A O 1
ATOM 2636 N N . ALA A 1 328 ? 23.491 -18.991 7.347 1.00 32.40 327 ALA A N 1
ATOM 2637 C CA . ALA A 1 328 ? 23.887 -19.917 6.296 1.00 27.29 327 ALA A CA 1
ATOM 2638 C C . ALA A 1 328 ? 25.223 -20.664 6.506 1.00 27.94 327 ALA A C 1
ATOM 2639 O O . ALA A 1 328 ? 25.626 -21.486 5.674 1.00 28.44 327 ALA A O 1
ATOM 2641 N N . SER A 1 329 ? 25.924 -20.369 7.597 1.00 25.33 328 SER A N 1
ATOM 2642 C CA . SER A 1 329 ? 27.182 -21.065 7.902 1.00 33.23 328 SER A CA 1
ATOM 2643 C C . SER A 1 329 ? 26.958 -22.396 8.625 1.00 34.77 328 SER A C 1
ATOM 2644 O O . SER A 1 329 ? 27.890 -23.188 8.742 1.00 35.50 328 SER A O 1
ATOM 2647 N N . PHE A 1 330 ? 25.732 -22.655 9.081 1.00 34.31 329 PHE A N 1
ATOM 2648 C CA . PHE A 1 330 ? 25.466 -23.901 9.832 1.00 36.89 329 PHE A CA 1
ATOM 2649 C C . PHE A 1 330 ? 25.501 -25.108 8.897 1.00 35.99 329 PHE A C 1
ATOM 2650 O O . PHE A 1 330 ? 25.325 -24.965 7.686 1.00 30.40 329 PHE A O 1
ATOM 2658 N N . ARG A 1 331 ? 25.734 -26.292 9.472 1.00 31.45 330 ARG A N 1
ATOM 2659 C CA A ARG A 1 331 ? 25.925 -27.527 8.707 0.50 32.51 330 ARG A CA 1
ATOM 2660 C CA B ARG A 1 331 ? 25.941 -27.511 8.690 0.50 31.38 330 ARG A CA 1
ATOM 2661 C C . ARG A 1 331 ? 24.812 -27.861 7.731 1.00 26.14 330 ARG A C 1
ATOM 2662 O O . ARG A 1 331 ? 25.050 -28.491 6.696 1.00 31.95 330 ARG A O 1
ATOM 2677 N N . GLY A 1 332 ? 23.586 -27.473 8.061 1.00 32.36 331 GLY A N 1
ATOM 2678 C CA . GLY A 1 332 ? 22.451 -27.768 7.181 1.00 35.79 331 GLY A CA 1
ATOM 2679 C C . GLY A 1 332 ? 22.629 -27.209 5.773 1.00 32.71 331 GLY A C 1
ATOM 2680 O O . GLY A 1 332 ? 22.101 -27.752 4.807 1.00 28.89 331 GLY A O 1
ATOM 2681 N N . PHE A 1 333 ? 23.408 -26.140 5.659 1.00 31.07 332 PHE A N 1
ATOM 2682 C CA . PHE A 1 333 ? 23.598 -25.451 4.376 1.00 30.66 332 PHE A CA 1
ATOM 2683 C C . PHE A 1 333 ? 24.765 -26.070 3.632 1.00 28.42 332 PHE A C 1
ATOM 2684 O O . PHE A 1 333 ? 25.916 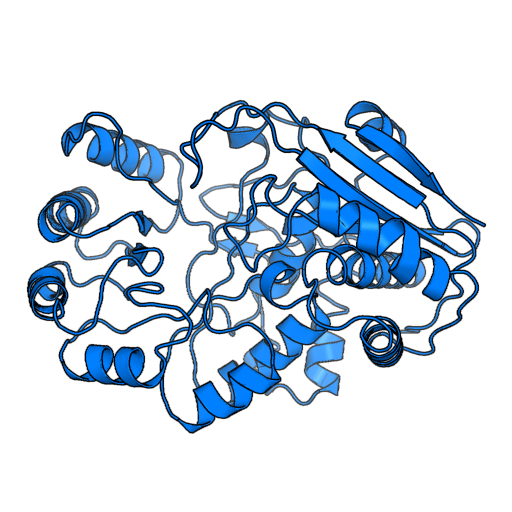-25.971 4.076 1.00 34.25 332 PHE A O 1
ATOM 2692 N N . VAL A 1 334 ? 24.469 -26.726 2.503 1.00 28.66 333 VAL A N 1
ATOM 2693 C CA . VAL A 1 334 ? 25.438 -27.577 1.817 1.00 30.12 333 VAL A CA 1
ATOM 2694 C C . VAL A 1 334 ? 25.774 -27.165 0.383 1.00 31.25 333 VAL A C 1
ATOM 2695 O O . VAL A 1 334 ? 26.556 -27.837 -0.296 1.00 32.08 333 VAL A O 1
ATOM 2699 N N . PHE A 1 335 ? 25.206 -26.060 -0.100 1.00 28.99 334 PHE A N 1
ATOM 2700 C CA . PHE A 1 335 ? 25.663 -25.525 -1.373 1.00 27.10 334 PHE A CA 1
ATOM 2701 C C . PHE A 1 335 ? 25.932 -24.016 -1.199 1.00 29.03 334 PHE A C 1
ATOM 2702 O O . PHE A 1 335 ? 25.378 -23.400 -0.295 1.00 27.21 334 PHE A O 1
ATOM 2710 N N . PRO A 1 336 ? 26.777 -23.438 -2.062 1.00 29.18 335 PRO A N 1
ATOM 2711 C CA . PRO A 1 336 ? 27.066 -21.998 -1.998 1.00 31.37 335 PRO A CA 1
ATOM 2712 C C . PRO A 1 336 ? 25.823 -21.122 -2.109 1.00 31.39 335 PRO A C 1
ATOM 2713 O O . PRO A 1 336 ? 24.864 -21.447 -2.836 1.00 30.68 335 PRO A O 1
ATOM 2717 N N . ALA A 1 337 ? 25.856 -19.998 -1.400 1.00 27.30 336 ALA A N 1
ATOM 2718 C CA . ALA A 1 337 ? 24.697 -19.130 -1.245 1.00 28.78 336 ALA A CA 1
ATOM 2719 C C . ALA A 1 337 ? 24.720 -18.007 -2.270 1.00 27.84 336 ALA A C 1
ATOM 2720 O O . ALA A 1 337 ? 25.767 -17.666 -2.781 1.00 31.43 336 ALA A O 1
ATOM 2722 N N . ASP A 1 338 ? 23.558 -17.417 -2.527 1.00 28.66 337 ASP A N 1
ATOM 2723 C CA . ASP A 1 338 ? 23.483 -16.215 -3.353 1.00 29.21 337 ASP A CA 1
ATOM 2724 C C . ASP A 1 338 ? 23.581 -15.043 -2.403 1.00 31.63 337 ASP A C 1
ATOM 2725 O O . ASP A 1 338 ? 22.579 -14.670 -1.790 1.00 34.81 337 ASP A O 1
ATOM 2730 N N . VAL A 1 339 ? 24.780 -14.494 -2.261 1.00 33.92 338 VAL A N 1
ATOM 2731 C CA . VAL A 1 339 ? 25.001 -13.280 -1.465 1.00 40.01 338 VAL A CA 1
ATOM 2732 C C . VAL A 1 339 ? 25.892 -12.313 -2.233 1.00 40.35 338 VAL A C 1
ATOM 2733 O O . VAL A 1 339 ? 26.987 -12.671 -2.654 1.00 41.38 338 VAL A O 1
ATOM 2737 N N . ALA A 1 340 ? 25.431 -11.077 -2.393 1.00 43.07 339 ALA A N 1
ATOM 2738 C CA . ALA A 1 340 ? 26.199 -10.069 -3.113 1.00 42.95 339 ALA A CA 1
ATOM 2739 C C . ALA A 1 340 ? 27.413 -9.572 -2.323 1.00 43.51 339 ALA A C 1
ATOM 2740 O O . ALA A 1 340 ? 27.280 -9.090 -1.190 1.00 48.20 339 ALA A O 1
ATOM 2742 N N . ALA A 1 341 ? 28.594 -9.709 -2.917 1.00 37.74 340 ALA A N 1
ATOM 2743 C CA . ALA A 1 341 ? 29.792 -9.078 -2.391 1.00 38.30 340 ALA A CA 1
ATOM 2744 C C . ALA A 1 341 ? 29.671 -7.567 -2.594 1.00 36.76 340 ALA A C 1
ATOM 2745 O O . ALA A 1 341 ? 29.572 -7.087 -3.718 1.00 36.70 340 ALA A O 1
ATOM 2747 N N . SER A 1 342 ? 29.697 -6.822 -1.503 1.00 35.16 341 SER A N 1
ATOM 2748 C CA . SER A 1 342 ? 29.548 -5.369 -1.588 1.00 34.81 341 SER A CA 1
ATOM 2749 C C . SER A 1 342 ? 30.319 -4.695 -2.739 1.00 34.74 341 SER A C 1
ATOM 2750 O O . SER A 1 342 ? 29.713 -4.041 -3.595 1.00 36.87 341 SER A O 1
ATOM 2753 N N . GLU A 1 343 ? 31.618 -4.904 -2.791 1.00 31.07 342 GLU A N 1
ATOM 2754 C CA . GLU A 1 343 ? 32.517 -4.199 -3.678 1.00 34.12 342 GLU A CA 1
ATOM 2755 C C . GLU A 1 343 ? 32.134 -4.338 -5.142 1.00 34.04 342 GLU A C 1
ATOM 2756 O O . GLU A 1 343 ? 32.157 -3.402 -5.900 1.00 36.13 342 GLU A O 1
ATOM 2762 N N . LYS A 1 344 ? 31.744 -5.527 -5.512 1.00 36.54 343 LYS A N 1
ATOM 2763 C CA . LYS A 1 344 ? 31.341 -5.845 -6.878 1.00 39.11 343 LYS A CA 1
ATOM 2764 C C . LYS A 1 344 ? 30.151 -4.989 -7.323 1.00 40.92 343 LYS A C 1
ATOM 2765 O O . LYS A 1 344 ? 30.191 -4.319 -8.359 1.00 38.15 343 LYS A O 1
ATOM 2771 N N . TRP A 1 345 ? 29.098 -5.002 -6.520 1.00 37.99 344 TRP A N 1
ATOM 2772 C CA . TRP A 1 345 ? 27.817 -4.412 -6.899 1.00 37.32 344 TRP A CA 1
ATOM 2773 C C . TRP A 1 345 ? 27.655 -2.919 -6.621 1.00 39.38 344 TRP A C 1
ATOM 2774 O O . TRP A 1 345 ? 26.963 -2.219 -7.360 1.00 40.69 344 TRP A O 1
ATOM 2785 N N . TYR A 1 346 ? 28.301 -2.429 -5.571 1.00 43.12 345 TYR A N 1
ATOM 2786 C CA . TYR A 1 346 ? 28.125 -1.033 -5.177 1.00 38.32 345 TYR A CA 1
ATOM 2787 C C . TYR A 1 346 ? 29.414 -0.217 -5.240 1.00 37.52 345 TYR A C 1
ATOM 2788 O O . TYR A 1 346 ? 29.379 1.017 -5.190 1.00 35.12 345 TYR A O 1
ATOM 2797 N N . GLY A 1 347 ? 30.551 -0.895 -5.336 1.00 31.75 346 GLY A N 1
ATOM 2798 C CA . GLY A 1 347 ? 31.835 -0.238 -5.144 1.00 32.90 346 GLY A CA 1
ATOM 2799 C C . GLY A 1 347 ? 32.240 -0.390 -3.689 1.00 34.36 346 GLY A C 1
ATOM 2800 O O . GLY A 1 347 ? 31.383 -0.467 -2.803 1.00 31.43 346 GLY A O 1
ATOM 2801 N N . LYS A 1 348 ? 33.544 -0.449 -3.444 1.00 30.97 347 LYS A N 1
ATOM 2802 C CA . LYS A 1 348 ? 34.061 -0.701 -2.098 1.00 35.09 347 LYS A CA 1
ATOM 2803 C C . LYS A 1 348 ? 33.568 0.359 -1.116 1.00 30.85 347 LYS A C 1
ATOM 2804 O O . LYS A 1 348 ? 33.582 1.556 -1.428 1.00 34.58 347 LYS A O 1
ATOM 2810 N N . GLY A 1 349 ? 33.115 -0.088 0.053 1.00 33.71 348 GLY A N 1
ATOM 2811 C CA . GLY A 1 349 ? 32.656 0.808 1.110 1.00 35.37 348 GLY A CA 1
ATOM 2812 C C . GLY A 1 349 ? 31.322 1.505 0.894 1.00 34.56 348 GLY A C 1
ATOM 2813 O O . GLY A 1 349 ? 30.842 2.203 1.791 1.00 27.55 348 GLY A O 1
ATOM 2814 N N . ASN A 1 350 ? 30.714 1.309 -0.280 1.00 29.78 349 ASN A N 1
ATOM 2815 C CA . ASN A 1 350 ? 29.476 2.013 -0.672 1.00 30.79 349 ASN A CA 1
ATOM 2816 C C . ASN A 1 350 ? 28.159 1.345 -0.229 1.00 32.74 349 ASN A C 1
ATOM 2817 O O . ASN A 1 350 ? 27.107 1.990 -0.150 1.00 29.46 349 ASN A O 1
ATOM 2822 N N . ASP A 1 351 ? 28.231 0.059 0.080 1.00 28.95 350 ASP A N 1
ATOM 2823 C CA . ASP A 1 351 ? 27.102 -0.677 0.614 1.00 29.52 350 ASP A CA 1
ATOM 2824 C C . ASP A 1 351 ? 26.811 -0.127 2.006 1.00 28.21 350 ASP A C 1
ATOM 2825 O O . ASP A 1 351 ? 27.657 0.583 2.591 1.00 32.11 350 ASP A O 1
ATOM 2830 N N . LEU A 1 352 ? 25.640 -0.463 2.548 1.00 29.24 351 LEU A N 1
ATOM 2831 C CA . LEU A 1 352 ? 25.255 -0.013 3.890 1.00 26.06 351 LEU A CA 1
ATOM 2832 C C . LEU A 1 352 ? 26.176 -0.611 4.928 1.00 32.70 351 LEU A C 1
ATOM 2833 O O . LEU A 1 352 ? 26.670 0.080 5.827 1.00 27.12 351 LEU A O 1
ATOM 2838 N N . VAL A 1 353 ? 26.453 -1.894 4.781 1.00 24.42 352 VAL A N 1
ATOM 2839 C CA . VAL A 1 353 ? 27.571 -2.502 5.489 1.00 30.32 352 VAL A CA 1
ATOM 2840 C C . VAL A 1 353 ? 28.309 -3.354 4.483 1.00 32.03 352 VAL A C 1
ATOM 2841 O O . VAL A 1 353 ? 27.725 -3.782 3.498 1.00 33.67 352 VAL A O 1
ATOM 2845 N N . GLU A 1 354 ? 29.585 -3.592 4.741 1.00 31.99 353 GLU A N 1
ATOM 2846 C CA . GLU A 1 354 ? 30.457 -4.239 3.784 1.00 30.53 353 GLU A CA 1
ATOM 2847 C C . GLU A 1 354 ? 30.519 -5.757 3.986 1.00 30.66 353 GLU A C 1
ATOM 2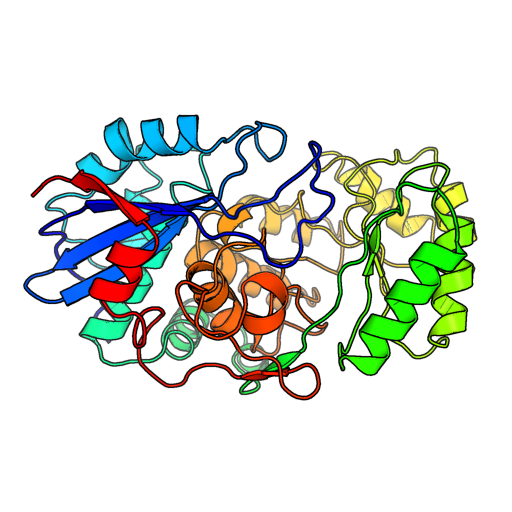848 O O . GLU A 1 354 ? 30.871 -6.245 5.049 1.00 34.31 353 GLU A O 1
ATOM 2854 N N . ASN A 1 355 ? 30.181 -6.506 2.954 1.00 27.08 354 ASN A N 1
ATOM 2855 C CA . ASN A 1 355 ? 30.415 -7.947 3.006 1.00 31.71 354 ASN A CA 1
ATOM 2856 C C . ASN A 1 355 ? 31.425 -8.310 1.939 1.00 33.20 354 ASN A C 1
ATOM 2857 O O . ASN A 1 355 ? 31.221 -8.017 0.763 1.00 32.37 354 ASN A O 1
ATOM 2862 N N . THR A 1 356 ? 32.527 -8.917 2.356 1.00 32.48 355 THR A N 1
ATOM 2863 C CA . THR A 1 356 ? 33.670 -9.100 1.469 1.00 34.79 355 THR A CA 1
ATOM 2864 C C . THR A 1 356 ? 33.844 -10.559 1.035 1.00 31.68 355 THR A C 1
ATOM 2865 O O . THR A 1 356 ? 33.848 -11.462 1.879 1.00 32.40 355 THR A O 1
ATOM 2869 N N . MET A 1 357 ? 33.958 -10.786 -0.278 1.00 28.74 356 MET A N 1
ATOM 2870 C CA . MET A 1 357 ? 34.176 -12.164 -0.828 1.00 26.86 356 MET A CA 1
ATOM 2871 C C . MET A 1 357 ? 35.655 -12.353 -1.140 1.00 27.50 356 MET A C 1
ATOM 2872 O O . MET A 1 357 ? 36.248 -11.579 -1.897 1.00 32.90 356 MET A O 1
ATOM 2877 N N . THR A 1 358 ? 36.263 -13.357 -0.509 1.00 29.90 357 THR A N 1
ATOM 2878 C CA . THR A 1 358 ? 37.660 -13.676 -0.693 1.00 33.49 357 THR A CA 1
ATOM 2879 C C . THR A 1 358 ? 37.710 -15.142 -1.114 1.00 33.59 357 THR A C 1
ATOM 2880 O O . THR A 1 358 ? 37.160 -15.989 -0.426 1.00 32.68 357 THR A O 1
ATOM 2884 N N . ASP A 1 359 ? 38.340 -15.420 -2.249 1.00 31.59 358 ASP A N 1
ATOM 2885 C CA . ASP A 1 359 ? 38.373 -16.773 -2.822 1.00 30.50 358 ASP A CA 1
ATOM 2886 C C . ASP A 1 359 ? 37.015 -17.451 -2.697 1.00 29.93 358 ASP A C 1
ATOM 2887 O O . ASP A 1 359 ? 36.909 -18.589 -2.253 1.00 33.41 358 ASP A O 1
ATOM 2892 N N . GLY A 1 360 ? 35.970 -16.741 -3.100 1.00 28.11 359 GLY A N 1
ATOM 2893 C CA . GLY A 1 360 ? 34.623 -17.283 -3.098 1.00 31.29 359 GLY A CA 1
ATOM 2894 C C . GLY A 1 360 ? 34.011 -17.586 -1.737 1.00 29.05 359 GLY A C 1
ATOM 2895 O O . GLY A 1 360 ? 33.071 -18.373 -1.653 1.00 3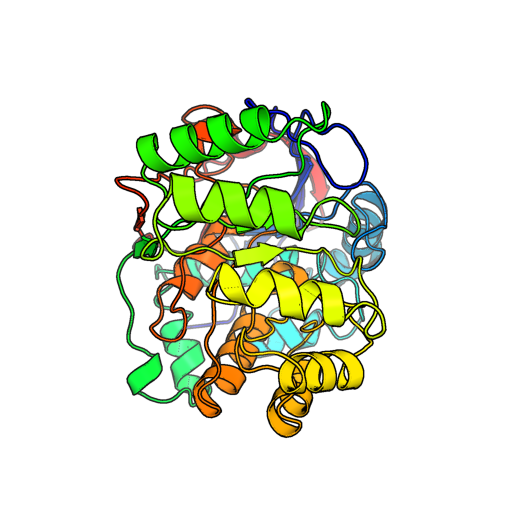2.07 359 GLY A O 1
ATOM 2896 N N . LYS A 1 361 ? 34.551 -16.982 -0.679 1.00 30.39 360 LYS A N 1
ATOM 2897 C CA . LYS A 1 361 ? 34.016 -17.133 0.671 1.00 32.79 360 LYS A CA 1
ATOM 2898 C C . LYS A 1 361 ? 33.659 -15.799 1.296 1.00 33.31 360 LYS A C 1
ATOM 2899 O O . LYS A 1 361 ? 34.366 -14.807 1.096 1.00 37.91 360 LYS A O 1
ATOM 2905 N N . ILE A 1 362 ? 32.563 -15.772 2.048 1.00 28.09 361 ILE A N 1
ATOM 2906 C CA . ILE A 1 362 ? 32.255 -14.627 2.889 1.00 33.25 361 ILE A CA 1
ATOM 2907 C C . ILE A 1 362 ? 32.288 -15.065 4.369 1.00 32.63 361 ILE A C 1
ATOM 2908 O O . ILE A 1 362 ? 31.554 -15.953 4.793 1.00 31.81 361 ILE A O 1
ATOM 2913 N N . TYR A 1 363 ? 33.164 -14.446 5.147 1.00 36.27 362 TYR A N 1
ATOM 2914 C CA . TYR A 1 363 ? 33.323 -14.863 6.533 1.00 36.46 362 TYR A CA 1
ATOM 2915 C C . TYR A 1 363 ? 32.213 -14.344 7.434 1.00 39.66 362 TYR A C 1
ATOM 2916 O O . TYR A 1 363 ? 31.691 -13.235 7.237 1.00 35.51 362 TYR A O 1
ATOM 2925 N N . VAL A 1 364 ? 31.831 -15.165 8.406 1.00 35.94 363 VAL A N 1
ATOM 2926 C CA . VAL A 1 364 ? 30.780 -14.805 9.357 1.00 33.44 363 VAL A CA 1
ATOM 2927 C C . VAL A 1 364 ? 31.350 -13.853 10.396 1.00 40.96 363 VAL A C 1
ATOM 2928 O O . VAL A 1 364 ? 32.350 -14.172 11.040 1.00 34.51 363 VAL A O 1
ATOM 2932 N N . PRO A 1 365 ? 30.714 -12.682 10.569 1.00 39.93 364 PRO A N 1
ATOM 2933 C CA . PRO A 1 365 ? 31.134 -11.738 11.605 1.00 38.97 364 PRO A CA 1
ATOM 2934 C C . PRO A 1 365 ? 31.094 -12.360 12.996 1.00 40.54 364 PRO A C 1
ATOM 2935 O O . PRO A 1 365 ? 30.204 -13.164 13.287 1.00 35.77 364 PRO A O 1
ATOM 2939 N N . ASP A 1 366 ? 32.049 -11.996 13.846 1.00 38.84 365 ASP A N 1
ATOM 2940 C CA A ASP A 1 366 ? 32.087 -12.431 15.247 0.50 43.98 365 ASP A CA 1
ATOM 2941 C CA B ASP A 1 366 ? 32.003 -12.450 15.232 0.50 43.04 365 ASP A CA 1
ATOM 2942 C C . ASP A 1 366 ? 31.616 -11.316 16.172 1.00 41.72 365 ASP A C 1
ATOM 2943 O O . ASP A 1 366 ? 31.392 -11.536 17.366 1.00 42.09 365 ASP A O 1
ATOM 2952 N N . GLU A 1 367 ? 31.518 -10.105 15.630 1.00 39.67 366 GLU A N 1
ATOM 2953 C CA . GLU A 1 367 ? 31.057 -8.972 16.421 1.00 40.73 366 GLU A CA 1
ATOM 2954 C C . GLU A 1 367 ? 29.551 -9.078 16.620 1.00 37.73 366 GLU A C 1
ATOM 2955 O O . GLU A 1 367 ? 28.901 -9.908 15.995 1.00 32.45 366 GLU A O 1
ATOM 2961 N N . PRO A 1 368 ? 28.995 -8.258 17.521 1.00 40.43 367 PRO A N 1
ATOM 2962 C CA . PRO A 1 368 ? 27.590 -8.378 17.893 1.00 38.54 367 PRO A CA 1
ATOM 2963 C C . PRO A 1 368 ? 26.610 -7.952 16.796 1.00 35.16 367 PRO A C 1
ATOM 2964 O O . PRO A 1 368 ? 26.729 -6.870 16.228 1.00 37.31 367 PRO A O 1
ATOM 2968 N N . GLY A 1 369 ? 25.626 -8.798 16.526 1.00 30.93 368 GLY A N 1
ATOM 2969 C CA . GLY A 1 369 ? 24.519 -8.412 15.678 1.00 28.94 368 GLY A CA 1
ATOM 2970 C C . GLY A 1 369 ? 24.851 -8.207 14.218 1.00 30.35 368 GLY A C 1
ATOM 2971 O O . GLY A 1 369 ? 25.779 -8.813 13.673 1.00 36.13 368 GLY A O 1
ATOM 2972 N N . ALA A 1 370 ? 24.078 -7.334 13.589 1.00 31.68 369 ALA A N 1
ATOM 2973 C CA . ALA A 1 370 ? 24.190 -7.106 12.155 1.00 28.85 369 ALA A CA 1
ATOM 2974 C C . ALA A 1 370 ? 24.772 -5.738 11.834 1.00 31.12 369 ALA A C 1
ATOM 2975 O O . ALA A 1 370 ? 25.383 -5.546 10.783 1.00 33.10 369 ALA A O 1
ATOM 2977 N N . SER A 1 371 ? 24.549 -4.774 12.716 1.00 31.52 370 SER A N 1
ATOM 2978 C CA . SER A 1 371 ? 24.861 -3.386 12.387 1.00 32.71 370 SER A CA 1
ATOM 2979 C C . SER A 1 371 ? 26.093 -2.867 13.140 1.00 37.25 370 SER A C 1
ATOM 2980 O O . SER A 1 371 ? 26.324 -1.654 13.195 1.00 32.07 370 SER A O 1
ATOM 2983 N N . PHE A 1 372 ? 26.894 -3.780 13.691 1.00 34.36 371 PHE A N 1
ATOM 2984 C CA . PHE A 1 372 ? 28.072 -3.384 14.489 1.00 42.48 371 PHE A CA 1
ATOM 2985 C C . PHE A 1 372 ? 28.972 -2.373 13.776 1.00 40.75 371 PHE A C 1
ATOM 2986 O O . PHE A 1 372 ? 29.543 -1.482 14.407 1.00 44.98 371 PHE A O 1
ATOM 2994 N N . ASP A 1 373 ? 29.100 -2.513 12.460 1.00 35.84 372 ASP A N 1
ATOM 2995 C CA . ASP A 1 373 ? 30.005 -1.672 11.711 1.00 37.48 372 ASP A CA 1
ATOM 2996 C C . ASP A 1 373 ? 29.301 -0.589 10.888 1.00 35.81 372 ASP A C 1
ATOM 2997 O O . ASP A 1 373 ? 29.932 0.057 10.070 1.00 37.40 372 ASP A O 1
ATOM 3002 N N . MET A 1 374 ? 28.003 -0.408 11.101 1.00 34.22 373 MET A N 1
ATOM 3003 C CA . MET A 1 374 ? 27.232 0.617 10.378 1.00 34.90 373 MET A CA 1
ATOM 3004 C C . MET A 1 374 ? 27.241 1.885 11.220 1.00 37.70 373 MET A C 1
ATOM 3005 O O . MET A 1 374 ? 26.640 1.915 12.275 1.00 33.63 373 MET A O 1
ATOM 3010 N N . THR A 1 375 ? 27.901 2.936 10.754 1.00 35.04 374 THR A N 1
ATOM 3011 C CA . THR A 1 375 ? 27.817 4.209 11.448 1.00 36.31 374 THR A CA 1
ATOM 3012 C C . THR A 1 375 ? 26.531 4.942 11.092 1.00 35.96 374 THR A C 1
ATOM 3013 O O . THR A 1 375 ? 25.987 4.818 9.981 1.00 29.92 374 THR A O 1
ATOM 3017 N N . LEU A 1 376 ? 26.035 5.719 12.043 1.00 30.73 375 LEU A N 1
ATOM 3018 C CA . LEU A 1 376 ? 24.819 6.463 11.797 1.00 27.92 375 LEU A CA 1
ATOM 3019 C C . LEU A 1 376 ? 25.025 7.401 10.614 1.00 28.10 375 LEU A C 1
ATOM 3020 O O . LEU A 1 376 ? 24.119 7.603 9.815 1.00 32.00 375 LEU A O 1
ATOM 3025 N N . SER A 1 377 ? 26.202 8.015 10.508 1.00 30.63 376 SER A N 1
ATOM 3026 C CA . SER A 1 377 ? 26.368 9.003 9.437 1.00 36.56 376 SER A CA 1
ATOM 3027 C C . SER A 1 377 ? 26.416 8.310 8.060 1.00 32.41 376 SER A C 1
ATOM 3028 O O . SER A 1 377 ? 25.985 8.860 7.062 1.00 30.95 376 SER A O 1
ATOM 3031 N N . HIS A 1 378 ? 26.902 7.077 8.011 1.00 32.14 377 HIS A N 1
ATOM 3032 C CA . HIS A 1 378 ? 26.909 6.364 6.729 1.00 31.36 377 HIS A CA 1
ATOM 3033 C C . HIS A 1 378 ? 25.463 6.034 6.298 1.00 30.44 377 HIS A C 1
ATOM 3034 O O . HIS A 1 378 ? 25.110 6.117 5.110 1.00 29.87 377 HIS A O 1
ATOM 3041 N N . LEU A 1 379 ? 24.635 5.675 7.277 1.00 30.87 378 LEU A N 1
ATOM 3042 C CA . LEU A 1 379 ? 23.224 5.381 7.046 1.00 33.04 378 LEU A CA 1
ATOM 3043 C C . LEU A 1 379 ? 22.546 6.640 6.521 1.00 30.63 378 LEU A C 1
ATOM 3044 O O . LEU A 1 379 ? 21.831 6.608 5.512 1.00 27.89 378 LEU A O 1
ATOM 3049 N N . GLU A 1 380 ? 22.804 7.763 7.191 1.00 31.02 379 GLU A N 1
ATOM 3050 C CA . GLU A 1 380 ? 22.231 9.044 6.774 1.00 31.38 379 GLU A CA 1
ATOM 3051 C C . GLU A 1 380 ? 22.746 9.504 5.413 1.00 30.92 379 GLU A C 1
ATOM 3052 O O . GLU A 1 380 ? 22.098 10.301 4.730 1.00 35.65 379 GLU A O 1
ATOM 3058 N N . ALA A 1 381 ? 23.912 9.004 5.010 1.00 27.87 380 ALA A N 1
ATOM 3059 C CA . ALA A 1 381 ? 24.476 9.367 3.705 1.00 32.88 380 ALA A CA 1
ATOM 3060 C C . ALA A 1 381 ? 23.824 8.537 2.592 1.00 34.50 380 ALA A C 1
ATOM 3061 O O . ALA A 1 381 ? 23.739 8.965 1.433 1.00 30.70 380 ALA A O 1
ATOM 3063 N N . LEU A 1 382 ? 23.330 7.353 2.948 1.00 28.89 381 LEU A N 1
ATOM 3064 C CA . LEU A 1 382 ? 22.737 6.448 1.970 1.00 30.26 381 LEU A CA 1
ATOM 3065 C C . LEU A 1 382 ? 21.220 6.571 1.895 1.00 33.62 381 LEU A C 1
ATOM 3066 O O . LEU A 1 382 ? 20.579 6.051 0.983 1.00 31.88 381 LEU A O 1
ATOM 3071 N N . GLY A 1 383 ? 20.631 7.254 2.860 1.00 39.87 382 GLY A N 1
ATOM 3072 C CA . GLY A 1 383 ? 19.185 7.325 2.902 1.00 40.88 382 GLY A CA 1
ATOM 3073 C C . GLY A 1 383 ? 18.652 8.413 3.798 1.00 46.20 382 GLY A C 1
ATOM 3074 O O . GLY A 1 383 ? 19.413 9.195 4.370 1.00 44.49 382 GLY A O 1
ATOM 3075 N N . LYS A 1 384 ? 17.331 8.465 3.916 1.00 43.07 383 LYS A N 1
ATOM 3076 C CA . LYS A 1 384 ? 16.683 9.487 4.717 1.00 44.30 383 LYS A CA 1
ATOM 3077 C C . LYS A 1 384 ? 15.630 8.867 5.611 1.00 37.42 383 LYS A C 1
ATOM 3078 O O . LYS A 1 384 ? 14.943 7.924 5.225 1.00 33.55 383 LYS A O 1
ATOM 3084 N N . LYS A 1 385 ? 15.516 9.405 6.813 1.00 35.05 384 LYS A N 1
ATOM 3085 C CA . LYS A 1 385 ? 14.437 9.044 7.712 1.00 37.71 384 LYS A CA 1
ATOM 3086 C C . LYS A 1 385 ? 13.114 9.562 7.132 1.00 39.85 384 LYS A C 1
ATOM 3087 O O . LYS A 1 385 ? 12.947 10.763 6.882 1.00 34.07 384 LYS A O 1
ATOM 3093 N N . ILE A 1 386 ? 12.179 8.654 6.883 1.00 38.45 385 ILE A N 1
ATOM 3094 C CA . ILE A 1 386 ? 10.925 9.031 6.242 1.00 37.77 385 ILE A CA 1
ATOM 3095 C C . ILE A 1 386 ? 9.738 8.948 7.197 1.00 43.81 385 ILE A C 1
ATOM 3096 O O . ILE A 1 386 ? 8.654 9.449 6.897 1.00 43.40 385 ILE A O 1
ATOM 3101 N N . TRP A 1 387 ? 9.942 8.322 8.351 1.00 40.65 386 TRP A N 1
ATOM 3102 C CA . TRP A 1 387 ? 8.876 8.184 9.340 1.00 39.89 386 TRP A CA 1
ATOM 3103 C C . TRP A 1 387 ? 9.493 7.880 10.693 1.00 43.05 386 TRP A C 1
ATOM 3104 O O . TRP A 1 387 ? 10.552 7.252 10.775 1.00 42.12 386 TRP A O 1
ATOM 3115 N N . GLU A 1 388 ? 8.856 8.351 11.761 1.00 41.28 387 GLU A N 1
ATOM 3116 C CA . GLU A 1 388 ? 9.300 7.994 13.106 1.00 45.99 387 GLU A CA 1
ATOM 3117 C C . GLU A 1 388 ? 8.215 8.225 14.149 1.00 45.21 387 GLU A C 1
ATOM 3118 O O . GLU A 1 388 ? 7.269 8.969 13.912 1.00 42.64 387 GLU A O 1
ATOM 3124 N N . SER A 1 389 ? 8.346 7.568 15.296 1.00 49.25 388 SER A N 1
ATOM 3125 C CA . SER A 1 389 ? 7.428 7.794 16.408 1.00 60.25 388 SER A CA 1
ATOM 3126 C C . SER A 1 389 ? 8.053 7.306 17.706 1.00 64.39 388 SER A C 1
ATOM 3127 O O . SER A 1 389 ? 8.778 6.307 17.722 1.00 49.77 388 SER A O 1
ATOM 3130 N N . GLN A 1 390 ? 7.771 8.027 18.790 1.00 70.16 389 GLN A N 1
ATOM 3131 C CA . GLN A 1 390 ? 8.412 7.782 20.079 1.00 74.88 389 GLN A CA 1
ATOM 3132 C C . GLN A 1 390 ? 7.397 7.351 21.135 1.00 78.35 389 GLN A C 1
ATOM 3133 O O . GLN A 1 390 ? 7.468 7.770 22.291 1.00 80.25 389 GLN A O 1
#

Radius of gyration: 20.21 Å; Cα contacts (8 Å, |Δi|>4): 885; chains: 1; bounding box: 40×48×55 Å

Secondary structure (DSSP, 8-state):
--------EEEEEEEEEE-SS---BTTB---EEEEEEEEEEETTEEEEEEE--BSSTTSTT-BHHHHHHHIIIIIHHHHTT---SSHHHHHHHHHHS--S-HHHHHHHHHHHHHHHHHHTT-BHHHHHHHHHHHTT--GGGG-B-SEEEB-EEE---TT--HHHHHHHHHHHHHHT-S-EEEE-BTTBSHHHHHHHHHHH-TTS-EEEE-TT---GGGHHHHHHHGGG--S-EES-S-TT-HHHHHHHHHHSSS-EEESTT--SHHHHHHHHHTT--SEEEE-HHHHTSHHHHHHHHHHHHHTT-EEEE--S---HHHHHHHHHHTTBTTB-S-B----HHHHH-TTTSSS---EETTEEEPP-SBTTTTT--HHHHHHHEEEEEEE-

Nearest PDB structures (foldseek):
  3mwc-assembly1_A-2  TM=1.002E+00  e=2.979E-92  Kosmotoga olearia TBF 19.5.1
  1sja-assembly1_A  TM=9.323E-01  e=2.200E-36  Amycolatopsis sp.
  5fjo-assembly1_B  TM=9.283E-01  e=1.336E-36  Amycolatopsis sp.
  7s8w-assembly1_D-2  TM=9.321E-01  e=4.647E-36  Amycolatopsis sp.
  7s8w-assembly1_A  TM=9.293E-01  e=4.117E-35  Amycolatopsis sp.

CATH classification: 3.30.390.10 (+1 more: 3.20.20.120)

Organism: Kosmotoga olearia (strain ATCC BAA-1733 / DSM 21960 / TBF 19.5.1) (NCBI:txid521045)

B-factor: mean 41.96, std 14.81, range [19.12, 121.94]

Solvent-accessible surface area: 15883 Å² total; per-residue (Å²): 94,65,34,20,0,122,0,34,1,1,3,0,7,22,0,53,2,75,14,142,62,69,69,67,41,83,60,46,108,26,128,47,21,80,0,0,0,0,11,0,60,29,40,138,66,67,0,12,0,0,0,1,2,40,107,88,83,83,21,76,43,14,15,8,102,61,2,27,70,30,0,65,96,98,0,0,60,45,0,46,50,86,106,12,143,24,3,58,99,0,18,119,35,2,86,108,50,10,213,39,36,22,1,0,12,0,0,0,0,1,0,1,1,0,0,2,0,42,74,41,159,45,16,2,31,36,16,0,70,93,6,0,126,84,55,48,8,108,139,120,45,10,44,35,64,92,62,7,61,0,5,6,64,22,17,22,11,168,86,42,160,36,116,45,1,19,94,64,0,91,66,6,66,149,66,20,16,63,0,0,18,0,64,1,101,53,78,27,17,40,106,3,0,89,42,0,16,184,37,8,22,100,148,23,42,0,0,0,16,1,75,35,48,4,105,30,121,65,74,116,36,0,86,52,2,20,68,5,141,9,65,0,0,1,0,0,1,86,73,117,24,32,121,53,0,65,62,0,28,124,81,14,142,6,58,7,0,0,1,34,4,0,50,22,13,190,26,0,96,94,0,15,184,86,43,7,11,72,5,0,0,0,20,9,6,2,0,2,0,0,2,12,0,0,74,0,0,56,29,0,4,48,80,47,13,94,0,0,0,1,13,18,40,10,1,3,0,4,5,8,0,2,0,3,0,8,4,1,110,4,24,80,33,9,3,19,7,23,2,0,92,53,59,12,6,177,42,78,3,2,5,48,6,86,40,86,97,0,39,3,105,11,28,130,102,27,3,0,3,56,68,17,81,90,79,51,0,97,82,25,10,159,98,60,52,91,42,119

Foldseek 3Di:
DFLKAWQAKKFKWWFKFAWPDFDQDPVGTDRIQIWMWMWTDGDHFIFIFIQGADQQLPAQGDHPVVLCVCQFPPQVVQRHGDIARHLVRVLCSRCPRDPRSLSSLAGVSQSSLQRSLVVVFFASLVVLLVLLVVVPFDPQQSAFDQWFFAAEEEEQDPVNDLVVRLVVLVVRVVVQHQAYEYEDAPPRAQVSLQSSLVSPDLPGAYEYEDVQRDFLVCLVSVQSNVVSVHQAYENPHDLVPQVSLQVSCVVHPHFYEYESVCQFLVSLQVSLVVPSGQEYEAEQSSNRHLSRSSSSLRSNSVRNRAYAYEPPPHFQQNVLSVTSVCRTPSHDDGYHDDQCCNTRRPPRTQDGFHADSRITGRDGTTRRCPPGDPVSSVVRIDTDDMDD

InterPro domains:
  IPR010197 o-Succinylbenzoate synthase/NAAAR [TIGR01928] (14-355)
  IPR013341 Mandelate racemase, N-terminal domain [PF02746] (18-128)
  IPR013342 Mandelate racemase, C-terminal domain [PF13378] (167-373)
  IPR013342 Mandelate racemase, C-terminal domain [SM00922] (163-256)
  IPR029017 Enolase-like, N-terminal [G3DSA:3.30.390.10] (11-121)
  IPR029017 Enolase-like, N-terminal [SSF54826] (7-128)
  IPR036849 Enolase-like, C-terminal domain superfamily [G3DSA:3.20.20.120] (122-368)
  IPR036849 Enolase-like, C-terminal domain superfamily [SSF51604] (161-380)